Protein AF-A0A6A6M6E1-F1 (afdb_monomer)

Foldseek 3Di:
DDDPPPPDDAQAADELPPLLVSVVSNCVVCVVVVLNCCLVPVDQDDDDDPDDDPVRVVVNVVRNCSFVVLLVSLLSRYDPVLNVQQVPPPTSNSSVVSCCVVRVDDPVVLVVQLVVLVVVLVPQDADPPHDPVRSVVVNCVSVVSNVPDPDDFDQDPNDTDDDDQVVLLVVLACEPPPDYDDDDVLLVCLVVPDQPPQVLLLVLLVVLLVVLQVDQKDQQLLSQLQSQLQSLCCQAQNDDCVVVVDRLSVLVVLLVVLVLFDCDCDPPHSNVSNVVSLVVQLVVSLVSVVVCVVPVVPDSVHSVVSVVVVVVVDVPDDSSNSSVVSVVSSVVRSALLSLVLLVVVVVCVVPVVLLVVLLVLLVVLCVPDPDNPDGDGPVSLVSSCSLPVDPPPVCCSRPNVSQRDHPSGNPCPVVSSSSSSSNSSCDSHFKDKDWPDFFDFDPPPGTDGHVGTMIRMDTDPPDDPDDDDDDD

Organism: Hevea brasiliensis (NCBI:txid3981)

Mean predicted aligned error: 17.18 Å

Sequence (472 aa):
MAASSFGTGPPPVFDGQNYQLWAVKMKTYLRGFDLWEVVETENCPPPLRANPTVTQLKHYVEESAKKYKSLSIIHAAVIETIFTRIMTCDTSKEAWDRLQEEFQGSEKTKQMQVLNLRREYELLKMKESEPVKEYTDRLMKIVNRIRYGPMFKTSLAGRPVSSDADFKYFILQQEGKLVELWYLDSFAELLGQNGKLLPKLEDMVNRALHDWTMYESVDVKHACSTIILDFTSKLLFGYEAEKRGESLSETFASFIQGLFSFPLNIPGTACHRRVQNQKKILKTIRETMEERRASPAKSSEDFLDHVMEDMKAQNSLTDDLVTFVIFALLLATSETIPSTLTLAIKLLTKHPLVMQELAKENEEIIRSRENKETSITWKEYKSMTFTMHDLGPNVRAKNFISFGGGMRSCGGAEFSKVLVAVFLHVFVTKYRWTNVKEGEIVRTSMLGFGAGHYIKVSKQPEMKPENGDYHL

Nearest PDB structures (foldseek):
  8x3e-assembly1_A  TM=8.359E-01  e=1.437E-12  Taxus cuspidata
  6a18-assembly1_A  TM=7.936E-01  e=3.135E-12  Arabidopsis thaliana
  6a16-assembly1_A  TM=7.333E-01  e=1.808E-12  Arabidopsis thaliana
  2ve3-assembly1_A  TM=7.718E-01  e=1.218E-09  Synechocystis sp. PCC 6803
  2q9g-assembly1_A  TM=6.888E-01  e=1.070E-05  unclassified

Secondary structure (DSSP, 8-state):
---------SPPPB-SS-HHHHHHHHHHHHHTTT-HHHHHH-PPPPPPPSS--HHHHHHHHHHHHHHHHHHHHHHHTB-HHHHHHHTT-SSHHHHHHHHHHHHS--HHHHHHHHHHHHHHHHT----TT--HHHHHHHHHHHHHHHT-SS----EETTEE----HHHHHHHHT-BTTTB-----HHHHHHHHS-TTHHHHHHHHHHHHHHHHTTSS-EEHHHHHHHHHHHHHHHHHH---HHHHTS-HHHHHHHHHHHHTS-S---TTSHHHHHHHHHHHHHHHHHHHHHHHHH-TT----SHHHHHHHHHHH-TT--HHHHHHHHHHHHHHHHHHHHHHHHHHHHHHHH-HHHHHHHHHHHHHHHHT-SSTTSPPPHHHHHT-TTTT----HHHHHHH--TT--GGGS-TTHHHHHHHHHHHHHHHHHHEEEEEEE-PEEEESSSEEEET--EEEEEEPPP--S-------

Solvent-accessible surface area (backbone atoms only — not comparable to full-atom values): 27670 Å² total; per-residue (Å²): 133,85,80,80,78,79,76,74,74,82,67,71,68,39,84,86,66,63,44,69,64,49,50,54,53,43,51,52,52,32,49,76,68,76,28,41,64,43,40,75,65,66,67,73,73,78,82,79,61,101,78,64,51,74,69,55,50,51,51,52,52,55,57,58,45,39,53,59,51,41,29,52,50,56,53,66,18,32,38,72,86,54,30,74,76,37,71,85,44,93,43,32,32,56,35,49,51,52,52,42,70,71,52,64,54,54,74,68,53,53,51,49,51,46,49,51,48,48,52,54,54,74,69,62,70,80,52,98,88,56,56,68,66,59,48,48,52,52,52,49,53,54,53,55,66,67,51,77,56,105,64,77,87,54,70,62,94,85,38,82,69,86,87,54,60,70,60,52,53,50,57,33,66,36,56,82,79,81,47,82,84,87,80,67,68,69,63,55,47,64,71,69,70,44,93,56,50,56,46,55,51,48,52,54,43,53,52,51,56,54,56,45,45,77,38,85,59,42,44,43,40,62,54,40,23,41,54,51,36,48,51,48,38,30,50,42,63,60,50,50,47,86,82,69,78,48,63,64,49,62,48,47,53,52,24,54,63,10,68,79,37,73,92,50,80,42,92,92,34,49,25,29,51,16,56,52,34,50,52,52,54,50,46,54,50,47,52,53,53,53,52,42,70,76,38,71,89,68,76,78,86,26,47,45,54,57,50,57,51,47,39,76,77,35,93,84,60,43,72,66,56,53,38,50,50,54,52,50,52,54,55,58,52,38,54,54,52,19,42,49,53,39,50,48,55,58,48,39,75,75,32,61,69,61,39,50,54,48,34,51,57,47,44,52,56,54,70,70,43,94,55,78,87,59,70,73,46,74,70,59,62,72,64,40,57,74,82,59,58,69,69,53,73,81,51,30,74,70,79,50,60,90,48,55,41,61,86,63,36,46,88,57,48,65,60,50,50,51,53,51,49,49,44,49,43,52,46,56,68,48,34,44,74,47,84,74,39,87,31,48,85,39,80,90,87,56,80,43,46,50,97,41,38,24,32,28,40,41,76,47,76,80,83,70,89,82,76,98,71,87,82,131

Structure (mmCIF, N/CA/C/O backbone):
data_AF-A0A6A6M6E1-F1
#
_entry.id   AF-A0A6A6M6E1-F1
#
loop_
_atom_site.group_PDB
_atom_site.id
_atom_site.type_symbol
_atom_site.label_atom_id
_atom_site.label_alt_id
_atom_site.label_comp_id
_atom_site.label_asym_id
_atom_site.label_entity_id
_atom_site.label_seq_id
_atom_site.pdbx_PDB_ins_code
_atom_site.Cartn_x
_atom_site.Cartn_y
_atom_site.Cartn_z
_atom_site.occupancy
_atom_site.B_iso_or_equiv
_atom_site.auth_seq_id
_atom_site.auth_comp_id
_atom_site.auth_asym_id
_atom_site.auth_atom_id
_atom_site.pdbx_PDB_model_num
ATOM 1 N N . MET A 1 1 ? 4.331 0.457 -59.446 1.00 33.72 1 MET A N 1
ATOM 2 C CA . MET A 1 1 ? 4.759 0.923 -58.112 1.00 33.72 1 MET A CA 1
ATOM 3 C C . MET A 1 1 ? 6.080 0.249 -57.797 1.00 33.72 1 MET A C 1
ATOM 5 O O . MET A 1 1 ? 6.119 -0.973 -57.765 1.00 33.72 1 MET A O 1
ATOM 9 N N . ALA A 1 2 ? 7.165 1.018 -57.703 1.00 29.62 2 ALA A N 1
ATOM 10 C CA . ALA A 1 2 ? 8.485 0.490 -57.377 1.00 29.62 2 ALA A CA 1
ATOM 11 C C . ALA A 1 2 ? 8.506 0.094 -55.895 1.00 29.62 2 ALA A C 1
ATOM 13 O O . ALA A 1 2 ? 8.321 0.948 -55.031 1.00 29.62 2 ALA A O 1
ATOM 14 N N . ALA A 1 3 ? 8.681 -1.196 -55.606 1.00 31.64 3 ALA A N 1
ATOM 15 C CA . ALA A 1 3 ? 8.965 -1.655 -54.256 1.00 31.64 3 ALA A CA 1
ATOM 16 C C . ALA A 1 3 ? 10.366 -1.155 -53.886 1.00 31.64 3 ALA A C 1
ATOM 18 O O . ALA A 1 3 ? 11.355 -1.533 -54.512 1.00 31.64 3 ALA A O 1
ATOM 19 N N . SER A 1 4 ? 10.441 -0.259 -52.907 1.00 32.06 4 SER A N 1
ATOM 20 C CA . SER A 1 4 ? 11.694 0.187 -52.312 1.00 32.06 4 SER A CA 1
ATOM 21 C C . SER A 1 4 ? 12.414 -1.023 -51.717 1.00 32.06 4 SER A C 1
ATOM 23 O O . SER A 1 4 ? 12.012 -1.532 -50.669 1.00 32.06 4 SER A O 1
ATOM 25 N N . SER A 1 5 ? 13.469 -1.496 -52.379 1.00 36.50 5 SER A N 1
ATOM 26 C CA . SER A 1 5 ? 14.401 -2.451 -51.795 1.00 36.50 5 SER A CA 1
ATOM 27 C C . SER A 1 5 ? 15.118 -1.754 -50.640 1.00 36.50 5 SER A C 1
ATOM 29 O O . SER A 1 5 ? 16.081 -1.015 -50.851 1.00 36.50 5 SER A O 1
ATOM 31 N N . PHE A 1 6 ? 14.641 -1.950 -49.411 1.00 41.09 6 PHE A N 1
ATOM 32 C CA . PHE A 1 6 ? 15.464 -1.695 -48.237 1.00 41.09 6 PHE A CA 1
ATOM 33 C C . PHE A 1 6 ? 16.645 -2.663 -48.313 1.00 41.09 6 PHE A C 1
ATOM 35 O O . PHE A 1 6 ? 16.510 -3.843 -48.006 1.00 41.09 6 PHE A O 1
ATOM 42 N N . GLY A 1 7 ? 17.792 -2.177 -48.791 1.00 44.53 7 GLY A N 1
ATOM 43 C CA . GLY A 1 7 ? 19.050 -2.901 -48.690 1.00 44.53 7 GLY A CA 1
ATOM 44 C C . GLY A 1 7 ? 19.410 -3.012 -47.216 1.00 44.53 7 GLY A C 1
ATOM 45 O O . GLY A 1 7 ? 19.950 -2.076 -46.631 1.00 44.53 7 GLY A O 1
ATOM 46 N N . THR A 1 8 ? 19.057 -4.125 -46.586 1.00 58.75 8 THR A N 1
ATOM 47 C CA . THR A 1 8 ? 19.609 -4.493 -45.286 1.00 58.75 8 THR A CA 1
ATOM 48 C C . THR A 1 8 ? 21.118 -4.687 -45.463 1.00 58.75 8 THR A C 1
ATOM 50 O O . THR A 1 8 ? 21.565 -5.279 -46.444 1.00 58.75 8 THR A O 1
ATOM 53 N N . GLY A 1 9 ? 21.914 -4.101 -44.562 1.00 72.12 9 GLY A N 1
ATOM 54 C CA . GLY A 1 9 ? 23.381 -4.148 -44.609 1.00 72.12 9 GLY A CA 1
ATOM 55 C C . GLY A 1 9 ? 23.957 -5.575 -44.545 1.00 72.12 9 GLY A C 1
ATOM 56 O O . GLY A 1 9 ? 23.202 -6.550 -44.526 1.00 72.12 9 GLY A O 1
ATOM 57 N N . PRO A 1 10 ? 25.291 -5.739 -44.504 1.00 84.94 10 PRO A N 1
ATOM 58 C CA . PRO A 1 10 ? 25.912 -7.062 -44.420 1.00 84.94 10 PRO A CA 1
ATOM 59 C C . PRO A 1 10 ? 25.431 -7.843 -43.181 1.00 84.94 10 PRO A C 1
ATOM 61 O O . PRO A 1 10 ? 25.045 -7.223 -42.180 1.00 84.94 10 PRO A O 1
ATOM 64 N N . PRO A 1 11 ? 25.438 -9.190 -43.222 1.00 89.06 11 PRO A N 1
ATOM 65 C CA . PRO A 1 11 ? 25.047 -9.996 -42.073 1.00 89.06 11 PRO A CA 1
ATOM 66 C C . PRO A 1 11 ? 25.954 -9.710 -40.864 1.00 89.06 11 PRO A C 1
ATOM 68 O O . PRO A 1 11 ? 27.123 -9.348 -41.030 1.00 89.06 11 PRO A O 1
ATOM 71 N N . PRO A 1 12 ? 25.442 -9.857 -39.629 1.00 91.19 12 PRO A N 1
ATOM 72 C CA . PRO A 1 12 ? 26.257 -9.684 -38.433 1.00 91.19 12 PRO A CA 1
ATOM 73 C C . PRO A 1 12 ? 27.362 -10.748 -38.392 1.00 91.19 12 PRO A C 1
ATOM 75 O O . PRO A 1 12 ? 27.064 -11.938 -38.359 1.00 91.19 12 PRO A O 1
ATOM 78 N N . VAL A 1 13 ? 28.627 -10.325 -38.358 1.00 93.69 13 VAL A N 1
ATOM 79 C CA . VAL A 1 13 ? 29.777 -11.242 -38.305 1.00 93.69 13 VAL A CA 1
ATOM 80 C C . VAL A 1 13 ? 29.967 -11.786 -36.885 1.00 93.69 13 VAL A C 1
ATOM 82 O O . VAL A 1 13 ? 29.950 -11.027 -35.914 1.00 93.69 13 VAL A O 1
ATOM 85 N N . PHE A 1 14 ? 30.143 -13.099 -36.768 1.00 90.81 14 PHE A N 1
ATOM 86 C CA . PHE A 1 14 ? 30.458 -13.821 -35.543 1.00 90.81 14 PHE A CA 1
ATOM 87 C C . PHE A 1 14 ? 31.959 -14.060 -35.432 1.00 90.81 14 PHE A C 1
ATOM 89 O O . PHE A 1 14 ? 32.563 -14.682 -36.305 1.00 90.81 14 PHE A O 1
ATOM 96 N N . ASP A 1 15 ? 32.542 -13.602 -34.330 1.00 85.44 15 ASP A N 1
ATOM 97 C CA . ASP A 1 15 ? 33.969 -13.710 -34.013 1.00 85.44 15 ASP A CA 1
ATOM 98 C C . ASP A 1 15 ? 34.278 -14.781 -32.949 1.00 85.44 15 ASP A C 1
ATOM 100 O O . ASP A 1 15 ? 35.417 -14.916 -32.505 1.00 85.44 15 ASP A O 1
ATOM 104 N N . GLY A 1 16 ? 33.265 -15.542 -32.520 1.00 74.25 16 GLY A N 1
ATOM 105 C CA . GLY A 1 16 ? 33.380 -16.553 -31.467 1.00 74.25 16 GLY A CA 1
ATOM 106 C C . GLY A 1 16 ? 32.977 -16.056 -30.076 1.00 74.25 16 GLY A C 1
ATOM 107 O O . GLY A 1 16 ? 32.893 -16.861 -29.148 1.00 74.25 16 GLY A O 1
ATOM 108 N N . GLN A 1 17 ? 32.681 -14.761 -29.905 1.00 71.62 17 GLN A N 1
ATOM 109 C CA . GLN A 1 17 ? 32.232 -14.189 -28.634 1.00 71.62 17 GLN A CA 1
ATOM 110 C C . GLN A 1 17 ? 30.736 -13.855 -28.639 1.00 71.62 17 GLN A C 1
ATOM 112 O O . GLN A 1 17 ? 30.141 -13.516 -29.657 1.00 71.62 17 GLN A O 1
ATOM 117 N N . ASN A 1 18 ? 30.109 -13.901 -27.456 1.00 69.88 18 ASN A N 1
ATOM 118 C CA . ASN A 1 18 ? 28.708 -13.505 -27.252 1.00 69.88 18 ASN A CA 1
ATOM 119 C C . ASN A 1 18 ? 27.716 -14.183 -28.221 1.00 69.88 18 ASN A C 1
ATOM 121 O O . ASN A 1 18 ? 26.806 -13.525 -28.732 1.00 69.88 18 ASN A O 1
ATOM 125 N N . TYR A 1 19 ? 27.857 -15.500 -28.432 1.00 80.25 19 TYR A N 1
ATOM 126 C CA . TYR A 1 19 ? 27.025 -16.293 -29.350 1.00 80.25 19 TYR A CA 1
ATOM 127 C C . TYR A 1 19 ? 25.525 -16.004 -29.226 1.00 80.25 19 TYR A C 1
ATOM 129 O O . TYR A 1 19 ? 24.849 -15.861 -30.234 1.00 80.25 19 TYR A O 1
ATOM 137 N N . GLN A 1 20 ? 25.004 -15.829 -28.006 1.00 74.44 20 GLN A N 1
ATOM 138 C CA . GLN A 1 20 ? 23.588 -15.508 -27.777 1.00 74.44 20 GLN A CA 1
ATOM 139 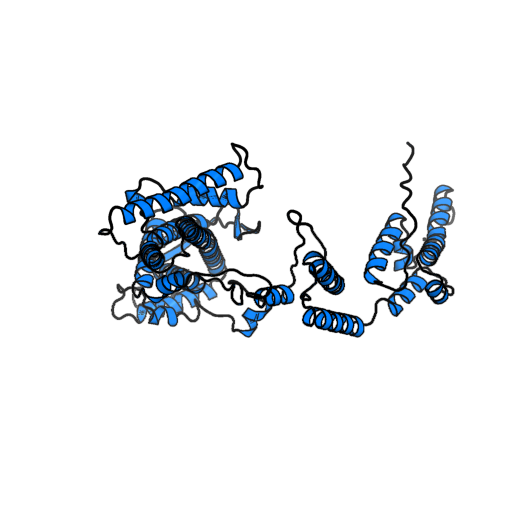C C . GLN A 1 20 ? 23.152 -14.224 -28.494 1.00 74.44 20 GLN A C 1
ATOM 141 O O . GLN A 1 20 ? 22.121 -14.192 -29.160 1.00 74.44 20 GLN A O 1
ATOM 146 N N . LEU A 1 21 ? 23.953 -13.161 -28.385 1.00 75.94 21 LEU A N 1
ATOM 147 C CA . LEU A 1 21 ? 23.652 -11.876 -29.006 1.00 75.94 21 LEU A CA 1
ATOM 148 C C . LEU A 1 21 ? 23.753 -11.966 -30.530 1.00 75.94 21 LEU A C 1
ATOM 150 O O . LEU A 1 21 ? 22.900 -11.421 -31.233 1.00 75.94 21 LEU A O 1
ATOM 154 N N . TRP A 1 22 ? 24.783 -12.652 -31.031 1.00 90.06 22 TRP A N 1
ATOM 155 C CA . TRP A 1 22 ? 24.926 -12.904 -32.461 1.00 90.06 22 TRP A CA 1
ATOM 156 C C . TRP A 1 22 ? 23.746 -13.720 -32.994 1.00 90.06 22 TRP A C 1
ATOM 158 O O . TRP A 1 22 ? 23.105 -13.294 -33.950 1.00 90.06 22 TRP A O 1
ATOM 168 N N . ALA A 1 23 ? 23.377 -14.809 -32.319 1.00 88.06 23 ALA A N 1
ATOM 169 C CA . ALA A 1 23 ? 22.288 -15.688 -32.716 1.00 88.06 23 ALA A CA 1
ATOM 170 C C . ALA A 1 23 ? 20.954 -14.934 -32.806 1.00 88.06 23 ALA A C 1
ATOM 172 O O . ALA A 1 23 ? 20.225 -15.106 -33.778 1.00 88.06 23 ALA A O 1
ATOM 173 N N . VAL A 1 24 ? 20.640 -14.038 -31.859 1.00 84.81 24 VAL A N 1
ATOM 174 C CA . VAL A 1 24 ? 19.433 -13.191 -31.952 1.00 84.81 24 VAL A CA 1
ATOM 175 C C . VAL A 1 24 ? 19.484 -12.257 -33.167 1.00 84.81 24 VAL A C 1
ATOM 177 O O . VAL A 1 24 ? 18.505 -12.165 -33.916 1.00 84.81 24 VAL A O 1
ATOM 180 N N . LYS A 1 25 ? 20.613 -11.573 -33.392 1.00 87.38 25 LYS A N 1
ATOM 181 C CA . LYS A 1 25 ? 20.779 -10.663 -34.540 1.00 87.38 25 LYS A CA 1
ATOM 182 C C . LYS A 1 25 ? 20.685 -11.411 -35.868 1.00 87.38 25 LYS A C 1
ATOM 184 O O . LYS A 1 25 ? 20.001 -10.951 -36.776 1.00 87.38 25 LYS A O 1
ATOM 189 N N . MET A 1 26 ? 21.318 -12.574 -35.955 1.00 93.62 26 MET A N 1
ATOM 190 C CA . MET A 1 26 ? 21.354 -13.404 -37.150 1.00 93.62 26 MET A CA 1
ATOM 191 C C . MET A 1 26 ? 19.989 -14.036 -37.452 1.00 93.62 26 MET A C 1
ATOM 193 O O . MET A 1 26 ? 19.535 -13.981 -38.591 1.00 93.62 26 MET A O 1
ATOM 197 N N . LYS A 1 27 ? 19.260 -14.524 -36.435 1.00 91.06 27 LYS A N 1
ATOM 198 C CA . LYS A 1 27 ? 17.857 -14.963 -36.583 1.00 91.06 27 LYS A CA 1
ATOM 199 C C . LYS A 1 27 ? 16.978 -13.852 -37.145 1.00 91.06 27 LYS A C 1
ATOM 201 O O . LYS A 1 27 ? 16.194 -14.078 -38.062 1.00 91.06 27 LYS A O 1
ATOM 206 N N . THR A 1 28 ? 17.122 -12.644 -36.606 1.00 88.81 28 THR A N 1
ATOM 207 C CA . THR A 1 28 ? 16.373 -11.468 -37.071 1.00 88.81 28 THR A CA 1
ATOM 208 C C . THR A 1 28 ? 16.731 -11.122 -38.517 1.00 88.81 28 THR A C 1
ATOM 210 O O . THR A 1 28 ? 15.839 -10.860 -39.318 1.00 88.81 28 THR A O 1
ATOM 213 N N . TYR A 1 29 ? 18.019 -11.191 -38.868 1.00 91.75 29 TYR A N 1
ATOM 214 C CA . TYR A 1 29 ? 18.506 -10.969 -40.227 1.00 91.75 29 TYR A CA 1
ATOM 215 C C . TYR A 1 29 ? 17.901 -11.972 -41.219 1.00 91.75 29 TYR A C 1
ATOM 217 O O . TYR A 1 29 ? 17.302 -11.568 -42.209 1.00 91.75 29 TYR A O 1
ATOM 225 N N . LEU A 1 30 ? 17.975 -13.272 -40.919 1.00 91.31 30 LEU A N 1
ATOM 226 C CA . LEU A 1 30 ? 17.440 -14.341 -41.769 1.00 91.31 30 LEU A CA 1
ATOM 227 C C . LEU A 1 30 ? 15.914 -14.270 -41.926 1.00 91.31 30 LEU A C 1
ATOM 229 O O . LEU A 1 30 ? 15.402 -14.555 -43.007 1.00 91.31 30 LEU A O 1
ATOM 233 N N . ARG A 1 31 ? 15.182 -13.854 -40.883 1.00 90.25 31 ARG A N 1
ATOM 234 C CA . ARG A 1 31 ? 13.733 -13.595 -40.964 1.00 90.25 31 ARG A CA 1
ATOM 235 C C . ARG A 1 31 ? 13.402 -12.435 -41.898 1.00 90.25 31 ARG A C 1
ATOM 237 O O . ARG A 1 31 ? 12.418 -12.520 -42.612 1.00 90.25 31 ARG A O 1
ATOM 244 N N . GLY A 1 32 ? 14.239 -11.399 -41.945 1.00 86.25 32 GLY A N 1
ATOM 245 C CA . GLY A 1 32 ? 14.075 -10.286 -42.886 1.00 86.25 32 GLY A CA 1
ATOM 246 C C . GLY A 1 32 ? 14.203 -10.678 -44.365 1.00 86.25 32 GLY A C 1
ATOM 247 O O . GLY A 1 32 ? 13.839 -9.887 -45.228 1.00 86.25 32 GLY A O 1
ATOM 248 N N . PHE A 1 33 ? 14.707 -11.882 -44.657 1.00 86.88 33 PHE A N 1
ATOM 249 C CA . PHE A 1 33 ? 14.841 -12.433 -46.007 1.00 86.88 33 PHE A CA 1
ATOM 250 C C . PHE A 1 33 ? 13.986 -13.688 -46.248 1.00 86.88 33 PHE A C 1
ATOM 252 O O . PHE A 1 33 ? 14.194 -14.360 -47.258 1.00 86.88 33 PHE A O 1
ATOM 259 N N . ASP A 1 34 ? 13.078 -14.034 -45.329 1.00 87.31 34 ASP A N 1
ATOM 260 C CA . ASP A 1 34 ? 12.272 -15.264 -45.375 1.00 87.31 34 ASP A CA 1
ATOM 261 C C . ASP A 1 34 ? 13.110 -16.555 -45.468 1.00 87.31 34 ASP A C 1
ATOM 263 O O . ASP A 1 34 ? 12.739 -17.521 -46.136 1.00 87.31 34 ASP A O 1
ATOM 267 N N . LEU A 1 35 ? 14.274 -16.573 -44.806 1.00 90.81 35 LEU A N 1
ATOM 268 C CA . LEU A 1 35 ? 15.217 -17.701 -44.827 1.00 90.81 35 LEU A CA 1
ATOM 269 C C . LEU A 1 35 ? 15.236 -18.514 -43.529 1.00 90.81 35 LEU A C 1
ATOM 271 O O . LEU A 1 35 ? 15.741 -19.632 -43.525 1.00 90.81 35 LEU A O 1
ATOM 275 N N . TRP A 1 36 ? 14.715 -17.975 -42.420 1.00 91.94 36 TRP A N 1
ATOM 276 C CA . TRP A 1 36 ? 14.812 -18.628 -41.106 1.00 91.94 36 TRP A CA 1
ATOM 277 C C . TRP A 1 36 ? 14.095 -19.983 -41.049 1.00 91.94 36 TRP A C 1
ATOM 279 O O . TRP A 1 36 ? 14.622 -20.921 -4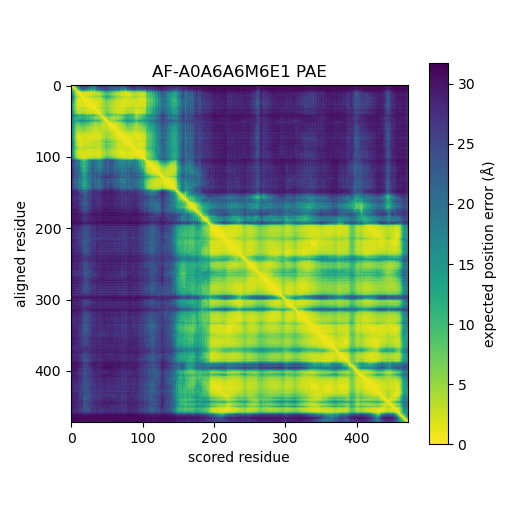0.461 1.00 91.94 36 TRP A O 1
ATOM 289 N N . GLU A 1 37 ? 12.938 -20.111 -41.698 1.00 85.50 37 GLU A N 1
ATOM 290 C CA . GLU A 1 37 ? 12.174 -21.365 -41.713 1.00 85.50 37 GLU A CA 1
ATOM 291 C C . GLU A 1 37 ? 12.975 -22.519 -42.336 1.00 85.50 37 GLU A C 1
ATOM 293 O O . GLU A 1 37 ? 12.954 -23.636 -41.820 1.00 85.50 37 GLU A O 1
ATOM 298 N N . VAL A 1 38 ? 13.771 -22.229 -43.371 1.00 85.56 38 VAL A N 1
ATOM 299 C CA . VAL A 1 38 ? 14.663 -23.203 -44.020 1.00 85.56 38 VAL A CA 1
ATOM 300 C C . VAL A 1 38 ? 15.790 -23.646 -43.083 1.00 85.56 38 VAL A C 1
ATOM 302 O O . VAL A 1 38 ? 16.148 -24.820 -43.069 1.00 85.56 38 VAL A O 1
ATOM 305 N N . VAL A 1 39 ? 16.322 -22.728 -42.268 1.00 88.06 39 VAL A N 1
ATOM 306 C CA . VAL A 1 39 ? 17.351 -23.037 -41.257 1.00 88.06 39 VAL A CA 1
ATOM 307 C C . VAL A 1 39 ? 16.778 -23.868 -40.108 1.00 88.06 39 VAL A C 1
ATOM 309 O O . VAL A 1 39 ? 17.457 -24.740 -39.585 1.00 88.06 39 VAL A O 1
ATOM 312 N N . GLU A 1 40 ? 15.529 -23.629 -39.714 1.00 86.06 40 GLU A N 1
ATOM 313 C CA . GLU A 1 40 ? 14.909 -24.309 -38.572 1.00 86.06 40 GLU A CA 1
ATOM 314 C C . GLU A 1 40 ? 14.395 -25.713 -38.926 1.00 86.06 40 GLU A C 1
ATOM 316 O O . GLU A 1 40 ? 14.549 -26.658 -38.146 1.00 86.06 40 GLU A O 1
ATOM 321 N N . THR A 1 41 ? 13.806 -25.875 -40.112 1.00 79.44 41 THR A N 1
ATOM 322 C CA . THR A 1 41 ? 13.032 -27.078 -40.464 1.00 79.44 41 THR A CA 1
ATOM 323 C C . THR A 1 41 ? 13.636 -27.931 -41.575 1.00 79.44 41 THR A C 1
ATOM 325 O O . THR A 1 41 ? 13.215 -29.072 -41.713 1.00 79.44 41 THR A O 1
ATOM 328 N N . GLU A 1 42 ? 14.605 -27.421 -42.349 1.00 74.06 42 GLU A N 1
ATOM 329 C CA . GLU A 1 42 ? 15.101 -28.063 -43.586 1.00 74.06 42 GLU A CA 1
ATOM 330 C C . GLU A 1 42 ? 14.008 -28.395 -44.620 1.00 74.06 42 GLU A C 1
ATOM 332 O O . GLU A 1 42 ? 14.212 -29.203 -45.529 1.00 74.06 42 GLU A O 1
ATOM 337 N N . ASN A 1 43 ? 12.839 -27.756 -44.526 1.00 70.12 43 ASN A N 1
ATOM 338 C CA . ASN A 1 43 ? 11.713 -28.075 -45.392 1.00 70.12 43 ASN A CA 1
ATOM 339 C C . ASN A 1 43 ? 12.053 -27.840 -46.872 1.00 70.12 43 ASN A C 1
ATOM 341 O O . ASN A 1 43 ? 12.403 -26.735 -47.294 1.00 70.12 43 ASN A O 1
ATOM 345 N N . CYS A 1 44 ? 11.899 -28.888 -47.682 1.00 65.69 44 CYS A N 1
ATOM 346 C CA . CYS A 1 44 ? 11.898 -28.767 -49.134 1.00 65.69 44 CYS A CA 1
ATOM 347 C C . CYS A 1 44 ? 10.531 -28.256 -49.617 1.00 65.69 44 CYS A C 1
ATOM 349 O O . CYS A 1 44 ? 9.501 -28.667 -49.073 1.00 65.69 44 CYS A O 1
ATOM 351 N N . PRO A 1 45 ? 10.485 -27.405 -50.659 1.00 76.06 45 PRO A N 1
ATOM 352 C CA . PRO A 1 45 ? 9.218 -26.996 -51.244 1.00 76.06 45 PRO A CA 1
ATOM 353 C C . PRO A 1 45 ? 8.454 -28.225 -51.773 1.00 76.06 45 PRO A C 1
ATOM 355 O O . PRO A 1 45 ? 9.080 -29.149 -52.307 1.00 76.06 45 PRO A O 1
ATOM 358 N N . PRO A 1 46 ? 7.111 -28.252 -51.660 1.00 77.12 46 PRO A N 1
ATOM 359 C CA . PRO A 1 46 ? 6.303 -29.363 -52.149 1.00 77.12 46 PRO A CA 1
ATOM 360 C C . PRO A 1 46 ? 6.571 -29.653 -53.634 1.00 77.12 46 PRO A C 1
ATOM 362 O O . PRO A 1 46 ? 6.759 -28.709 -54.410 1.00 77.12 46 PRO A O 1
ATOM 365 N N . PRO A 1 47 ? 6.556 -30.929 -54.062 1.00 79.50 47 PRO A N 1
ATOM 366 C CA . PRO A 1 47 ? 6.751 -31.274 -55.464 1.00 79.50 47 PRO A CA 1
ATOM 367 C C . PRO A 1 47 ? 5.681 -30.622 -56.350 1.00 79.50 47 PRO A C 1
ATOM 369 O O . PRO A 1 47 ? 4.504 -30.526 -55.986 1.00 79.50 47 PRO A O 1
ATOM 372 N N . LEU A 1 48 ? 6.101 -30.168 -57.533 1.00 82.56 48 LEU A N 1
ATOM 373 C CA . LEU A 1 48 ? 5.206 -29.571 -58.522 1.00 82.56 48 LEU A CA 1
ATOM 374 C C . LEU A 1 48 ? 4.156 -30.593 -58.995 1.00 82.56 48 LEU A C 1
ATOM 376 O O . LEU A 1 48 ? 4.433 -31.783 -59.136 1.00 82.56 48 LEU A O 1
ATOM 380 N N . ARG A 1 49 ? 2.935 -30.120 -59.270 1.00 80.88 49 ARG A N 1
ATOM 381 C CA . ARG A 1 49 ? 1.870 -30.938 -59.882 1.00 80.88 49 ARG A CA 1
ATOM 382 C C . ARG A 1 49 ? 2.221 -31.265 -61.340 1.00 80.88 49 ARG A C 1
ATOM 384 O O . ARG A 1 49 ? 3.021 -30.560 -61.940 1.00 80.88 49 ARG A O 1
ATOM 391 N N . ALA A 1 50 ? 1.557 -32.264 -6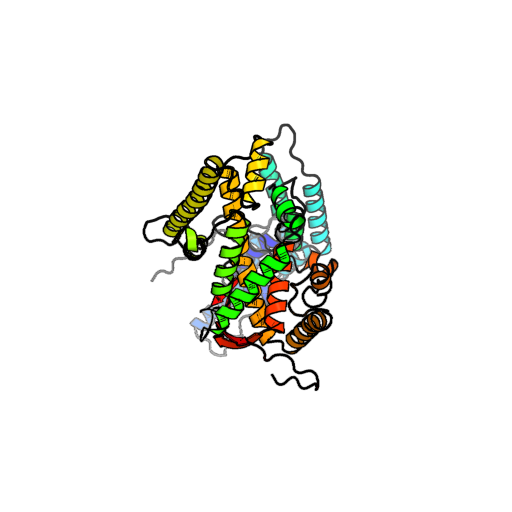1.931 1.00 80.12 50 ALA A N 1
ATOM 392 C CA . ALA A 1 50 ? 1.851 -32.778 -63.279 1.00 80.12 50 ALA A CA 1
ATOM 393 C C . ALA A 1 50 ? 1.799 -31.739 -64.427 1.00 80.12 50 ALA A C 1
ATOM 395 O O . ALA A 1 50 ? 2.345 -32.010 -65.486 1.00 80.12 50 ALA A O 1
ATOM 396 N N . ASN A 1 51 ? 1.194 -30.560 -64.219 1.00 82.00 51 ASN A N 1
ATOM 397 C CA . ASN A 1 51 ? 1.156 -29.443 -65.174 1.00 82.00 51 ASN A CA 1
ATOM 398 C C . ASN A 1 51 ? 1.282 -28.091 -64.435 1.00 82.00 51 ASN A C 1
ATOM 400 O O . ASN A 1 51 ? 0.263 -27.451 -64.154 1.00 82.00 51 ASN A O 1
ATOM 404 N N . PRO A 1 52 ? 2.496 -27.661 -64.047 1.00 83.50 52 PRO A N 1
ATOM 405 C CA . PRO A 1 52 ? 2.681 -26.414 -63.320 1.00 83.50 52 PRO A CA 1
ATOM 406 C C . PRO A 1 52 ? 2.602 -25.209 -64.266 1.00 83.50 52 PRO A C 1
ATOM 408 O O . PRO A 1 52 ? 3.124 -25.221 -65.379 1.00 83.50 52 PRO A O 1
ATOM 411 N N . THR A 1 53 ? 1.977 -24.129 -63.807 1.00 88.88 53 THR A N 1
ATOM 412 C CA . THR A 1 53 ? 2.029 -22.836 -64.505 1.00 88.88 53 THR A CA 1
ATOM 413 C C . THR A 1 53 ? 3.438 -22.237 -64.438 1.00 88.88 53 THR A C 1
ATOM 415 O O . THR A 1 53 ? 4.205 -22.527 -63.518 1.00 88.88 53 THR A O 1
ATOM 418 N N . VAL A 1 54 ? 3.776 -21.331 -65.364 1.00 85.44 54 VAL A N 1
ATOM 419 C CA . VAL A 1 54 ? 5.062 -20.600 -65.352 1.00 85.44 54 VAL A CA 1
ATOM 420 C C . VAL A 1 54 ? 5.294 -19.886 -64.013 1.00 85.44 54 VAL A C 1
ATOM 422 O O . VAL A 1 54 ? 6.414 -19.866 -63.507 1.00 85.44 54 VAL A O 1
ATOM 425 N N . THR A 1 55 ? 4.238 -19.346 -63.400 1.00 85.94 55 THR A N 1
ATOM 426 C CA . THR A 1 55 ? 4.296 -18.712 -62.074 1.00 85.94 55 THR A CA 1
ATOM 427 C C . THR A 1 55 ? 4.644 -19.715 -60.971 1.00 85.94 55 THR A C 1
ATOM 429 O O . THR A 1 55 ? 5.474 -19.417 -60.118 1.00 85.94 55 THR A O 1
ATOM 432 N N . GLN A 1 56 ? 4.071 -20.923 -61.006 1.00 83.56 56 GLN A N 1
ATOM 433 C CA . GLN A 1 56 ? 4.378 -21.986 -60.040 1.00 83.56 56 GLN A CA 1
ATOM 434 C C . GLN A 1 56 ? 5.801 -22.531 -60.208 1.00 83.56 56 GLN A C 1
ATOM 436 O O . GLN A 1 56 ? 6.466 -22.799 -59.212 1.00 83.56 56 GLN A O 1
ATOM 441 N N . LEU A 1 57 ? 6.289 -22.646 -61.447 1.00 85.12 57 LEU A N 1
ATOM 442 C CA . LEU A 1 57 ? 7.680 -23.002 -61.742 1.00 85.12 57 LEU A CA 1
ATOM 443 C C . LEU A 1 57 ? 8.657 -21.963 -61.178 1.00 85.12 57 LEU A C 1
ATOM 445 O O . LEU A 1 57 ? 9.607 -22.337 -60.496 1.00 85.12 57 LEU A O 1
ATOM 449 N N . LYS A 1 58 ? 8.405 -20.667 -61.411 1.00 84.31 58 LYS A N 1
ATOM 450 C CA . LYS A 1 58 ? 9.237 -19.580 -60.866 1.00 84.31 58 LYS A CA 1
ATOM 451 C C . LYS A 1 58 ? 9.278 -19.604 -59.340 1.00 84.31 58 LYS A C 1
ATOM 453 O O . LYS A 1 58 ? 10.363 -19.619 -58.773 1.00 84.31 58 LYS A O 1
ATOM 458 N N . HIS A 1 59 ? 8.115 -19.709 -58.698 1.00 84.31 59 HIS A N 1
ATOM 459 C CA . HIS A 1 59 ? 8.020 -19.799 -57.242 1.00 84.31 59 HIS A CA 1
ATOM 460 C C . HIS A 1 59 ? 8.770 -21.021 -56.690 1.00 84.31 59 HIS A C 1
ATOM 462 O O . HIS A 1 59 ? 9.508 -20.912 -55.720 1.00 84.31 59 HIS A O 1
ATOM 468 N N . TYR A 1 60 ? 8.635 -22.194 -57.317 1.00 85.06 60 TYR A N 1
ATOM 469 C CA . TYR A 1 60 ? 9.349 -23.399 -56.883 1.00 85.06 60 TYR A CA 1
ATOM 470 C C . TYR A 1 60 ? 10.873 -23.256 -56.986 1.00 85.06 60 TYR A C 1
ATOM 472 O O . TYR A 1 60 ? 11.591 -23.699 -56.090 1.00 85.06 60 TYR A O 1
ATOM 480 N N . VAL A 1 61 ? 11.374 -22.624 -58.053 1.00 84.50 61 VAL A N 1
ATOM 481 C CA . VAL A 1 61 ? 12.808 -22.342 -58.221 1.00 84.50 61 VAL A CA 1
ATOM 482 C C . VAL A 1 61 ? 13.299 -21.348 -57.165 1.00 84.50 61 VAL A C 1
ATOM 484 O O . VAL A 1 61 ? 14.348 -21.579 -56.566 1.00 84.50 61 VAL A O 1
ATOM 487 N N . GLU A 1 62 ? 12.538 -20.285 -56.898 1.00 85.19 62 GLU A N 1
ATOM 488 C CA . GLU A 1 62 ? 12.855 -19.289 -55.866 1.00 85.19 62 GLU A CA 1
ATOM 489 C C . GLU A 1 62 ? 12.897 -19.914 -54.463 1.00 85.19 62 GLU A C 1
ATOM 491 O O . GLU A 1 62 ? 13.892 -19.752 -53.753 1.00 85.19 62 GLU A O 1
ATOM 496 N N . GLU A 1 63 ? 11.889 -20.710 -54.093 1.00 83.19 63 GLU A N 1
ATOM 497 C CA . GLU A 1 63 ? 11.858 -21.418 -52.807 1.00 83.19 63 GLU A CA 1
ATOM 498 C C . GLU A 1 63 ? 12.984 -22.454 -52.693 1.00 83.19 63 GLU A C 1
ATOM 500 O O . GLU A 1 63 ? 13.646 -22.552 -51.661 1.00 83.19 63 GLU A O 1
ATOM 505 N N . SER A 1 64 ? 13.274 -23.188 -53.771 1.00 83.50 64 SER A N 1
ATOM 506 C CA . SER A 1 64 ? 14.369 -24.167 -53.795 1.00 83.50 64 SER A CA 1
ATOM 507 C C . SER A 1 64 ? 15.746 -23.515 -53.660 1.00 83.50 64 SER A C 1
ATOM 509 O O . SER A 1 64 ? 16.678 -24.154 -53.170 1.00 83.50 64 SER A O 1
ATOM 511 N N . ALA A 1 65 ? 15.893 -22.254 -54.078 1.00 86.75 65 ALA A N 1
ATOM 512 C CA . ALA A 1 65 ? 17.138 -21.502 -53.967 1.00 86.75 65 ALA A CA 1
ATOM 513 C C . ALA A 1 65 ? 17.398 -20.973 -52.543 1.00 86.75 65 ALA A C 1
ATOM 515 O O . ALA A 1 65 ? 18.555 -20.718 -52.189 1.00 86.75 65 ALA A O 1
ATOM 516 N N . LYS A 1 66 ? 16.359 -20.849 -51.699 1.00 88.94 66 LYS A N 1
ATOM 517 C CA . LYS A 1 66 ? 16.484 -20.326 -50.326 1.00 88.94 66 LYS A CA 1
ATOM 518 C C . LYS A 1 66 ? 17.473 -21.118 -49.472 1.00 88.94 66 LYS A C 1
ATOM 520 O O . LYS A 1 66 ? 18.213 -20.497 -48.718 1.00 88.94 66 LYS A O 1
ATOM 525 N N . LYS A 1 67 ? 17.562 -22.444 -49.643 1.00 85.81 67 LYS A N 1
ATOM 526 C CA . LYS A 1 67 ? 18.497 -23.313 -48.892 1.00 85.81 67 LYS A CA 1
ATOM 527 C C . LYS A 1 67 ? 19.975 -23.020 -49.163 1.00 85.81 67 LYS A C 1
ATOM 529 O O . LYS A 1 67 ? 20.800 -23.072 -48.259 1.00 85.81 67 LYS A O 1
ATOM 534 N N . TYR A 1 68 ? 20.312 -22.658 -50.400 1.00 88.56 68 TYR A N 1
ATOM 535 C CA . TYR A 1 68 ? 21.678 -22.269 -50.753 1.00 88.56 68 TYR A CA 1
ATOM 536 C C . TYR A 1 68 ? 21.972 -20.846 -50.276 1.00 88.56 68 TYR A C 1
ATOM 538 O O . TYR A 1 68 ? 23.062 -20.552 -49.786 1.00 88.56 68 TYR A O 1
ATOM 546 N N . LYS A 1 69 ? 20.968 -19.965 -50.370 1.00 90.62 69 LYS A N 1
ATOM 547 C CA . LYS A 1 69 ? 21.072 -18.580 -49.912 1.00 90.62 69 LYS A CA 1
ATOM 548 C C . LYS A 1 69 ? 21.259 -18.496 -48.395 1.00 90.62 69 LYS A C 1
ATOM 550 O O . LYS A 1 69 ? 22.110 -17.738 -47.942 1.00 90.62 69 LYS A O 1
ATOM 555 N N . SER A 1 70 ? 20.518 -19.278 -47.611 1.00 92.06 70 SER A N 1
ATOM 556 C CA . SER A 1 70 ? 20.659 -19.322 -46.152 1.00 92.06 70 SER A CA 1
ATOM 557 C C . SER A 1 70 ? 22.048 -19.807 -45.733 1.00 92.06 70 SER A C 1
ATOM 559 O O . SER A 1 70 ? 22.679 -19.162 -44.896 1.00 92.06 70 SER A O 1
ATOM 561 N N . LEU A 1 71 ? 22.558 -20.879 -46.351 1.00 93.62 71 LEU A N 1
ATOM 562 C CA . LEU A 1 71 ? 23.890 -21.414 -46.054 1.00 93.62 71 LEU A CA 1
ATOM 563 C C . LEU A 1 71 ? 24.989 -20.400 -46.393 1.00 93.62 71 LEU A C 1
ATOM 565 O O . LEU A 1 71 ? 25.863 -20.130 -45.572 1.00 93.62 71 LEU A O 1
ATOM 569 N N . SER A 1 72 ? 24.894 -19.758 -47.561 1.00 93.12 72 SER A N 1
ATOM 570 C CA . SER A 1 72 ? 25.838 -18.715 -47.970 1.00 93.12 72 SER A CA 1
ATOM 571 C C . SER A 1 72 ? 25.873 -17.534 -46.995 1.00 93.12 72 SER A C 1
ATOM 573 O O . SER A 1 72 ? 26.957 -17.035 -46.692 1.00 93.12 72 SER A O 1
ATOM 575 N N . ILE A 1 73 ? 24.721 -17.101 -46.469 1.00 94.44 73 ILE A N 1
ATOM 576 C CA . ILE A 1 73 ? 24.674 -16.010 -45.487 1.00 94.44 73 ILE A CA 1
ATOM 577 C C . ILE A 1 73 ? 25.296 -16.454 -44.157 1.00 94.44 73 ILE A C 1
ATOM 579 O O . ILE A 1 73 ? 26.022 -15.666 -43.560 1.00 94.44 73 ILE A O 1
ATOM 583 N N . ILE A 1 74 ? 25.068 -17.692 -43.699 1.00 94.38 74 ILE A N 1
ATOM 584 C CA . ILE A 1 74 ? 25.719 -18.215 -42.484 1.00 94.38 74 ILE A CA 1
ATOM 585 C C . ILE A 1 74 ? 27.243 -18.255 -42.660 1.00 94.38 74 ILE A C 1
ATOM 587 O O . ILE A 1 74 ? 27.958 -17.788 -41.778 1.00 94.38 74 ILE A O 1
ATOM 591 N N . HIS A 1 75 ? 27.745 -18.715 -43.809 1.00 94.81 75 HIS A N 1
ATOM 592 C CA . HIS A 1 75 ? 29.181 -18.700 -44.115 1.00 94.81 75 HIS A CA 1
ATOM 593 C C . HIS A 1 75 ? 29.768 -17.282 -44.138 1.00 94.81 75 HIS A C 1
ATOM 595 O O . HIS A 1 75 ? 30.855 -17.061 -43.615 1.00 94.81 75 HIS A O 1
ATOM 601 N N . ALA A 1 76 ? 29.043 -16.306 -44.689 1.00 93.38 76 ALA A N 1
ATOM 602 C CA . ALA A 1 76 ? 29.467 -14.904 -44.699 1.00 93.38 76 ALA A CA 1
ATOM 603 C C . ALA A 1 76 ? 29.362 -14.219 -43.321 1.00 93.38 76 ALA A C 1
ATOM 605 O O . ALA A 1 76 ? 29.944 -13.156 -43.107 1.00 93.38 76 ALA A O 1
ATOM 606 N N . ALA A 1 77 ? 28.601 -14.802 -42.394 1.00 94.88 77 ALA A N 1
ATOM 607 C CA . ALA A 1 77 ? 28.342 -14.264 -41.065 1.00 94.88 77 ALA A CA 1
ATOM 608 C C . ALA A 1 77 ? 29.327 -14.771 -40.003 1.00 94.88 77 ALA A C 1
ATOM 610 O O . ALA A 1 77 ? 29.090 -14.547 -38.819 1.00 94.88 77 ALA A O 1
ATOM 611 N N . VAL A 1 78 ? 30.414 -15.444 -40.381 1.00 94.12 78 VAL A N 1
ATOM 612 C CA . VAL A 1 78 ? 31.427 -15.960 -39.451 1.00 94.12 78 VAL A CA 1
ATOM 613 C C . VAL A 1 78 ? 32.834 -15.582 -39.915 1.00 94.12 78 VAL A C 1
ATOM 615 O O . VAL A 1 78 ? 33.083 -15.424 -41.107 1.00 94.12 78 VAL A O 1
ATOM 618 N N . ILE A 1 79 ? 33.771 -15.421 -38.978 1.00 92.44 79 ILE A N 1
ATOM 619 C CA . ILE A 1 79 ? 35.190 -15.235 -39.319 1.00 92.44 79 ILE A CA 1
ATOM 620 C C . ILE A 1 79 ? 35.807 -16.525 -39.876 1.00 92.44 79 ILE A C 1
ATOM 622 O O . ILE A 1 79 ? 35.313 -17.622 -39.624 1.00 92.44 79 ILE A O 1
ATOM 626 N N . GLU A 1 80 ? 36.931 -16.403 -40.582 1.00 91.50 80 GLU A N 1
ATOM 627 C CA . GLU A 1 80 ? 37.600 -17.509 -41.286 1.00 91.50 80 GLU A CA 1
ATOM 628 C C . GLU A 1 80 ? 37.892 -18.724 -40.386 1.00 91.50 80 GLU A C 1
ATOM 630 O O . GLU A 1 80 ? 37.656 -19.865 -40.776 1.00 91.50 80 GLU A O 1
ATOM 635 N N . THR A 1 81 ? 38.308 -18.493 -39.138 1.00 89.31 81 THR A N 1
ATOM 636 C CA . THR A 1 81 ? 38.582 -19.566 -38.165 1.00 89.31 81 THR A CA 1
ATOM 637 C C . THR A 1 81 ? 37.338 -20.336 -37.723 1.00 89.31 81 THR A C 1
ATOM 639 O O . THR A 1 81 ? 37.455 -21.463 -37.251 1.00 89.31 81 THR A O 1
ATOM 642 N N . ILE A 1 82 ? 36.152 -19.738 -37.837 1.00 90.31 82 ILE A N 1
ATOM 643 C CA . ILE A 1 82 ? 34.869 -20.379 -37.534 1.00 90.31 82 ILE A CA 1
ATOM 644 C C . ILE A 1 82 ? 34.283 -20.990 -38.805 1.00 90.31 82 ILE A C 1
ATOM 646 O O . ILE A 1 82 ? 33.714 -22.076 -38.748 1.00 90.31 82 ILE A O 1
ATOM 650 N N . PHE A 1 83 ? 34.485 -20.345 -39.957 1.00 93.38 83 PHE A N 1
ATOM 651 C CA . PHE A 1 83 ? 34.114 -20.889 -41.259 1.00 93.38 83 PHE A CA 1
ATOM 652 C C . PHE A 1 83 ? 34.711 -22.283 -41.477 1.00 93.38 83 PHE A C 1
ATOM 654 O O . PHE A 1 83 ? 33.979 -23.202 -41.832 1.00 93.38 83 PHE A O 1
ATOM 661 N N . THR A 1 84 ? 35.995 -22.491 -41.165 1.00 89.88 84 THR A N 1
ATOM 662 C CA . THR A 1 84 ? 36.642 -23.812 -41.291 1.00 89.88 84 THR A CA 1
ATOM 663 C C . THR A 1 84 ? 35.981 -24.912 -40.457 1.00 89.88 84 THR A C 1
ATOM 665 O O . THR A 1 84 ? 36.143 -26.090 -40.764 1.00 89.88 84 THR A O 1
ATOM 668 N N . ARG A 1 85 ? 35.202 -24.554 -39.428 1.00 88.38 85 ARG A N 1
ATOM 669 C CA . ARG A 1 85 ? 34.483 -25.500 -38.557 1.00 88.38 85 ARG A CA 1
ATOM 670 C C . ARG A 1 85 ? 33.140 -25.931 -39.143 1.00 88.38 85 ARG A C 1
ATOM 672 O O . ARG A 1 85 ? 32.654 -27.002 -38.791 1.00 88.38 85 ARG A O 1
ATOM 679 N N . ILE A 1 86 ? 32.555 -25.114 -40.021 1.00 93.19 86 ILE A N 1
ATOM 680 C CA . ILE A 1 86 ? 31.236 -25.343 -40.632 1.00 93.19 86 ILE A CA 1
ATOM 681 C C . ILE A 1 86 ? 31.290 -25.558 -42.148 1.00 93.19 86 ILE A C 1
ATOM 683 O O . ILE A 1 86 ? 30.280 -25.926 -42.730 1.00 93.19 86 ILE A O 1
ATOM 687 N N . MET A 1 87 ? 32.448 -25.380 -42.790 1.00 90.06 87 MET A N 1
ATOM 688 C CA . MET A 1 87 ? 32.598 -25.445 -44.251 1.00 90.06 87 MET A CA 1
ATOM 689 C C . MET A 1 87 ? 32.215 -26.793 -44.880 1.00 90.06 87 MET A C 1
ATOM 691 O O . MET A 1 87 ? 32.008 -26.855 -46.087 1.00 90.06 87 MET A O 1
ATOM 695 N N . THR A 1 88 ? 32.157 -27.864 -44.085 1.00 90.31 88 THR A N 1
ATOM 696 C CA . THR A 1 88 ? 31.738 -29.204 -44.524 1.00 90.31 88 THR A CA 1
ATOM 697 C C . THR A 1 88 ? 30.247 -29.468 -44.318 1.00 90.31 88 THR A C 1
ATOM 699 O O . THR A 1 88 ? 29.809 -30.578 -44.588 1.00 90.31 88 THR A O 1
ATOM 702 N N . CYS A 1 89 ? 29.491 -28.516 -43.762 1.00 92.12 89 CYS A N 1
ATOM 703 C CA . CYS A 1 89 ? 28.049 -28.661 -43.570 1.00 92.12 89 CYS A CA 1
ATOM 704 C C . CYS A 1 89 ? 27.337 -28.467 -44.911 1.00 92.12 89 CYS A C 1
ATOM 706 O O . CYS A 1 89 ? 27.563 -27.465 -45.596 1.00 92.12 89 CYS A O 1
ATOM 708 N N . ASP A 1 90 ? 26.455 -29.400 -45.261 1.00 88.69 90 ASP A N 1
ATOM 709 C CA . ASP A 1 90 ? 25.747 -29.390 -46.543 1.00 88.69 90 ASP A CA 1
ATOM 710 C C . ASP A 1 90 ? 24.482 -28.524 -46.482 1.00 88.69 90 ASP A C 1
ATOM 712 O O . ASP A 1 90 ? 23.985 -28.040 -47.507 1.00 88.69 90 ASP A O 1
ATOM 716 N N . THR A 1 91 ? 23.963 -28.287 -45.273 1.00 91.31 91 THR A N 1
ATOM 717 C CA . THR A 1 91 ? 22.761 -27.483 -45.047 1.00 91.31 91 THR A CA 1
ATOM 718 C C . THR A 1 91 ? 23.011 -26.312 -44.102 1.00 91.31 91 THR A C 1
ATOM 720 O O . THR A 1 91 ? 23.881 -26.317 -43.228 1.00 91.31 91 THR A O 1
ATOM 723 N N . SER A 1 92 ? 22.184 -25.272 -44.241 1.00 92.62 92 SER A N 1
ATOM 724 C CA . SER A 1 92 ? 22.194 -24.144 -43.309 1.00 92.62 92 SER A CA 1
ATOM 725 C C . SER A 1 92 ? 21.802 -24.534 -41.883 1.00 92.62 92 SER A C 1
ATOM 727 O O . SER A 1 92 ? 22.195 -23.840 -40.949 1.00 92.62 92 SER A O 1
ATOM 729 N N . LYS A 1 93 ? 21.031 -25.615 -41.713 1.00 93.19 93 LYS A N 1
ATOM 730 C CA . LYS A 1 93 ? 20.636 -26.120 -40.398 1.00 93.19 93 LYS A CA 1
ATOM 731 C C . LYS A 1 93 ? 21.797 -26.825 -39.715 1.00 93.19 93 LYS A C 1
ATOM 733 O O . LYS A 1 93 ? 22.107 -26.476 -38.586 1.00 93.19 93 LYS A O 1
ATOM 738 N N . GLU A 1 94 ? 22.493 -27.718 -40.414 1.00 93.25 94 GLU A N 1
ATOM 739 C CA . GLU A 1 94 ? 23.701 -28.369 -39.897 1.00 93.25 94 GLU A CA 1
ATOM 740 C C . GLU A 1 94 ? 24.745 -27.340 -39.453 1.00 93.25 94 GLU A C 1
ATOM 742 O O . GLU A 1 94 ? 25.277 -27.423 -38.344 1.00 93.25 94 GLU A O 1
ATOM 747 N N . ALA A 1 95 ? 24.987 -26.319 -40.284 1.00 93.62 95 ALA A N 1
ATOM 748 C CA . ALA A 1 95 ? 25.893 -25.228 -39.941 1.00 93.62 95 ALA A CA 1
ATOM 749 C C . ALA A 1 95 ? 25.423 -24.461 -38.690 1.00 93.62 95 ALA A C 1
ATOM 751 O O . ALA A 1 95 ? 26.229 -24.152 -37.811 1.00 93.62 95 ALA A O 1
ATOM 752 N N . TRP A 1 96 ? 24.122 -24.167 -38.586 1.00 94.12 96 TRP A N 1
ATOM 753 C CA . TRP A 1 96 ? 23.537 -23.479 -37.434 1.00 94.12 96 TRP A CA 1
ATOM 754 C C . TRP A 1 96 ? 23.635 -24.304 -36.145 1.00 94.12 96 TRP A C 1
ATOM 756 O O . TRP A 1 96 ? 24.079 -23.792 -35.116 1.00 94.12 96 TRP A O 1
ATOM 766 N N . ASP A 1 97 ? 23.259 -25.578 -36.206 1.00 91.25 97 ASP A N 1
ATOM 767 C CA . ASP A 1 97 ? 23.256 -26.496 -35.071 1.00 91.25 97 ASP A CA 1
ATOM 768 C C . ASP A 1 97 ? 24.679 -26.748 -34.567 1.00 91.25 97 ASP A C 1
ATOM 770 O O . ASP A 1 97 ? 24.906 -26.765 -33.358 1.00 91.25 97 ASP A O 1
ATOM 774 N N . ARG A 1 98 ? 25.666 -26.823 -35.469 1.00 88.81 98 ARG A N 1
ATOM 775 C CA . ARG A 1 98 ? 27.081 -26.952 -35.102 1.00 88.81 98 ARG A CA 1
ATOM 776 C C . ARG A 1 98 ? 27.615 -25.717 -34.381 1.00 88.81 98 ARG A C 1
ATOM 778 O O . ARG A 1 98 ? 28.266 -25.844 -33.346 1.00 88.81 98 ARG A O 1
ATOM 785 N N . LEU A 1 99 ? 27.303 -24.515 -34.876 1.00 89.75 99 LEU A N 1
ATOM 786 C CA . LEU A 1 99 ? 27.640 -23.270 -34.171 1.00 89.75 99 LEU A CA 1
ATOM 787 C C . LEU A 1 99 ? 26.942 -23.201 -32.808 1.00 89.75 99 LEU A C 1
ATOM 789 O O . LEU A 1 99 ? 27.518 -22.728 -31.827 1.00 89.75 99 LEU A O 1
ATOM 793 N N . GLN A 1 100 ? 25.707 -23.689 -32.739 1.00 86.69 100 GLN A N 1
ATOM 794 C CA . GLN A 1 100 ? 24.948 -23.743 -31.506 1.00 86.69 100 GLN A CA 1
ATOM 795 C C . GLN A 1 100 ? 25.584 -24.694 -30.491 1.00 86.69 100 GLN A C 1
ATOM 797 O O . GLN A 1 100 ? 25.894 -24.258 -29.388 1.00 86.69 100 GLN A O 1
ATOM 802 N N . GLU A 1 101 ? 25.837 -25.949 -30.840 1.00 83.25 101 GLU A N 1
ATOM 803 C CA . GLU A 1 101 ? 26.461 -26.935 -29.951 1.00 83.25 101 GLU A CA 1
ATOM 804 C C . GLU A 1 101 ? 27.785 -26.422 -29.366 1.00 83.25 101 GLU A C 1
ATOM 806 O O . GLU A 1 101 ? 28.062 -26.533 -28.169 1.00 83.25 101 GLU A O 1
ATOM 811 N N . GLU A 1 102 ? 28.579 -25.785 -30.215 1.00 81.50 102 GLU A N 1
ATOM 812 C CA . GLU A 1 102 ? 29.946 -25.413 -29.909 1.00 81.50 102 GLU A CA 1
ATOM 813 C C . GLU A 1 102 ? 30.067 -24.106 -29.113 1.00 81.50 102 GLU A C 1
ATOM 815 O O . GLU A 1 102 ? 30.894 -23.998 -28.203 1.00 81.50 102 GLU A O 1
ATOM 820 N N . PHE A 1 103 ? 29.229 -23.110 -29.419 1.00 79.44 103 PHE A N 1
ATOM 821 C CA . PHE A 1 103 ? 29.346 -21.762 -28.853 1.00 79.44 103 PHE A CA 1
ATOM 822 C C . PHE A 1 103 ? 28.185 -21.351 -27.944 1.00 79.44 103 PHE A C 1
ATOM 824 O O . PHE A 1 103 ? 28.300 -20.358 -27.218 1.00 79.44 103 PHE A O 1
ATOM 831 N N . GLN A 1 104 ? 27.073 -22.093 -27.915 1.00 73.06 104 GLN A N 1
ATOM 832 C CA . GLN A 1 104 ? 25.997 -21.843 -26.949 1.00 73.06 104 GLN A CA 1
ATOM 833 C C . GLN A 1 104 ? 26.477 -22.074 -25.511 1.00 73.06 104 GLN A C 1
ATOM 835 O O . GLN A 1 104 ? 25.960 -21.419 -24.599 1.00 73.06 104 GLN A O 1
ATOM 840 N N . GLY A 1 105 ? 27.486 -22.941 -25.336 1.00 64.62 105 GLY A N 1
ATOM 841 C CA . GLY A 1 105 ? 28.079 -23.322 -24.059 1.00 64.62 105 GLY A CA 1
ATOM 842 C C . GLY A 1 105 ? 27.136 -24.180 -23.212 1.00 64.62 105 GLY A C 1
ATOM 843 O O . GLY A 1 105 ? 25.919 -23.988 -23.214 1.00 64.62 105 GLY A O 1
ATOM 844 N N . SER A 1 106 ? 27.694 -25.118 -22.441 1.00 59.78 106 SER A N 1
ATOM 845 C CA . SER A 1 106 ? 26.904 -25.884 -21.470 1.00 59.78 106 SER A CA 1
ATOM 846 C C . SER A 1 106 ? 26.326 -24.961 -20.388 1.00 59.78 106 SER A C 1
ATOM 848 O O . SER A 1 106 ? 26.920 -23.930 -20.056 1.00 59.78 106 SER A O 1
ATOM 850 N N . GLU A 1 107 ? 25.206 -25.349 -19.776 1.00 53.06 107 GLU A N 1
ATOM 851 C CA . GLU A 1 107 ? 24.627 -24.621 -18.635 1.00 53.06 107 GLU A CA 1
ATOM 852 C C . GLU A 1 107 ? 25.656 -24.427 -17.505 1.00 53.06 107 GLU A C 1
ATOM 854 O O . GLU A 1 107 ? 25.746 -23.368 -16.890 1.00 53.06 107 GLU A O 1
ATOM 859 N N . LYS A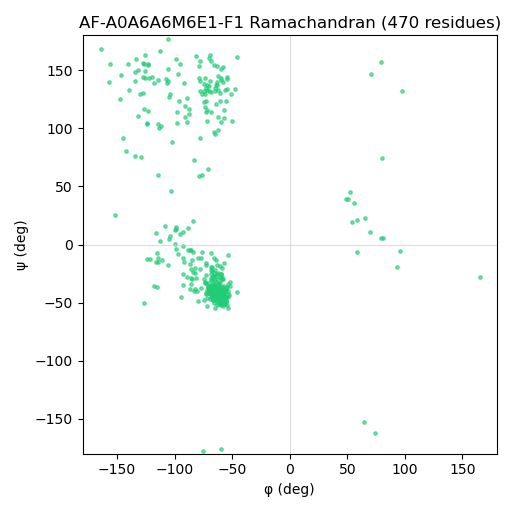 1 108 ? 26.548 -25.407 -17.328 1.00 47.34 108 LYS A N 1
ATOM 860 C CA . LYS A 1 108 ? 27.666 -25.370 -16.381 1.00 47.34 108 LYS A CA 1
ATOM 861 C C . LYS A 1 108 ? 28.698 -24.288 -16.723 1.00 47.34 108 LYS A C 1
ATOM 863 O O . LYS A 1 108 ? 29.228 -23.635 -15.827 1.00 47.34 108 LYS A O 1
ATOM 868 N N . THR A 1 109 ? 28.967 -24.057 -18.007 1.00 54.31 109 THR A N 1
ATOM 869 C CA . THR A 1 109 ? 29.883 -23.005 -18.478 1.00 54.31 109 THR A CA 1
ATOM 870 C C . THR A 1 109 ? 29.272 -21.617 -18.289 1.00 54.31 109 THR A C 1
ATOM 872 O O . THR A 1 109 ? 29.971 -20.705 -17.851 1.00 54.31 109 THR A O 1
ATOM 875 N N . LYS A 1 110 ? 27.964 -21.462 -18.536 1.00 58.62 110 LYS A N 1
ATOM 876 C CA . LYS A 1 110 ? 27.229 -20.215 -18.260 1.00 58.62 110 LYS A CA 1
ATOM 877 C C . LYS A 1 110 ? 27.200 -19.907 -16.764 1.00 58.62 110 LYS A C 1
ATOM 879 O O . LYS A 1 110 ? 27.508 -18.786 -16.370 1.00 58.62 110 LYS A O 1
ATOM 884 N N . GLN A 1 111 ? 26.933 -20.909 -15.925 1.00 51.56 111 GLN A N 1
ATOM 885 C CA . GLN A 1 111 ? 26.990 -20.774 -14.467 1.00 51.56 111 GLN A CA 1
ATOM 886 C C . GLN A 1 111 ? 28.395 -20.405 -13.981 1.00 51.56 111 GLN A C 1
ATOM 888 O O . GLN A 1 111 ? 28.537 -19.502 -13.163 1.00 51.56 111 GLN A O 1
ATOM 893 N N . MET A 1 112 ? 29.446 -21.025 -14.526 1.00 50.38 112 MET A N 1
ATOM 894 C CA . MET A 1 112 ? 30.830 -20.682 -14.186 1.00 50.38 112 MET A CA 1
ATOM 895 C C . MET A 1 112 ? 31.207 -19.259 -14.633 1.00 50.38 112 MET A C 1
ATOM 897 O O . MET A 1 112 ? 31.875 -18.540 -13.895 1.00 50.38 112 MET A O 1
ATOM 901 N N . GLN A 1 113 ? 30.748 -18.810 -15.807 1.00 58.38 113 GLN A N 1
ATOM 902 C CA . GLN A 1 113 ? 30.940 -17.428 -16.264 1.00 58.38 113 GLN A CA 1
ATOM 903 C C . GLN A 1 113 ? 30.214 -16.425 -15.364 1.00 58.38 113 GLN A C 1
ATOM 905 O O . GLN A 1 113 ? 30.802 -15.410 -14.997 1.00 58.38 113 GLN A O 1
ATOM 910 N N . VAL A 1 114 ? 28.979 -16.721 -14.950 1.00 58.84 114 VAL A N 1
ATOM 911 C CA . VAL A 1 114 ? 28.231 -15.896 -13.991 1.00 58.84 114 VAL A CA 1
ATOM 912 C C . VAL A 1 114 ? 28.932 -15.860 -12.631 1.00 58.84 114 VAL A C 1
ATOM 914 O O . VAL A 1 114 ? 29.057 -14.786 -12.051 1.00 58.84 114 VAL A O 1
ATOM 917 N N . LEU A 1 115 ? 29.450 -16.991 -12.141 1.00 55.81 115 LEU A N 1
ATOM 918 C CA . LEU A 1 115 ? 30.214 -17.057 -10.889 1.00 55.81 115 LEU A CA 1
ATOM 919 C C . LEU A 1 115 ? 31.524 -16.259 -10.965 1.00 55.81 115 LEU A C 1
ATOM 921 O O . LEU A 1 115 ? 31.843 -15.520 -10.037 1.00 55.81 115 LEU A O 1
ATOM 925 N N . ASN A 1 116 ? 32.253 -16.348 -12.079 1.00 62.00 116 ASN A N 1
ATOM 926 C CA . ASN A 1 116 ? 33.482 -15.582 -12.294 1.00 62.00 116 ASN A CA 1
ATOM 927 C C . ASN A 1 116 ? 33.209 -14.076 -12.399 1.00 62.00 116 ASN A C 1
ATOM 929 O O . ASN A 1 116 ? 33.922 -13.289 -11.784 1.00 62.00 116 ASN A O 1
ATOM 933 N N . LEU A 1 117 ? 32.154 -13.671 -13.112 1.00 65.31 117 LEU A N 1
ATOM 934 C CA . LEU A 1 117 ? 31.731 -12.270 -13.202 1.00 65.31 117 LEU A CA 1
ATOM 935 C C . LEU A 1 117 ? 31.203 -11.738 -11.863 1.00 65.31 117 LEU A C 1
ATOM 937 O O . LEU A 1 117 ? 31.440 -10.579 -11.532 1.00 65.31 117 LEU A O 1
ATOM 941 N N . ARG A 1 118 ? 30.521 -12.578 -11.072 1.00 57.66 118 ARG A N 1
ATOM 942 C CA . ARG A 1 118 ? 30.109 -12.255 -9.698 1.00 57.66 118 ARG A CA 1
ATOM 943 C C . ARG A 1 118 ? 31.332 -12.021 -8.813 1.00 57.66 118 ARG A C 1
ATOM 945 O O . ARG A 1 118 ? 31.374 -11.012 -8.124 1.00 57.66 118 ARG A O 1
ATOM 952 N N . ARG A 1 119 ? 32.352 -12.881 -8.892 1.00 63.44 119 ARG A N 1
ATOM 953 C CA . ARG A 1 119 ? 33.624 -12.681 -8.180 1.00 63.44 119 ARG A CA 1
ATOM 954 C C . ARG A 1 119 ? 34.348 -11.410 -8.649 1.00 63.44 119 ARG A C 1
ATOM 956 O O . ARG A 1 119 ? 34.866 -10.670 -7.823 1.00 63.44 119 ARG A O 1
ATOM 963 N N . GLU A 1 120 ? 34.363 -11.128 -9.952 1.00 68.38 120 GLU A N 1
ATOM 964 C CA . GLU A 1 120 ? 34.942 -9.895 -10.516 1.00 68.38 120 GLU A CA 1
ATOM 965 C C . GLU A 1 120 ? 34.212 -8.641 -9.999 1.00 68.38 120 GLU A C 1
ATOM 967 O O . GLU A 1 120 ? 34.853 -7.645 -9.669 1.00 68.38 120 GLU A O 1
ATOM 972 N N . TYR A 1 121 ? 32.883 -8.709 -9.861 1.00 61.97 121 TYR A N 1
ATOM 973 C CA . TYR A 1 121 ? 32.061 -7.655 -9.265 1.00 61.97 121 TYR A CA 1
ATOM 974 C C . TYR A 1 121 ? 32.310 -7.489 -7.759 1.00 61.97 121 TYR A C 1
ATOM 976 O O . TYR A 1 121 ? 32.459 -6.368 -7.287 1.00 61.97 121 TYR A O 1
ATOM 984 N N . GLU A 1 122 ? 32.381 -8.583 -6.996 1.00 62.25 122 GLU A N 1
ATOM 985 C CA . GLU A 1 122 ? 32.641 -8.562 -5.546 1.00 62.25 122 GLU A CA 1
ATOM 986 C C . GLU A 1 122 ? 34.002 -7.944 -5.203 1.00 62.25 122 GLU A C 1
ATOM 988 O O . GLU A 1 122 ? 34.157 -7.286 -4.174 1.00 62.25 122 GLU A O 1
ATOM 993 N N . LEU A 1 123 ? 34.989 -8.139 -6.078 1.00 70.50 123 LEU A N 1
ATOM 994 C CA . LEU A 1 123 ? 36.329 -7.576 -5.937 1.00 70.50 123 LEU A CA 1
ATOM 995 C C . LEU A 1 123 ? 36.446 -6.156 -6.513 1.00 70.50 123 LEU A C 1
ATOM 997 O O . LEU A 1 123 ? 37.500 -5.528 -6.375 1.00 70.50 123 LEU A O 1
ATOM 1001 N N . LEU A 1 124 ? 35.394 -5.632 -7.150 1.00 74.00 124 LEU A N 1
ATOM 1002 C CA . LEU A 1 124 ? 35.417 -4.308 -7.752 1.00 74.00 124 LEU A CA 1
ATOM 1003 C C . LEU A 1 124 ? 35.388 -3.231 -6.660 1.00 74.00 124 LEU A C 1
ATOM 1005 O O . LEU A 1 124 ? 34.398 -3.047 -5.957 1.00 74.00 124 LEU A O 1
ATOM 1009 N N . LYS A 1 125 ? 36.486 -2.484 -6.551 1.00 70.88 125 LYS A N 1
ATOM 1010 C CA . LYS A 1 125 ? 36.605 -1.288 -5.713 1.00 70.88 125 LYS A CA 1
ATOM 1011 C C . LYS A 1 125 ? 37.117 -0.125 -6.553 1.00 70.88 125 LYS A C 1
ATOM 1013 O O . LYS A 1 125 ? 37.937 -0.330 -7.455 1.00 70.88 125 LYS A O 1
ATOM 1018 N N . MET A 1 126 ? 36.623 1.075 -6.257 1.00 70.50 126 MET A N 1
ATOM 1019 C CA . MET A 1 126 ? 37.149 2.304 -6.843 1.00 70.50 126 MET A CA 1
ATOM 1020 C C . MET A 1 126 ? 38.558 2.533 -6.299 1.00 70.50 126 MET A C 1
ATOM 1022 O O . MET A 1 126 ? 38.784 2.406 -5.095 1.00 70.50 126 MET A O 1
ATOM 1026 N N . LYS A 1 127 ? 39.517 2.807 -7.184 1.00 80.94 127 LYS A N 1
ATOM 1027 C CA . LYS A 1 127 ? 40.893 3.118 -6.767 1.00 80.94 127 LYS A CA 1
ATOM 1028 C C . LYS A 1 127 ? 40.969 4.570 -6.286 1.00 80.94 127 LYS A C 1
ATOM 1030 O O . LYS A 1 127 ? 40.209 5.407 -6.760 1.00 80.94 127 LYS A O 1
ATOM 1035 N N . GLU A 1 128 ? 41.915 4.886 -5.401 1.00 73.06 128 GLU A N 1
ATOM 1036 C CA . GLU A 1 128 ? 42.060 6.236 -4.818 1.00 73.06 128 GLU A CA 1
ATOM 1037 C C . GLU A 1 128 ? 42.258 7.347 -5.866 1.00 73.06 128 GLU A C 1
ATOM 1039 O O . GLU A 1 128 ? 41.827 8.476 -5.658 1.00 73.06 128 GLU A O 1
ATOM 1044 N N . SER A 1 129 ? 42.864 7.023 -7.013 1.00 80.81 129 SER A N 1
ATOM 1045 C CA . SER A 1 129 ? 43.132 7.953 -8.119 1.00 80.81 129 SER A CA 1
ATOM 1046 C C . SER A 1 129 ? 42.187 7.803 -9.320 1.00 80.81 129 SER A C 1
ATOM 1048 O O . SER A 1 129 ? 42.419 8.413 -10.362 1.00 80.81 129 SER A O 1
ATOM 1050 N N . GLU A 1 130 ? 41.135 6.986 -9.212 1.00 80.94 130 GLU A N 1
ATOM 1051 C CA . GLU A 1 130 ? 40.217 6.702 -10.319 1.00 80.94 130 GLU A CA 1
ATOM 1052 C C . GLU A 1 130 ? 39.053 7.711 -10.377 1.00 80.94 130 GLU A C 1
ATOM 1054 O O . GLU A 1 130 ? 38.313 7.853 -9.400 1.00 80.94 130 GLU A O 1
ATOM 1059 N N . PRO A 1 131 ? 38.812 8.378 -11.523 1.00 78.12 131 PRO A N 1
ATOM 1060 C CA . PRO A 1 131 ? 37.625 9.203 -11.706 1.00 78.12 131 PRO A CA 1
ATOM 1061 C C . PRO A 1 131 ? 36.338 8.371 -11.629 1.00 78.12 131 PRO A C 1
ATOM 1063 O O . PRO A 1 131 ? 36.226 7.308 -12.239 1.00 78.12 131 PRO A O 1
ATOM 1066 N N . VAL A 1 132 ? 35.302 8.912 -10.981 1.00 57.22 132 VAL A N 1
ATOM 1067 C CA . VAL A 1 132 ? 33.996 8.242 -10.785 1.00 57.22 132 VAL A CA 1
ATOM 1068 C C . VAL A 1 132 ? 33.390 7.714 -12.092 1.00 57.22 132 VAL A C 1
ATOM 1070 O O . VAL A 1 132 ? 32.778 6.646 -12.113 1.00 57.22 132 VAL A O 1
ATOM 1073 N N . LYS A 1 133 ? 33.573 8.434 -13.205 1.00 60.78 133 LYS A N 1
ATOM 1074 C CA . LYS A 1 133 ? 33.090 8.013 -14.528 1.00 60.78 133 LYS A CA 1
ATOM 1075 C C . LYS A 1 133 ? 33.753 6.712 -14.997 1.00 60.78 133 LYS A C 1
ATOM 1077 O O . LYS A 1 133 ? 33.064 5.829 -15.492 1.00 60.78 133 LYS A O 1
ATOM 1082 N N . GLU A 1 134 ? 35.057 6.571 -14.791 1.00 64.62 134 GLU A N 1
ATOM 1083 C CA . GLU A 1 134 ? 35.824 5.389 -15.195 1.00 64.62 134 GLU A CA 1
ATOM 1084 C C . GLU A 1 134 ? 35.458 4.164 -14.345 1.00 64.62 134 GLU A C 1
ATOM 1086 O O . GLU A 1 134 ? 35.222 3.075 -14.881 1.00 64.62 134 GLU A O 1
ATOM 1091 N N . TYR A 1 135 ? 35.270 4.376 -13.040 1.00 68.62 135 TYR A N 1
ATOM 1092 C CA . TYR A 1 135 ? 34.735 3.355 -12.141 1.00 68.62 135 TYR A CA 1
ATOM 1093 C C . TYR A 1 135 ? 33.334 2.906 -12.570 1.00 68.62 135 TYR A C 1
ATOM 1095 O O . TYR A 1 135 ? 33.052 1.708 -12.665 1.00 68.62 135 TYR A O 1
ATOM 1103 N N . THR A 1 136 ? 32.469 3.867 -12.903 1.00 51.41 136 THR A N 1
ATOM 1104 C CA . THR A 1 136 ? 31.107 3.603 -13.380 1.00 51.41 136 THR A CA 1
ATOM 1105 C C . THR A 1 136 ? 31.119 2.822 -14.695 1.00 51.41 136 THR A C 1
ATOM 1107 O O . THR A 1 136 ? 30.353 1.872 -14.849 1.00 51.41 136 THR A O 1
ATOM 1110 N N . ASP A 1 137 ? 32.016 3.145 -15.626 1.00 63.81 137 ASP A N 1
ATOM 1111 C CA . ASP A 1 137 ? 32.143 2.433 -16.900 1.00 63.81 137 ASP A CA 1
ATOM 1112 C C . ASP A 1 137 ? 32.627 0.985 -16.704 1.00 63.81 137 ASP A C 1
ATOM 1114 O O . ASP A 1 137 ? 32.126 0.064 -17.359 1.00 63.81 137 ASP A O 1
ATOM 1118 N N . ARG A 1 138 ? 33.555 0.742 -15.767 1.00 82.31 138 ARG A N 1
ATOM 1119 C CA . ARG A 1 138 ? 34.014 -0.611 -15.393 1.00 82.31 138 ARG A CA 1
ATOM 1120 C C . ARG A 1 138 ? 32.914 -1.427 -14.718 1.00 82.31 138 ARG A C 1
ATOM 1122 O O . ARG A 1 138 ? 32.668 -2.567 -15.118 1.00 82.31 138 ARG A O 1
ATOM 1129 N N . LEU A 1 139 ? 32.213 -0.825 -13.760 1.00 68.25 139 LEU A N 1
ATOM 1130 C CA . LEU A 1 139 ? 31.040 -1.404 -13.109 1.00 68.25 139 LEU A CA 1
ATOM 1131 C C . LEU A 1 139 ? 29.990 -1.802 -14.151 1.00 68.25 139 LEU A C 1
ATOM 1133 O O . LEU A 1 139 ? 29.527 -2.942 -14.183 1.00 68.25 139 LEU A O 1
ATOM 1137 N N . MET A 1 140 ? 29.672 -0.888 -15.067 1.00 60.62 140 MET A N 1
ATOM 1138 C CA . MET A 1 140 ? 28.686 -1.125 -16.115 1.00 60.62 140 MET A CA 1
ATOM 1139 C C . MET A 1 140 ? 29.128 -2.208 -17.097 1.00 60.62 140 MET A C 1
ATOM 1141 O O . MET A 1 140 ? 28.283 -2.978 -17.552 1.00 60.62 140 MET A O 1
ATOM 1145 N N . LYS A 1 141 ? 30.424 -2.341 -17.402 1.00 66.56 141 LYS A N 1
ATOM 1146 C CA . LYS A 1 141 ? 30.940 -3.453 -18.219 1.00 66.56 141 LYS A CA 1
ATOM 1147 C C . LYS A 1 141 ? 30.715 -4.811 -17.549 1.00 66.56 141 LYS A C 1
ATOM 1149 O O . LYS A 1 141 ? 30.218 -5.720 -18.213 1.00 66.56 141 LYS A O 1
ATOM 1154 N N . ILE A 1 142 ? 31.018 -4.947 -16.258 1.00 67.50 142 ILE A N 1
ATOM 1155 C CA . ILE A 1 142 ? 30.822 -6.204 -15.512 1.00 67.50 142 ILE A CA 1
ATOM 1156 C C . ILE A 1 142 ? 29.326 -6.526 -15.394 1.00 67.50 142 ILE A C 1
ATOM 1158 O O . ILE A 1 142 ? 28.891 -7.618 -15.761 1.00 67.50 142 ILE A O 1
ATOM 1162 N N . VAL A 1 143 ? 28.512 -5.543 -15.000 1.00 56.28 143 VAL A N 1
ATOM 1163 C CA . VAL A 1 143 ? 27.054 -5.693 -14.862 1.00 56.28 143 VAL A CA 1
ATOM 1164 C C . VAL A 1 143 ? 26.392 -6.045 -16.197 1.00 56.28 143 VAL A C 1
ATOM 1166 O O . VAL A 1 143 ? 25.517 -6.906 -16.240 1.00 56.28 143 VAL A O 1
ATOM 1169 N N . ASN A 1 144 ? 26.811 -5.432 -17.309 1.00 56.28 144 ASN A N 1
ATOM 1170 C CA . ASN A 1 144 ? 26.279 -5.765 -18.631 1.00 56.28 144 ASN A CA 1
ATOM 1171 C C . ASN A 1 144 ? 26.664 -7.183 -19.078 1.00 56.28 144 ASN A C 1
ATOM 1173 O O . ASN A 1 144 ? 25.876 -7.811 -19.772 1.00 56.28 144 ASN A O 1
ATOM 1177 N N . ARG A 1 145 ? 27.824 -7.714 -18.673 1.00 60.88 145 ARG A N 1
ATOM 1178 C CA . ARG A 1 145 ? 28.232 -9.096 -18.991 1.00 60.88 145 ARG A CA 1
ATOM 1179 C C . ARG A 1 145 ? 27.440 -10.134 -18.193 1.00 60.88 145 ARG A C 1
ATOM 1181 O O . ARG A 1 145 ? 27.115 -11.181 -18.738 1.00 60.88 145 ARG A O 1
ATOM 1188 N N . ILE A 1 146 ? 27.050 -9.815 -16.956 1.00 60.44 146 ILE A N 1
ATOM 1189 C CA . ILE A 1 146 ? 26.135 -10.639 -16.140 1.00 60.44 146 ILE A CA 1
ATOM 1190 C C . ILE A 1 146 ? 24.705 -10.641 -16.733 1.00 60.44 146 ILE A C 1
ATOM 1192 O O . ILE A 1 146 ? 23.945 -11.588 -16.556 1.00 60.44 146 ILE A O 1
ATOM 1196 N N . ARG A 1 147 ? 24.339 -9.590 -17.482 1.00 51.56 147 ARG A N 1
ATOM 1197 C CA . ARG A 1 147 ? 22.973 -9.270 -17.940 1.00 51.56 147 ARG A CA 1
ATOM 1198 C C . ARG A 1 147 ? 22.457 -10.058 -19.164 1.00 51.56 147 ARG A C 1
ATOM 1200 O O . ARG A 1 147 ? 21.265 -9.980 -19.426 1.00 51.56 147 ARG A O 1
ATOM 1207 N N . TYR A 1 148 ? 23.267 -10.814 -19.911 1.00 48.41 148 TYR A N 1
ATOM 1208 C CA . TYR A 1 148 ? 22.839 -11.437 -21.189 1.00 48.41 148 TYR A CA 1
ATOM 1209 C C . TYR A 1 148 ? 22.094 -12.801 -21.085 1.00 48.41 148 TYR A C 1
ATOM 1211 O O . TYR A 1 148 ? 22.010 -13.526 -22.075 1.00 48.41 148 TYR A O 1
ATOM 1219 N N . GLY A 1 149 ? 21.515 -13.153 -19.927 1.00 47.81 149 GLY A N 1
ATOM 1220 C CA . GLY A 1 149 ? 20.445 -14.173 -19.815 1.00 47.81 149 GLY A CA 1
ATOM 1221 C C . GLY A 1 149 ? 19.075 -13.643 -20.298 1.00 47.81 149 GLY A C 1
ATOM 1222 O O . GLY A 1 149 ? 19.030 -12.498 -20.740 1.00 47.81 149 GLY A O 1
ATOM 1223 N N . PRO A 1 150 ? 17.960 -14.414 -20.239 1.00 38.94 150 PRO A N 1
ATOM 1224 C CA . PRO A 1 150 ? 16.677 -14.133 -20.917 1.00 38.94 150 PRO A CA 1
ATOM 1225 C C . PRO A 1 150 ? 15.902 -12.944 -20.308 1.00 38.94 150 PRO A C 1
ATOM 1227 O O . PRO A 1 150 ? 14.811 -13.082 -19.763 1.00 38.94 150 PRO A O 1
ATOM 1230 N N . MET A 1 151 ? 16.476 -11.749 -20.401 1.00 49.12 151 MET A N 1
ATOM 1231 C CA . MET A 1 151 ? 15.988 -10.498 -19.833 1.00 49.12 151 MET A CA 1
ATOM 1232 C C . MET A 1 151 ? 15.936 -9.446 -20.939 1.00 49.12 151 MET A C 1
ATOM 1234 O O . MET A 1 151 ? 16.917 -9.242 -21.656 1.00 49.12 151 MET A O 1
ATOM 1238 N N . PHE A 1 152 ? 14.813 -8.745 -21.085 1.00 38.72 152 PHE A N 1
ATOM 1239 C CA . PHE A 1 152 ? 14.729 -7.635 -22.030 1.00 38.72 152 PHE A CA 1
ATOM 1240 C C . PHE A 1 152 ? 15.091 -6.311 -21.349 1.00 38.72 152 PHE A C 1
ATOM 1242 O O . PHE A 1 152 ? 14.686 -6.017 -20.226 1.00 38.72 152 PHE A O 1
ATOM 1249 N N . LYS A 1 153 ? 15.854 -5.483 -22.065 1.00 37.41 153 LYS A N 1
ATOM 1250 C CA . LYS A 1 153 ? 15.987 -4.052 -21.782 1.00 37.41 153 LYS A CA 1
ATOM 1251 C C . LYS A 1 153 ? 14.684 -3.375 -22.213 1.00 37.41 153 LYS A C 1
ATOM 1253 O O . LYS A 1 153 ? 14.286 -3.522 -23.364 1.00 37.41 153 LYS A O 1
ATOM 1258 N N . THR A 1 154 ? 14.077 -2.574 -21.344 1.00 40.12 154 THR A N 1
ATOM 1259 C CA . THR A 1 154 ? 13.161 -1.508 -21.772 1.00 40.12 154 THR A CA 1
ATOM 1260 C C . THR A 1 154 ? 13.579 -0.184 -21.141 1.00 40.12 154 THR A C 1
ATOM 1262 O O . THR A 1 154 ? 14.296 -0.159 -20.138 1.00 40.12 154 THR A O 1
ATOM 1265 N N . SER A 1 155 ? 13.188 0.915 -21.776 1.00 36.09 155 SER A N 1
ATOM 1266 C CA . SER A 1 155 ? 13.353 2.267 -21.256 1.00 36.09 155 SER A CA 1
ATOM 1267 C C . SER A 1 155 ? 12.028 2.672 -20.624 1.00 36.09 155 SER A C 1
ATOM 1269 O O . SER A 1 155 ? 11.070 2.959 -21.339 1.00 36.09 155 SER A O 1
ATOM 1271 N N . LEU A 1 156 ? 11.956 2.675 -19.292 1.00 43.50 156 LEU A N 1
ATOM 1272 C CA . LEU A 1 156 ? 10.833 3.279 -18.578 1.00 43.50 156 LEU A CA 1
ATOM 1273 C C . LEU A 1 156 ? 11.276 4.677 -18.148 1.00 43.50 156 LEU A C 1
ATOM 1275 O O . LEU A 1 156 ? 12.232 4.816 -17.385 1.00 43.50 156 LEU A O 1
ATOM 1279 N N . ALA A 1 157 ? 10.639 5.713 -18.699 1.00 40.22 157 ALA A N 1
ATOM 1280 C CA . ALA A 1 157 ? 11.009 7.113 -18.462 1.00 40.22 157 ALA A CA 1
ATOM 1281 C C . ALA A 1 157 ? 12.516 7.410 -18.670 1.00 40.22 157 ALA A C 1
ATOM 1283 O O . ALA A 1 157 ? 13.133 8.149 -17.905 1.00 40.22 157 ALA A O 1
ATOM 1284 N N . GLY A 1 158 ? 13.134 6.805 -19.692 1.00 37.12 158 GLY A N 1
ATOM 1285 C CA . GLY A 1 158 ? 14.542 7.046 -20.029 1.00 37.12 158 GLY A CA 1
ATOM 1286 C C . GLY A 1 158 ? 15.559 6.272 -19.184 1.00 37.12 158 GLY A C 1
ATOM 1287 O O . GLY A 1 158 ? 16.758 6.499 -19.343 1.00 37.12 158 GLY A O 1
ATOM 1288 N N . ARG A 1 159 ? 15.126 5.367 -18.291 1.00 37.22 159 ARG A N 1
ATOM 1289 C CA . ARG A 1 159 ? 16.020 4.603 -17.405 1.00 37.22 159 ARG A CA 1
ATOM 1290 C C . ARG A 1 159 ? 15.866 3.085 -17.588 1.00 37.22 159 ARG A C 1
ATOM 1292 O O . ARG A 1 159 ? 14.752 2.608 -17.811 1.00 37.22 159 ARG A O 1
ATOM 1299 N N . PRO A 1 160 ? 16.964 2.309 -17.493 1.00 38.19 160 PRO A N 1
ATOM 1300 C CA . PRO A 1 160 ? 16.902 0.850 -17.502 1.00 38.19 160 PRO A CA 1
ATOM 1301 C C . PRO A 1 160 ? 16.372 0.317 -16.161 1.00 38.19 160 PRO A C 1
ATOM 1303 O O . PRO A 1 160 ? 16.783 0.791 -15.104 1.00 38.19 160 PRO A O 1
ATOM 1306 N N . VAL A 1 161 ? 15.500 -0.694 -16.200 1.00 43.22 161 VAL A N 1
ATOM 1307 C CA . VAL A 1 161 ? 14.862 -1.308 -15.015 1.00 43.22 161 VAL A CA 1
ATOM 1308 C C . VAL A 1 161 ? 15.095 -2.829 -15.012 1.00 43.22 161 VAL A C 1
ATOM 1310 O O . VAL A 1 161 ? 15.215 -3.426 -16.080 1.00 43.22 161 VAL A O 1
ATOM 1313 N N . SER A 1 162 ? 15.183 -3.450 -13.826 1.00 44.69 162 SER A N 1
ATOM 1314 C CA . SER A 1 162 ? 15.325 -4.907 -13.619 1.00 44.69 162 SER A CA 1
ATOM 1315 C C . SER A 1 162 ? 14.148 -5.468 -12.809 1.00 44.69 162 SER A C 1
ATOM 1317 O O . SER A 1 162 ? 13.666 -4.802 -11.894 1.00 44.69 162 SER A O 1
ATOM 1319 N N . SER A 1 163 ? 13.697 -6.689 -13.116 1.00 50.03 163 SER A N 1
ATOM 1320 C CA . SER A 1 163 ? 12.573 -7.368 -12.442 1.00 50.03 163 SER A CA 1
ATOM 1321 C C . SER A 1 163 ? 12.972 -8.603 -11.618 1.00 50.03 163 SER A C 1
ATOM 1323 O O . SER A 1 163 ? 12.093 -9.254 -11.047 1.00 50.03 163 SER A O 1
ATOM 1325 N N . ASP A 1 164 ? 14.266 -8.915 -11.526 1.00 54.22 164 ASP A N 1
ATOM 1326 C CA . ASP A 1 164 ? 14.792 -10.144 -10.916 1.00 54.22 164 ASP A CA 1
ATOM 1327 C C . ASP A 1 164 ? 14.673 -10.161 -9.376 1.00 54.22 164 ASP A C 1
ATOM 1329 O O . ASP A 1 164 ? 14.960 -9.166 -8.707 1.00 54.22 164 ASP A O 1
ATOM 1333 N N . ALA A 1 165 ? 14.187 -11.273 -8.813 1.00 53.19 165 ALA A N 1
ATOM 1334 C CA . ALA A 1 165 ? 13.911 -11.423 -7.380 1.00 53.19 165 ALA A CA 1
ATOM 1335 C C . ALA A 1 165 ? 15.188 -11.488 -6.526 1.00 53.19 165 ALA A C 1
ATOM 1337 O O . ALA A 1 165 ? 15.261 -10.810 -5.498 1.00 53.19 165 ALA A O 1
ATOM 1338 N N . ASP A 1 166 ? 16.210 -12.208 -6.990 1.00 54.12 166 ASP A N 1
ATOM 1339 C CA . ASP A 1 166 ? 17.485 -12.354 -6.286 1.00 54.12 166 ASP A CA 1
ATOM 1340 C C . ASP A 1 166 ? 18.282 -11.040 -6.314 1.00 54.12 166 ASP A C 1
ATOM 1342 O O . ASP A 1 166 ? 18.897 -10.641 -5.323 1.00 54.12 166 ASP A O 1
ATOM 1346 N N . PHE A 1 167 ? 18.205 -10.300 -7.422 1.00 59.97 167 PHE A N 1
ATOM 1347 C CA . PHE A 1 167 ? 18.788 -8.971 -7.574 1.00 59.97 167 PHE A CA 1
ATOM 1348 C C . PHE A 1 167 ? 18.061 -7.910 -6.738 1.00 59.97 167 PHE A C 1
ATOM 1350 O O . PHE A 1 167 ? 18.714 -7.057 -6.137 1.00 59.97 167 PHE A O 1
ATOM 1357 N N . LYS A 1 168 ? 16.724 -7.968 -6.647 1.00 56.88 168 LYS A N 1
ATOM 1358 C CA . LYS A 1 168 ? 15.937 -7.101 -5.749 1.00 56.88 168 LYS A CA 1
ATOM 1359 C C . LYS A 1 168 ? 16.334 -7.314 -4.290 1.00 56.88 168 LYS A C 1
ATOM 1361 O O . LYS A 1 168 ? 16.580 -6.337 -3.587 1.00 56.88 168 LYS A O 1
ATOM 1366 N N . TYR A 1 169 ? 16.448 -8.570 -3.855 1.00 58.53 169 TYR A N 1
ATOM 1367 C CA . TYR A 1 169 ? 16.906 -8.896 -2.505 1.00 58.53 169 TYR A CA 1
ATOM 1368 C C . TYR A 1 169 ? 18.340 -8.408 -2.267 1.00 58.53 169 TYR A C 1
ATOM 1370 O O . TYR A 1 169 ? 18.613 -7.781 -1.249 1.00 58.53 169 TYR A O 1
ATOM 1378 N N . PHE A 1 170 ? 19.241 -8.607 -3.232 1.00 60.16 170 PHE A N 1
ATOM 1379 C CA . PHE A 1 170 ? 20.617 -8.120 -3.148 1.00 60.16 170 PHE A CA 1
ATOM 1380 C C . PHE A 1 170 ? 20.706 -6.590 -3.024 1.00 60.16 170 PHE A C 1
ATOM 1382 O O . PHE A 1 170 ? 21.424 -6.118 -2.150 1.00 60.16 170 PHE A O 1
ATOM 1389 N N . ILE A 1 171 ? 19.964 -5.811 -3.826 1.00 57.72 171 ILE A N 1
ATOM 1390 C CA . ILE A 1 171 ? 19.951 -4.335 -3.734 1.00 57.72 171 ILE A CA 1
ATOM 1391 C C . ILE A 1 171 ? 19.542 -3.872 -2.335 1.00 57.72 171 ILE A C 1
ATOM 1393 O O . ILE A 1 171 ? 20.186 -2.991 -1.771 1.00 57.72 171 ILE A O 1
ATOM 1397 N N . LEU A 1 172 ? 18.504 -4.483 -1.760 1.00 57.03 172 LEU A N 1
ATOM 1398 C CA . LEU A 1 172 ? 18.021 -4.144 -0.419 1.00 57.03 172 LEU A CA 1
ATOM 1399 C C . LEU A 1 172 ? 19.073 -4.413 0.677 1.00 57.03 172 LEU A C 1
ATOM 1401 O O . LEU A 1 172 ? 19.042 -3.769 1.722 1.00 57.03 172 LEU A O 1
ATOM 1405 N N . GLN A 1 173 ? 20.026 -5.319 0.430 1.00 57.50 173 GLN A N 1
ATOM 1406 C CA . GLN A 1 173 ? 21.146 -5.639 1.328 1.00 57.50 173 GLN A CA 1
ATOM 1407 C C . GLN A 1 173 ? 22.390 -4.747 1.117 1.00 57.50 173 GLN A C 1
ATOM 1409 O O . GLN A 1 173 ? 23.359 -4.878 1.862 1.00 57.50 173 GLN A O 1
ATOM 1414 N N . GLN A 1 174 ? 22.406 -3.857 0.113 1.00 54.44 174 GLN A N 1
ATOM 1415 C CA . GLN A 1 174 ? 23.535 -2.948 -0.181 1.00 54.44 174 GLN A CA 1
ATOM 1416 C C . GLN A 1 174 ? 23.343 -1.515 0.360 1.00 54.44 174 GLN A C 1
ATOM 1418 O O . GLN A 1 174 ? 24.091 -0.602 -0.011 1.00 54.44 174 GLN A O 1
ATOM 1423 N N . GLU A 1 175 ? 22.352 -1.307 1.228 1.00 50.81 175 GLU A N 1
ATOM 1424 C CA . GLU A 1 175 ? 22.102 -0.022 1.888 1.00 50.81 175 GLU A CA 1
ATOM 1425 C C . GLU A 1 175 ? 23.266 0.371 2.817 1.00 50.81 175 GLU A C 1
ATOM 1427 O O . GLU A 1 175 ? 23.827 -0.482 3.505 1.00 50.81 175 GLU A O 1
ATOM 1432 N N . GLY A 1 176 ? 23.675 1.646 2.790 1.00 42.81 176 GLY A N 1
ATOM 1433 C CA . GLY A 1 176 ? 24.867 2.144 3.496 1.00 42.81 176 GLY A CA 1
ATOM 1434 C C . GLY A 1 176 ? 26.197 1.853 2.780 1.00 42.81 176 GLY A C 1
ATOM 1435 O O . GLY A 1 176 ? 27.266 2.126 3.322 1.00 42.81 176 GLY A O 1
ATOM 1436 N N . LYS A 1 177 ? 26.150 1.288 1.562 1.00 53.16 177 LYS A N 1
ATOM 1437 C CA . LYS A 1 177 ? 27.324 1.067 0.693 1.00 53.16 177 LYS A CA 1
ATOM 1438 C C . LYS A 1 177 ? 27.145 1.664 -0.702 1.00 53.16 177 LYS A C 1
ATOM 1440 O O . LYS A 1 177 ? 28.033 2.357 -1.183 1.00 53.16 177 LYS A O 1
ATOM 1445 N N . LEU A 1 178 ? 26.022 1.370 -1.365 1.00 37.31 178 LEU A N 1
ATOM 1446 C CA . LEU A 1 178 ? 25.755 1.783 -2.756 1.00 37.31 178 LEU A CA 1
ATOM 1447 C C . LEU A 1 178 ? 24.483 2.636 -2.916 1.00 37.31 178 LEU A C 1
ATOM 1449 O O . LEU A 1 178 ? 24.279 3.225 -3.976 1.00 37.31 178 LEU A O 1
ATOM 1453 N N . VAL A 1 179 ? 23.634 2.701 -1.886 1.00 37.09 179 VAL A N 1
ATOM 1454 C CA . VAL A 1 179 ? 22.433 3.546 -1.796 1.00 37.09 179 VAL A CA 1
ATOM 1455 C C . VAL A 1 179 ? 22.263 3.955 -0.325 1.00 37.09 179 VAL A C 1
ATOM 1457 O O . VAL A 1 179 ? 22.623 3.179 0.562 1.00 37.09 179 VAL A O 1
ATOM 1460 N N . GLU A 1 180 ? 21.762 5.163 -0.063 1.00 33.19 180 GLU A N 1
ATOM 1461 C CA . GLU A 1 180 ? 21.633 5.716 1.292 1.00 33.19 180 GLU A CA 1
ATOM 1462 C C . GLU A 1 180 ? 20.309 6.483 1.458 1.00 33.19 180 GLU A C 1
ATOM 1464 O O . GLU A 1 180 ? 19.897 7.237 0.573 1.00 33.19 180 GLU A O 1
ATOM 1469 N N . LEU A 1 181 ? 19.581 6.225 2.545 1.00 40.28 181 LEU A N 1
ATOM 1470 C CA . LEU A 1 181 ? 18.519 7.062 3.112 1.00 40.28 181 LEU A CA 1
ATOM 1471 C C . LEU A 1 181 ? 18.355 6.734 4.600 1.00 40.28 181 LEU A C 1
ATOM 1473 O O . LEU A 1 181 ? 18.382 5.575 5.005 1.00 40.28 181 LEU A O 1
ATOM 1477 N N . TRP A 1 182 ? 18.148 7.784 5.387 1.00 39.00 182 TRP A N 1
ATOM 1478 C CA . TRP A 1 182 ? 18.043 7.759 6.841 1.00 39.00 182 TRP A CA 1
ATOM 1479 C C . TRP A 1 182 ? 16.584 7.951 7.280 1.00 39.00 182 TRP A C 1
ATOM 1481 O O . TRP A 1 182 ? 15.857 8.745 6.678 1.00 39.00 182 TRP A O 1
ATOM 1491 N N . TYR A 1 183 ? 16.157 7.226 8.316 1.00 48.94 183 TYR A N 1
ATOM 1492 C CA . TYR A 1 183 ? 14.881 7.441 9.006 1.00 48.94 183 TYR A CA 1
ATOM 1493 C C . TYR A 1 183 ? 15.165 8.057 10.384 1.00 48.94 183 TYR A C 1
ATOM 1495 O O . TYR A 1 183 ? 16.152 7.697 11.017 1.00 48.94 183 TYR A O 1
ATOM 1503 N N . LEU A 1 184 ? 14.307 8.980 10.827 1.00 47.06 184 LEU A N 1
ATOM 1504 C CA . LEU A 1 184 ? 14.420 9.674 12.116 1.00 47.06 184 LEU A CA 1
ATOM 1505 C C . LEU A 1 184 ? 14.022 8.760 13.286 1.00 47.06 184 LEU A C 1
ATOM 1507 O O . LEU A 1 184 ? 12.937 8.175 13.255 1.00 47.06 184 LEU A O 1
ATOM 1511 N N . ASP A 1 185 ? 14.841 8.714 14.340 1.00 48.59 185 ASP A N 1
ATOM 1512 C CA . ASP A 1 185 ? 14.563 7.964 15.577 1.00 48.59 185 ASP A CA 1
ATOM 1513 C C . ASP A 1 185 ? 13.270 8.438 16.277 1.00 48.59 185 ASP A C 1
ATOM 1515 O O . ASP A 1 185 ? 12.523 7.620 16.819 1.00 48.59 185 ASP A O 1
ATOM 1519 N N . SER A 1 186 ? 12.904 9.720 16.139 1.00 41.56 186 SER A N 1
ATOM 1520 C CA . SER A 1 186 ? 11.662 10.307 16.674 1.00 41.56 186 SER A CA 1
ATOM 1521 C C . SER A 1 186 ? 10.390 9.630 16.126 1.00 41.56 186 SER A C 1
ATOM 1523 O O . SER A 1 186 ? 9.340 9.625 16.771 1.00 41.56 186 SER A O 1
ATOM 1525 N N . PHE A 1 187 ? 10.453 9.010 14.937 1.00 46.03 187 PHE A N 1
ATOM 1526 C CA . PHE A 1 187 ? 9.333 8.230 14.394 1.00 46.03 187 PHE A CA 1
ATOM 1527 C C . PHE A 1 187 ? 9.158 6.885 15.121 1.00 46.03 187 PHE A C 1
ATOM 1529 O O . PHE A 1 187 ? 8.031 6.414 15.286 1.00 46.03 187 PHE A O 1
ATOM 1536 N N . ALA A 1 188 ? 10.251 6.272 15.585 1.00 48.47 188 ALA A N 1
ATOM 1537 C CA . ALA A 1 188 ? 10.192 5.052 16.384 1.00 48.47 188 ALA A CA 1
ATOM 1538 C C . ALA A 1 188 ? 9.635 5.332 17.790 1.00 48.47 188 ALA A C 1
ATOM 1540 O O . ALA A 1 188 ? 8.857 4.530 18.307 1.00 48.47 188 ALA A O 1
ATOM 1541 N N . GLU A 1 189 ? 9.949 6.491 18.376 1.00 51.59 189 GLU A N 1
ATOM 1542 C CA . GLU A 1 189 ? 9.413 6.912 19.678 1.00 51.59 189 GLU A CA 1
ATOM 1543 C C . GLU A 1 189 ? 7.898 7.167 19.646 1.00 51.59 189 GLU A C 1
ATOM 1545 O O . GLU A 1 189 ? 7.191 6.725 20.553 1.00 51.59 189 GLU A O 1
ATOM 1550 N N . LEU A 1 190 ? 7.363 7.744 18.560 1.00 48.50 190 LEU A N 1
ATOM 1551 C CA . LEU A 1 190 ? 5.914 7.903 18.342 1.00 48.50 190 LEU A CA 1
ATOM 1552 C C . LEU A 1 190 ? 5.150 6.566 18.430 1.00 48.50 190 LEU A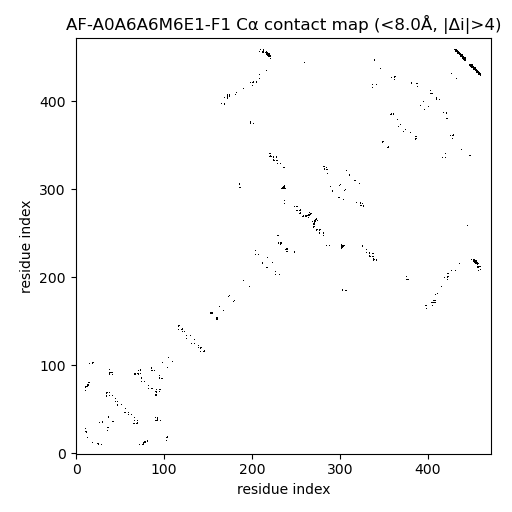 C 1
ATOM 1554 O O . LEU A 1 190 ? 4.026 6.513 18.946 1.00 48.50 190 LEU A O 1
ATOM 1558 N N . LEU A 1 191 ? 5.763 5.487 17.924 1.00 46.62 191 LEU A N 1
ATOM 1559 C CA . LEU A 1 191 ? 5.222 4.124 17.949 1.00 46.62 191 LEU A CA 1
ATOM 1560 C C . LEU A 1 191 ? 5.522 3.393 19.269 1.00 46.62 191 LEU A C 1
ATOM 1562 O O . LEU A 1 191 ? 4.734 2.541 19.679 1.00 46.62 191 LEU A O 1
ATOM 1566 N N . GLY A 1 192 ? 6.635 3.724 19.932 1.00 44.06 192 GLY A N 1
ATOM 1567 C CA . GLY A 1 192 ? 7.109 3.085 21.162 1.00 44.06 192 GLY A CA 1
ATOM 1568 C C . GLY A 1 192 ? 6.516 3.642 22.461 1.00 44.06 192 GLY A C 1
ATOM 1569 O O . GLY A 1 192 ? 6.380 2.890 23.424 1.00 44.06 192 GLY A O 1
ATOM 1570 N N . GLN A 1 193 ? 6.125 4.921 22.506 1.00 41.78 193 GLN A N 1
ATOM 1571 C CA . GLN A 1 193 ? 5.721 5.585 23.756 1.00 41.78 193 GLN A CA 1
ATOM 1572 C C . GLN A 1 193 ? 4.209 5.636 24.028 1.00 41.78 193 GLN A C 1
ATOM 1574 O O . GLN A 1 193 ? 3.791 5.981 25.132 1.00 41.78 193 GLN A O 1
ATOM 1579 N N . ASN A 1 194 ? 3.345 5.244 23.091 1.00 48.94 194 ASN A N 1
ATOM 1580 C CA . ASN A 1 194 ? 1.904 5.407 23.281 1.00 48.94 194 ASN A CA 1
ATOM 1581 C C . ASN A 1 194 ? 1.195 4.103 23.663 1.00 48.94 194 ASN A C 1
ATOM 1583 O O . ASN A 1 194 ? 0.554 3.453 22.837 1.00 48.94 194 ASN A O 1
ATOM 1587 N N . GLY A 1 195 ? 1.124 3.823 24.970 1.00 56.81 195 GLY A N 1
ATOM 1588 C CA . GLY A 1 195 ? 0.097 2.933 25.541 1.00 56.81 195 GLY A CA 1
ATOM 1589 C C . GLY A 1 195 ? -1.349 3.331 25.166 1.00 56.81 195 GLY A C 1
ATOM 1590 O O . GLY A 1 195 ? -2.278 2.565 25.392 1.00 56.81 195 GLY A O 1
ATOM 1591 N N . LYS A 1 196 ? -1.534 4.512 24.551 1.00 71.00 196 LYS A N 1
ATOM 1592 C CA . LYS A 1 196 ? -2.796 5.074 24.052 1.00 71.00 196 LYS A CA 1
ATOM 1593 C C . LYS A 1 196 ? -3.033 4.887 22.538 1.00 71.00 196 LYS A C 1
ATOM 1595 O O . LYS A 1 196 ? -4.090 5.292 22.064 1.00 71.00 196 LYS A O 1
ATOM 1600 N N . LEU A 1 197 ? -2.096 4.320 21.762 1.00 81.88 197 LEU A N 1
ATOM 1601 C CA . LEU A 1 197 ? -2.250 4.199 20.298 1.00 81.88 197 LEU A CA 1
ATOM 1602 C C . LEU A 1 197 ? -3.400 3.260 19.911 1.00 81.88 197 LEU A C 1
ATOM 1604 O O . LEU A 1 197 ? -4.231 3.630 19.086 1.00 81.88 197 LEU A O 1
ATOM 1608 N N . LEU A 1 198 ? -3.460 2.075 20.527 1.00 84.44 198 LEU A N 1
ATOM 1609 C CA . LEU A 1 198 ? -4.520 1.093 20.283 1.00 84.44 198 LEU A CA 1
ATOM 1610 C C . LEU A 1 198 ? -5.920 1.675 20.558 1.00 84.44 198 LEU A C 1
ATOM 1612 O O . LEU A 1 198 ? -6.732 1.649 19.635 1.00 84.44 198 LEU A O 1
ATOM 1616 N N . PRO A 1 199 ? -6.186 2.310 21.721 1.00 89.12 199 PRO A N 1
ATOM 1617 C CA . PRO A 1 199 ? -7.456 2.995 21.954 1.00 89.12 199 PRO A CA 1
ATOM 1618 C C . PRO A 1 199 ? -7.795 4.080 20.936 1.00 89.12 199 PRO A C 1
ATOM 1620 O O . PRO A 1 199 ? -8.932 4.153 20.480 1.00 89.12 199 PRO A O 1
ATOM 1623 N N . LYS A 1 200 ? -6.820 4.909 20.536 1.00 90.06 200 LYS A N 1
ATOM 1624 C CA . LYS A 1 200 ? -7.042 5.956 19.523 1.00 90.06 200 LYS A CA 1
ATOM 1625 C C . LYS A 1 200 ? -7.408 5.358 18.156 1.00 90.06 200 LYS A C 1
ATOM 1627 O O . LYS A 1 200 ? -8.282 5.892 17.475 1.00 90.06 200 LYS A O 1
ATOM 1632 N N . LEU A 1 201 ? -6.749 4.268 17.753 1.00 91.75 201 LEU A N 1
ATOM 1633 C CA . LEU A 1 201 ? -7.058 3.549 16.513 1.00 91.75 201 LEU A CA 1
ATOM 1634 C C . LEU A 1 201 ? -8.437 2.899 16.577 1.00 91.75 201 LEU A C 1
ATOM 1636 O O . LEU A 1 201 ? -9.214 3.020 15.636 1.00 91.75 201 LEU A O 1
ATOM 1640 N N . GLU A 1 202 ? -8.756 2.231 17.682 1.00 93.19 202 GLU A N 1
ATOM 1641 C CA . GLU A 1 202 ? -10.045 1.571 17.844 1.00 93.19 202 GLU A CA 1
ATOM 1642 C C . GLU A 1 202 ? -11.198 2.584 17.861 1.00 93.19 202 GLU A C 1
ATOM 1644 O O . GLU A 1 202 ? -12.214 2.356 17.211 1.00 93.19 202 GLU A O 1
ATOM 1649 N N . ASP A 1 203 ? -11.042 3.727 18.532 1.00 93.56 203 ASP A N 1
ATOM 1650 C CA . ASP A 1 203 ? -12.016 4.829 18.525 1.00 93.56 203 ASP A CA 1
ATOM 1651 C C . ASP A 1 203 ? -12.231 5.401 17.113 1.00 93.56 203 ASP A C 1
ATOM 1653 O O . ASP A 1 203 ? -13.368 5.557 16.662 1.00 93.56 203 ASP A O 1
ATOM 1657 N N . MET A 1 204 ? -11.144 5.647 16.369 1.00 94.25 204 MET A N 1
ATOM 1658 C CA . MET A 1 204 ? -11.216 6.049 14.959 1.00 94.25 204 MET A CA 1
ATOM 1659 C C . MET A 1 204 ? -12.012 5.029 14.131 1.00 94.25 204 MET A C 1
ATOM 1661 O O . MET A 1 204 ? -12.922 5.417 13.399 1.00 94.25 204 MET A O 1
ATOM 1665 N N . VAL A 1 205 ? -11.696 3.735 14.252 1.00 96.12 205 VAL A N 1
ATOM 1666 C CA . VAL A 1 205 ? -12.371 2.670 13.494 1.00 96.12 205 VAL A CA 1
ATOM 1667 C C . VAL A 1 205 ? -13.842 2.544 13.894 1.00 96.12 205 VAL A C 1
ATOM 1669 O O . VAL A 1 205 ? -14.696 2.426 13.018 1.00 96.12 205 VAL A O 1
ATOM 1672 N N . ASN A 1 206 ? -14.162 2.586 15.190 1.00 95.12 206 ASN A N 1
ATOM 1673 C CA . ASN A 1 206 ? -15.540 2.478 15.671 1.00 95.12 206 ASN A CA 1
ATOM 1674 C C . ASN A 1 206 ? -16.412 3.620 15.141 1.00 95.12 206 ASN A C 1
ATOM 1676 O O . ASN A 1 206 ? -17.506 3.344 14.649 1.00 95.12 206 ASN A O 1
ATOM 1680 N N . ARG A 1 207 ? -15.930 4.871 15.205 1.00 94.94 207 ARG A N 1
ATOM 1681 C CA . ARG A 1 207 ? -16.647 6.030 14.648 1.00 94.94 207 ARG A CA 1
ATOM 1682 C C . ARG A 1 207 ? -16.837 5.895 13.144 1.00 94.94 207 ARG A C 1
ATOM 1684 O O . ARG A 1 207 ? -17.966 5.945 12.673 1.00 94.94 207 ARG A O 1
ATOM 1691 N N . ALA A 1 208 ? -15.757 5.610 12.416 1.00 94.94 208 ALA A N 1
ATOM 1692 C CA . ALA A 1 208 ? -15.805 5.455 10.968 1.00 94.94 208 ALA A CA 1
ATOM 1693 C C . ALA A 1 208 ? -16.815 4.383 10.534 1.00 94.94 208 ALA A C 1
ATOM 1695 O O . ALA A 1 208 ? -17.682 4.645 9.707 1.00 94.94 208 ALA A O 1
ATOM 1696 N N . LEU A 1 209 ? -16.742 3.182 11.113 1.00 96.44 209 LEU A N 1
ATOM 1697 C CA . LEU A 1 209 ? -17.650 2.093 10.759 1.00 96.44 209 LEU A CA 1
ATOM 1698 C C . LEU A 1 209 ? -19.088 2.365 11.201 1.00 96.44 209 LEU A C 1
ATOM 1700 O O . LEU A 1 209 ? -20.013 1.928 10.519 1.00 96.44 209 LEU A O 1
ATOM 1704 N N . HIS A 1 210 ? -19.296 3.103 12.295 1.00 96.06 210 HIS A N 1
ATOM 1705 C CA . HIS A 1 210 ? -20.632 3.542 12.679 1.00 96.06 210 HIS A CA 1
ATOM 1706 C C . HIS A 1 210 ? -21.220 4.484 11.627 1.00 96.06 210 HIS A C 1
ATOM 1708 O O . HIS A 1 210 ? -22.340 4.248 11.172 1.00 96.06 210 HIS A O 1
ATOM 1714 N N . ASP A 1 211 ? -20.452 5.473 11.173 1.00 95.31 211 ASP A N 1
ATOM 1715 C CA . ASP A 1 211 ? -20.876 6.392 10.117 1.00 95.31 211 ASP A CA 1
ATOM 1716 C C . ASP A 1 211 ? -21.173 5.638 8.817 1.00 95.31 211 ASP A C 1
ATOM 1718 O O . ASP A 1 211 ? -22.170 5.916 8.153 1.00 95.31 211 ASP A O 1
ATOM 1722 N N . TRP A 1 212 ? -20.379 4.613 8.483 1.00 96.88 212 TRP A N 1
ATOM 1723 C CA . TRP A 1 212 ? -20.596 3.779 7.293 1.00 96.88 212 TRP A CA 1
ATOM 1724 C C . TRP A 1 212 ? -21.959 3.076 7.289 1.00 96.88 212 TRP A C 1
ATOM 1726 O O . TRP A 1 212 ? -22.482 2.797 6.212 1.00 96.88 212 TRP A O 1
ATOM 1736 N N . THR A 1 213 ? -22.566 2.830 8.458 1.00 96.56 213 THR A N 1
ATOM 1737 C CA . THR A 1 213 ? -23.922 2.249 8.543 1.00 96.56 213 THR A CA 1
ATOM 1738 C C . THR A 1 213 ? -25.039 3.212 8.147 1.00 96.56 213 THR A C 1
ATOM 1740 O O . THR A 1 213 ? -26.151 2.767 7.873 1.00 96.56 213 THR A O 1
ATOM 1743 N N . MET A 1 214 ? -24.754 4.516 8.096 1.00 96.38 214 MET A N 1
ATOM 1744 C CA . MET A 1 214 ? -25.724 5.550 7.720 1.00 96.38 214 MET A CA 1
ATOM 1745 C C . MET A 1 214 ? -25.824 5.736 6.202 1.00 96.38 214 MET A C 1
ATOM 1747 O O . MET A 1 214 ? -26.763 6.366 5.717 1.00 96.38 214 MET A O 1
ATOM 1751 N N . TYR A 1 215 ? -24.874 5.185 5.443 1.00 94.94 215 TYR A N 1
ATOM 1752 C CA . TYR A 1 215 ? -24.837 5.283 3.988 1.00 94.94 215 TYR A CA 1
ATOM 1753 C C . TYR A 1 215 ? -25.433 4.036 3.327 1.00 94.94 215 TYR A C 1
ATOM 1755 O O . TYR A 1 215 ? -25.279 2.912 3.804 1.00 94.94 215 TYR A O 1
ATOM 1763 N N . GLU A 1 216 ? -26.076 4.220 2.171 1.00 95.06 216 GLU A N 1
ATOM 1764 C CA . GLU A 1 216 ? -26.584 3.100 1.367 1.00 95.06 216 GLU A CA 1
ATOM 1765 C C . GLU A 1 216 ? -25.445 2.207 0.854 1.00 95.06 216 GLU A C 1
ATOM 1767 O O . GLU A 1 216 ? -25.574 0.982 0.815 1.00 95.06 216 GLU A O 1
ATOM 1772 N N . SER A 1 217 ? -24.320 2.824 0.484 1.00 96.62 217 SER A N 1
ATOM 1773 C CA . SER A 1 217 ? -23.081 2.143 0.126 1.00 96.62 217 SER A CA 1
ATOM 1774 C C . SER A 1 217 ? -21.873 3.062 0.324 1.00 96.62 217 SER A C 1
ATOM 1776 O O . SER A 1 217 ? -22.000 4.285 0.272 1.00 96.62 217 SER A O 1
ATOM 1778 N N . VAL A 1 218 ? -20.697 2.470 0.533 1.00 96.88 218 VAL A N 1
ATOM 1779 C CA . VAL A 1 218 ? -19.433 3.177 0.774 1.00 96.88 218 VAL A CA 1
ATOM 1780 C C . VAL A 1 218 ? -18.353 2.624 -0.151 1.00 96.88 218 VAL A C 1
ATOM 1782 O O . VAL A 1 218 ? -18.151 1.411 -0.178 1.00 96.88 218 VAL A O 1
ATOM 1785 N N . ASP A 1 219 ? -17.635 3.494 -0.875 1.00 96.19 219 ASP A N 1
ATOM 1786 C CA . ASP A 1 219 ? -16.389 3.108 -1.555 1.00 96.19 219 ASP A CA 1
ATOM 1787 C C . ASP A 1 219 ? -15.291 2.905 -0.511 1.00 96.19 219 ASP A C 1
ATOM 1789 O O . ASP A 1 219 ? -14.765 3.865 0.060 1.00 96.19 219 ASP A O 1
ATOM 1793 N N . VAL A 1 220 ? -14.948 1.642 -0.266 1.00 96.12 220 VAL A N 1
ATOM 1794 C CA . VAL A 1 220 ? -14.052 1.230 0.818 1.00 96.12 220 VAL A CA 1
ATOM 1795 C C . VAL A 1 220 ? -12.695 1.916 0.709 1.00 96.12 220 VAL A C 1
ATOM 1797 O O . VAL A 1 220 ? -12.171 2.383 1.721 1.00 96.12 220 VAL A O 1
ATOM 1800 N N . LYS A 1 221 ? -12.126 2.028 -0.502 1.00 93.81 221 LYS A N 1
ATOM 1801 C CA . LYS A 1 221 ? -10.799 2.642 -0.663 1.00 93.81 221 LYS A CA 1
ATOM 1802 C C . LYS A 1 221 ? -10.854 4.117 -0.292 1.00 93.81 221 LYS A C 1
ATOM 1804 O O . LYS A 1 221 ? -10.036 4.572 0.502 1.00 93.81 221 LYS A O 1
ATOM 1809 N N . HIS A 1 222 ? -11.817 4.846 -0.848 1.00 92.31 222 HIS A N 1
ATOM 1810 C CA . HIS A 1 222 ? -11.965 6.274 -0.598 1.00 92.31 222 HIS A CA 1
ATOM 1811 C C . HIS A 1 222 ? -12.241 6.570 0.881 1.00 92.31 222 HIS A C 1
ATOM 1813 O O . HIS A 1 222 ? -11.567 7.407 1.479 1.00 92.31 222 HIS A O 1
ATOM 1819 N N . ALA A 1 223 ? -13.176 5.841 1.492 1.00 93.88 223 ALA A N 1
ATOM 1820 C CA . ALA A 1 223 ? -13.540 6.048 2.885 1.00 93.88 223 ALA A CA 1
ATOM 1821 C C . ALA A 1 223 ? -12.383 5.718 3.842 1.00 93.88 223 ALA A C 1
ATOM 1823 O O . ALA A 1 223 ? -12.096 6.508 4.741 1.00 93.88 223 ALA A O 1
ATOM 1824 N N . CYS A 1 224 ? -11.655 4.618 3.606 1.00 94.75 224 CYS A N 1
ATOM 1825 C CA . CYS A 1 224 ? -10.434 4.301 4.349 1.00 94.75 224 CYS A CA 1
ATOM 1826 C C . CYS A 1 224 ? -9.358 5.385 4.183 1.00 94.75 224 CYS A C 1
ATOM 1828 O O . CYS A 1 224 ? -8.739 5.779 5.170 1.00 94.75 224 CYS A O 1
ATOM 1830 N N . SER A 1 225 ? -9.127 5.886 2.963 1.00 92.44 225 SER A N 1
ATOM 1831 C CA . SER A 1 225 ? -8.153 6.960 2.718 1.00 92.44 225 SER A CA 1
ATOM 1832 C C . SER A 1 225 ? -8.483 8.220 3.512 1.00 92.44 225 SER A C 1
ATOM 1834 O O . SER A 1 225 ? -7.582 8.803 4.109 1.00 92.44 225 SER A O 1
ATOM 1836 N N . THR A 1 226 ? -9.757 8.609 3.578 1.00 90.94 226 THR A N 1
ATOM 1837 C CA . THR A 1 226 ? -10.194 9.786 4.339 1.00 90.94 226 THR A CA 1
ATOM 1838 C C . THR A 1 226 ? -9.937 9.625 5.838 1.00 90.94 226 THR A C 1
ATOM 1840 O O . THR A 1 226 ? -9.271 10.478 6.422 1.00 90.94 226 THR A O 1
ATOM 1843 N N . ILE A 1 227 ? -10.385 8.525 6.454 1.00 92.06 227 ILE A N 1
ATOM 1844 C CA . ILE A 1 227 ? -10.249 8.331 7.911 1.00 92.06 227 ILE A CA 1
ATOM 1845 C C . ILE A 1 227 ? -8.787 8.150 8.341 1.00 92.06 227 ILE A C 1
ATOM 1847 O O . ILE A 1 227 ? -8.373 8.680 9.369 1.00 92.06 227 ILE A O 1
ATOM 1851 N N . ILE A 1 228 ? -7.979 7.442 7.541 1.00 92.75 228 ILE A N 1
ATOM 1852 C CA . ILE A 1 228 ? -6.561 7.207 7.844 1.00 92.75 228 ILE A CA 1
ATOM 1853 C C . ILE A 1 228 ? -5.776 8.506 7.708 1.00 92.75 228 ILE A C 1
ATOM 1855 O O . ILE A 1 228 ? -4.880 8.772 8.509 1.00 92.75 228 ILE A O 1
ATOM 1859 N N . LEU A 1 229 ? -6.096 9.328 6.710 1.00 91.31 229 LEU A N 1
ATOM 1860 C CA . LEU A 1 229 ? -5.415 10.598 6.521 1.00 91.31 229 LEU A CA 1
ATOM 1861 C C . LEU A 1 229 ? -5.764 11.605 7.620 1.00 91.31 229 LEU A C 1
ATOM 1863 O O . LEU A 1 229 ? -4.861 12.256 8.135 1.00 91.31 229 LEU A O 1
ATOM 1867 N N . ASP A 1 230 ? -7.032 11.687 8.024 1.00 89.88 230 ASP A N 1
ATOM 1868 C CA . ASP A 1 230 ? -7.442 12.519 9.158 1.00 89.88 230 ASP A CA 1
ATOM 1869 C C . ASP A 1 230 ? -6.717 12.087 10.443 1.00 89.88 230 ASP A C 1
ATOM 1871 O O . ASP A 1 230 ? -5.986 12.875 11.049 1.00 89.88 230 ASP A O 1
ATOM 1875 N N . PHE A 1 231 ? -6.769 10.792 10.769 1.00 90.56 231 PHE A N 1
ATOM 1876 C CA . PHE A 1 231 ? -6.076 10.230 11.927 1.00 90.56 231 PHE A CA 1
ATOM 1877 C C . PHE A 1 231 ? -4.570 10.485 11.909 1.00 90.56 231 PHE A C 1
ATOM 1879 O O . PHE A 1 231 ? -3.995 10.897 12.916 1.00 90.56 231 PHE A O 1
ATOM 1886 N N . THR A 1 232 ? -3.913 10.254 10.771 1.00 90.75 232 THR A N 1
ATOM 1887 C CA . THR A 1 232 ? -2.464 10.462 10.657 1.00 90.75 232 THR A CA 1
ATOM 1888 C C . THR A 1 232 ? -2.099 11.938 10.687 1.00 90.75 232 THR A C 1
ATOM 1890 O O . THR A 1 232 ? -1.084 12.280 11.280 1.00 90.75 232 THR A O 1
ATOM 1893 N N . SER A 1 233 ? -2.931 12.835 10.157 1.00 91.44 233 SER A N 1
ATOM 1894 C CA . SER A 1 233 ? -2.709 14.279 10.275 1.00 91.44 233 SER A CA 1
ATOM 1895 C C . SER A 1 233 ? -2.807 14.771 11.723 1.00 91.44 233 SER A C 1
ATOM 1897 O O . SER A 1 233 ? -1.950 15.532 12.180 1.00 91.44 233 SER A O 1
ATOM 1899 N N . LYS A 1 234 ? -3.769 14.242 12.487 1.00 89.94 234 LYS A N 1
ATOM 1900 C CA . LYS A 1 234 ? -3.900 14.496 13.922 1.00 89.94 234 LYS A CA 1
ATOM 1901 C C . LYS A 1 234 ? -2.739 13.907 14.722 1.00 89.94 234 LYS A C 1
ATOM 1903 O O . LYS A 1 234 ? -2.216 14.568 15.610 1.00 89.94 234 LYS A O 1
ATOM 1908 N N . LEU A 1 235 ? -2.311 12.688 14.393 1.00 88.00 235 LEU A N 1
ATOM 1909 C CA . LEU A 1 235 ? -1.182 12.021 15.047 1.00 88.00 235 LEU A CA 1
ATOM 1910 C C . LEU A 1 235 ? 0.161 12.712 14.762 1.00 88.00 235 LEU A C 1
ATOM 1912 O O . LEU A 1 235 ? 1.036 12.719 15.625 1.00 88.00 235 LEU A O 1
ATOM 1916 N N . LEU A 1 236 ? 0.342 13.250 13.552 1.00 89.31 236 LEU A N 1
ATOM 1917 C CA . LEU A 1 236 ? 1.621 13.807 13.121 1.00 89.31 236 LEU A CA 1
ATOM 1918 C C . LEU A 1 236 ? 1.807 15.275 13.507 1.00 89.31 236 LEU A C 1
ATOM 1920 O O . LEU A 1 236 ? 2.922 15.673 13.815 1.00 89.31 236 LEU A O 1
ATOM 1924 N N . PHE A 1 237 ? 0.757 16.092 13.439 1.00 90.19 237 PHE A N 1
ATOM 1925 C CA . PHE A 1 237 ? 0.874 17.535 13.684 1.00 90.19 237 PHE A CA 1
ATOM 1926 C C . PHE A 1 237 ? -0.418 18.161 14.225 1.00 90.19 237 PHE A C 1
ATOM 1928 O O . PHE A 1 237 ? -0.652 19.361 14.053 1.00 90.19 237 PHE A O 1
ATOM 1935 N N . GLY A 1 238 ? -1.269 17.364 14.879 1.00 87.81 238 GLY A N 1
ATOM 1936 C CA . GLY A 1 238 ? -2.432 17.870 15.612 1.00 87.81 238 GLY A CA 1
ATOM 1937 C C . GLY A 1 238 ? -3.484 18.527 14.720 1.00 87.81 238 GLY A C 1
ATOM 1938 O O . GLY A 1 238 ? -4.245 19.377 15.183 1.00 87.81 238 GLY A O 1
ATOM 1939 N N . TYR A 1 239 ? -3.511 18.185 13.430 1.00 86.12 239 TYR A N 1
ATOM 1940 C CA . TYR A 1 239 ? -4.467 18.760 12.495 1.00 86.12 239 TYR A CA 1
ATOM 1941 C C . TYR A 1 239 ? -5.882 18.264 12.781 1.00 86.12 239 TYR A C 1
ATOM 1943 O O . TYR A 1 239 ? -6.114 17.065 12.917 1.00 86.12 239 TYR A O 1
ATOM 1951 N N . GLU A 1 240 ? -6.830 19.195 12.840 1.00 81.88 240 GLU A N 1
ATOM 1952 C CA . GLU A 1 240 ? -8.252 18.901 13.000 1.00 81.88 240 GLU A CA 1
ATOM 1953 C C . GLU A 1 240 ? -9.038 19.703 11.961 1.00 81.88 240 GLU A C 1
ATOM 1955 O O . GLU A 1 240 ? -9.118 20.935 12.041 1.00 81.88 240 GLU A O 1
ATOM 1960 N N . ALA A 1 241 ? -9.610 19.001 10.978 1.00 75.81 241 ALA A N 1
ATOM 1961 C CA . ALA A 1 241 ? -10.318 19.615 9.853 1.00 75.81 241 ALA A CA 1
ATOM 1962 C C . ALA A 1 241 ? -11.472 20.526 10.316 1.00 75.81 241 ALA A C 1
ATOM 1964 O O . ALA A 1 241 ? -11.631 21.634 9.804 1.00 75.81 241 ALA A O 1
ATOM 1965 N N . GLU A 1 242 ? -12.213 20.108 11.349 1.00 74.38 242 GLU A N 1
ATOM 1966 C CA . GLU A 1 242 ? -13.338 20.857 11.933 1.00 74.38 242 GLU A CA 1
ATOM 1967 C C . GLU A 1 242 ? -12.932 22.246 12.443 1.00 74.38 242 GLU A C 1
ATOM 1969 O O . GLU A 1 242 ? -13.681 23.210 12.296 1.00 74.38 242 GLU A O 1
ATOM 1974 N N . LYS A 1 243 ? -11.723 22.377 13.006 1.00 76.19 243 LYS A N 1
ATOM 1975 C CA . LYS A 1 243 ? -11.216 23.652 13.536 1.00 76.19 243 LYS A CA 1
ATOM 1976 C C . LYS A 1 243 ? -10.646 24.561 12.451 1.00 76.19 243 LYS A C 1
ATOM 1978 O O . LYS A 1 243 ? -10.643 25.778 12.613 1.00 76.19 243 LYS A O 1
ATOM 1983 N N . ARG A 1 244 ? -10.120 23.975 11.373 1.00 72.00 244 ARG A N 1
ATOM 1984 C CA . ARG A 1 244 ? -9.440 24.692 10.282 1.00 72.00 244 ARG A CA 1
ATOM 1985 C C . ARG A 1 244 ? -10.394 25.087 9.147 1.00 72.00 244 ARG A C 1
ATOM 1987 O O . ARG A 1 244 ? -10.021 25.924 8.333 1.00 72.00 244 ARG A O 1
ATOM 1994 N N . GLY A 1 245 ? -11.596 24.506 9.089 1.00 71.94 245 GLY A N 1
ATOM 1995 C CA . GLY A 1 245 ? -12.605 24.800 8.064 1.00 71.94 245 GLY A CA 1
ATOM 1996 C C . GLY A 1 245 ? -12.245 24.297 6.661 1.00 71.94 245 GLY A C 1
ATOM 1997 O O . GLY A 1 245 ? -12.909 24.654 5.692 1.00 71.94 245 GLY A O 1
ATOM 1998 N N . GLU A 1 246 ? -11.201 23.474 6.538 1.00 77.19 246 GLU A N 1
ATOM 1999 C CA . GLU A 1 246 ? -10.735 22.909 5.274 1.00 77.19 246 GLU A CA 1
ATOM 2000 C C . GLU A 1 246 ? -10.458 21.412 5.424 1.00 77.19 246 GLU A C 1
ATOM 2002 O O . GLU A 1 246 ? -9.893 20.969 6.423 1.00 77.19 246 GLU A O 1
ATOM 2007 N N . SER A 1 247 ? -10.816 20.627 4.403 1.00 78.88 247 SER A N 1
ATOM 2008 C CA . SER A 1 247 ? -10.505 19.200 4.365 1.00 78.88 247 SER A CA 1
ATOM 2009 C C . SER A 1 247 ? -9.128 18.956 3.746 1.00 78.88 247 SER A C 1
ATOM 2011 O O . SER A 1 247 ? -8.902 19.132 2.539 1.00 78.88 247 SER A O 1
ATOM 2013 N N . LEU A 1 248 ? -8.189 18.495 4.574 1.00 83.69 248 LEU A N 1
ATOM 2014 C CA . LEU A 1 248 ? -6.894 18.025 4.088 1.00 83.69 248 LEU A CA 1
ATOM 2015 C C . LEU A 1 248 ? -7.053 16.773 3.214 1.00 83.69 248 LEU A C 1
ATOM 2017 O O . LEU A 1 248 ? -6.278 16.600 2.273 1.00 83.69 248 LEU A O 1
ATOM 2021 N N . SER A 1 249 ? -8.071 15.939 3.466 1.00 81.50 249 SER A N 1
ATOM 2022 C CA . SER A 1 249 ? -8.260 14.683 2.736 1.00 81.50 249 SER A CA 1
ATOM 2023 C C . SER A 1 249 ? -8.581 14.888 1.261 1.00 81.50 249 SER A C 1
ATOM 2025 O O . SER A 1 249 ? -7.994 14.221 0.409 1.00 81.50 249 SER A O 1
ATOM 2027 N N . GLU A 1 250 ? -9.420 15.869 0.937 1.00 82.31 250 GLU A N 1
ATOM 2028 C CA . GLU A 1 250 ? -9.753 16.222 -0.446 1.00 82.31 250 GLU A CA 1
ATOM 2029 C C . GLU A 1 250 ? -8.537 16.785 -1.189 1.00 82.31 250 GLU A C 1
ATOM 2031 O O . GLU A 1 250 ? -8.231 16.386 -2.320 1.00 82.31 250 GLU A O 1
ATOM 2036 N N . THR A 1 251 ? -7.795 17.675 -0.521 1.00 85.44 251 THR A N 1
ATOM 2037 C CA . THR A 1 251 ? -6.558 18.260 -1.056 1.00 85.44 251 THR A CA 1
ATOM 2038 C C . THR A 1 251 ? -5.536 17.162 -1.366 1.00 85.44 251 THR A C 1
ATOM 2040 O O . THR A 1 251 ? -4.898 17.170 -2.426 1.00 85.44 251 THR A O 1
ATOM 2043 N N . PHE A 1 252 ? -5.411 16.178 -0.474 1.00 85.81 252 PHE A N 1
ATOM 2044 C CA . PHE A 1 252 ? -4.487 15.061 -0.626 1.00 85.81 252 PHE A CA 1
ATOM 2045 C C . PHE A 1 252 ? -4.939 14.062 -1.696 1.00 85.81 252 PHE A C 1
ATOM 2047 O O . PHE A 1 252 ? -4.128 13.652 -2.523 1.00 85.81 252 PHE A O 1
ATOM 2054 N N . ALA A 1 253 ? -6.229 13.725 -1.762 1.00 82.19 253 ALA A N 1
ATOM 2055 C CA . ALA A 1 253 ? -6.775 12.861 -2.808 1.00 82.19 253 ALA A CA 1
ATOM 2056 C C . ALA A 1 253 ? -6.503 13.441 -4.208 1.00 82.19 253 ALA A C 1
ATOM 2058 O O . ALA A 1 253 ? -6.028 12.742 -5.108 1.00 82.19 253 ALA A O 1
ATOM 2059 N N . SER A 1 254 ? -6.710 14.751 -4.374 1.00 81.38 254 SER A N 1
ATOM 2060 C CA . SER A 1 254 ? -6.392 15.472 -5.611 1.00 81.38 254 SER A CA 1
ATOM 2061 C C . SER A 1 254 ? -4.881 15.496 -5.900 1.00 81.38 254 SER A C 1
ATOM 2063 O O . SER A 1 254 ? -4.455 15.355 -7.051 1.00 81.38 254 SER A O 1
ATOM 2065 N N . PHE A 1 255 ? -4.037 15.611 -4.863 1.00 86.00 255 PHE A N 1
ATOM 2066 C CA . PHE A 1 255 ? -2.583 15.464 -4.997 1.00 86.00 255 PHE A CA 1
ATOM 2067 C C . PHE A 1 255 ? -2.184 14.073 -5.518 1.00 86.00 255 PHE A C 1
ATOM 2069 O O . PHE A 1 255 ? -1.418 13.995 -6.482 1.00 86.00 255 PHE A O 1
ATOM 2076 N N . ILE A 1 256 ? -2.716 12.991 -4.941 1.00 80.62 256 ILE A N 1
ATOM 2077 C CA . ILE A 1 256 ? -2.391 11.614 -5.344 1.00 80.62 256 ILE A CA 1
ATOM 2078 C C . ILE A 1 256 ? -2.761 11.356 -6.803 1.00 80.62 256 ILE A C 1
ATOM 2080 O O . ILE A 1 256 ? -1.950 10.818 -7.561 1.00 80.62 256 ILE A O 1
ATOM 2084 N N . GLN A 1 257 ? -3.951 11.786 -7.228 1.00 74.94 257 GLN A N 1
ATOM 2085 C CA . GLN A 1 257 ? -4.378 11.648 -8.622 1.00 74.94 257 GLN A CA 1
ATOM 2086 C C . GLN A 1 257 ? -3.385 12.301 -9.592 1.00 74.94 257 GLN A C 1
ATOM 2088 O O . GLN A 1 257 ? -3.095 11.758 -10.659 1.00 74.94 257 GLN A O 1
ATOM 2093 N N . GLY A 1 258 ? -2.828 13.457 -9.224 1.00 73.62 258 GLY A N 1
ATOM 2094 C CA . GLY A 1 258 ? -1.831 14.133 -10.044 1.00 73.62 258 GLY A CA 1
ATOM 2095 C C . GLY A 1 258 ? -0.401 13.600 -9.888 1.00 73.62 258 GLY A C 1
ATOM 2096 O O . GLY A 1 258 ? 0.402 13.797 -10.802 1.00 73.62 258 GLY A O 1
ATOM 2097 N N . LEU A 1 259 ? -0.066 12.893 -8.801 1.00 74.25 259 LEU A N 1
ATOM 2098 C CA . LEU A 1 259 ? 1.254 12.279 -8.592 1.00 74.25 259 LEU A CA 1
ATOM 2099 C C . LEU A 1 259 ? 1.583 11.235 -9.667 1.00 74.25 259 LEU A C 1
ATOM 2101 O O . LEU A 1 259 ? 2.718 11.182 -10.134 1.00 74.25 259 LEU A O 1
ATOM 2105 N N . PHE A 1 260 ? 0.583 10.460 -10.091 1.00 71.31 260 PHE A N 1
ATOM 2106 C CA . PHE A 1 260 ? 0.722 9.424 -11.123 1.00 71.31 260 PHE A CA 1
ATOM 2107 C C . PHE A 1 260 ? 0.344 9.902 -12.531 1.00 71.31 260 PHE A C 1
ATOM 2109 O O . PHE A 1 260 ? 0.250 9.101 -13.459 1.00 71.31 260 PHE A O 1
ATOM 2116 N N . SER A 1 261 ? 0.113 11.204 -12.702 1.00 69.94 261 SER A N 1
ATOM 2117 C CA . SER A 1 261 ? -0.179 11.786 -14.010 1.00 69.94 261 SER A CA 1
ATOM 2118 C C . SER A 1 261 ? 1.095 12.032 -14.822 1.00 69.94 261 SER A C 1
ATOM 2120 O O . SER A 1 261 ? 2.201 12.090 -14.281 1.00 69.94 261 SER A O 1
ATOM 2122 N N . PHE A 1 262 ? 0.942 12.200 -16.138 1.00 73.44 262 PHE A N 1
ATOM 2123 C CA . PHE A 1 262 ? 2.061 12.564 -17.003 1.00 73.44 262 PHE A CA 1
ATOM 2124 C C . PHE A 1 262 ? 2.711 13.875 -16.504 1.00 73.44 262 PHE A C 1
ATOM 2126 O O . PHE A 1 262 ? 1.980 14.827 -16.213 1.00 73.44 262 PHE A O 1
ATOM 2133 N N . PRO A 1 263 ? 4.053 13.953 -16.382 1.00 71.19 263 PRO A N 1
ATOM 2134 C CA . PRO A 1 263 ? 4.747 15.023 -15.659 1.00 71.19 263 PRO A CA 1
ATOM 2135 C C . PRO A 1 263 ? 4.856 16.322 -16.478 1.00 71.19 263 PRO A C 1
ATOM 2137 O O . PRO A 1 263 ? 5.946 16.818 -16.751 1.00 71.19 263 PRO A O 1
ATOM 2140 N N . LEU A 1 264 ? 3.715 16.881 -16.879 1.00 75.56 264 LEU A N 1
ATOM 2141 C CA . LEU A 1 264 ? 3.610 18.112 -17.655 1.00 75.56 264 LEU A CA 1
ATOM 2142 C C . LEU A 1 264 ? 2.952 19.210 -16.815 1.00 75.56 264 LEU A C 1
ATOM 2144 O O . LEU A 1 264 ? 1.734 19.241 -16.672 1.00 75.56 264 LEU A O 1
ATOM 2148 N N . ASN A 1 265 ? 3.754 20.118 -16.260 1.00 77.25 265 ASN A N 1
ATOM 2149 C CA . ASN A 1 265 ? 3.278 21.182 -15.371 1.00 77.25 265 ASN A CA 1
ATOM 2150 C C . ASN A 1 265 ? 2.736 22.398 -16.148 1.00 77.25 265 ASN A C 1
ATOM 2152 O O . ASN A 1 265 ? 3.369 23.450 -16.195 1.00 77.25 265 ASN A O 1
ATOM 2156 N N . ILE A 1 266 ? 1.559 22.247 -16.756 1.00 86.00 266 ILE A N 1
ATOM 2157 C CA . ILE A 1 266 ? 0.838 23.321 -17.463 1.00 86.00 266 ILE A CA 1
ATOM 2158 C C . ILE A 1 266 ? -0.517 23.564 -16.775 1.00 86.00 266 ILE A C 1
ATOM 2160 O O . ILE A 1 266 ? -1.164 22.579 -16.399 1.00 86.00 266 ILE A O 1
ATOM 2164 N N . PRO A 1 267 ? -0.985 24.819 -16.600 1.00 89.62 267 PRO A N 1
ATOM 2165 C CA . PRO A 1 267 ? -2.308 25.102 -16.039 1.00 89.62 267 PRO A CA 1
ATOM 2166 C C . PRO A 1 267 ? -3.420 24.252 -16.676 1.00 89.62 267 PRO A C 1
ATOM 2168 O O . PRO A 1 267 ? -3.466 24.083 -17.890 1.00 89.62 267 PRO A O 1
ATOM 2171 N N . GLY A 1 268 ? -4.289 23.669 -15.845 1.00 84.62 268 GLY A N 1
ATOM 2172 C CA . GLY A 1 268 ? -5.347 22.735 -16.269 1.00 84.62 268 GLY A CA 1
ATOM 2173 C C . GLY A 1 268 ? -4.964 21.247 -16.219 1.00 84.62 268 GLY A C 1
ATOM 2174 O O . GLY A 1 268 ? -5.844 20.389 -16.111 1.00 84.62 268 GLY A O 1
ATOM 2175 N N . THR A 1 269 ? -3.671 20.913 -16.197 1.00 84.75 269 THR A N 1
ATOM 2176 C CA . THR A 1 269 ? -3.204 19.519 -16.073 1.00 84.75 269 THR A CA 1
ATOM 2177 C C . THR A 1 269 ? -3.293 18.986 -14.637 1.00 84.75 269 THR A C 1
ATOM 2179 O O . THR A 1 269 ? -3.271 19.739 -13.658 1.00 84.75 269 THR A O 1
ATOM 2182 N N . ALA A 1 270 ? -3.344 17.657 -14.495 1.00 79.31 270 ALA A N 1
ATOM 2183 C CA . ALA A 1 270 ? -3.282 16.992 -13.191 1.00 79.31 270 ALA A CA 1
ATOM 2184 C C . ALA A 1 270 ? -1.927 17.209 -12.486 1.00 79.31 270 ALA A C 1
ATOM 2186 O O . ALA A 1 270 ? -1.897 17.417 -11.274 1.00 79.31 270 ALA A O 1
ATOM 2187 N N . CYS A 1 271 ? -0.822 17.264 -13.240 1.00 74.00 271 CYS A N 1
ATOM 2188 C CA . CYS A 1 271 ? 0.505 17.580 -12.710 1.00 74.00 271 CYS A CA 1
ATOM 2189 C C . CYS A 1 271 ? 0.561 19.003 -12.127 1.00 74.00 271 CYS A C 1
ATOM 2191 O O . CYS A 1 271 ? 1.092 19.199 -11.035 1.00 74.00 271 CYS A O 1
ATOM 2193 N N . HIS A 1 272 ? -0.059 19.986 -12.790 1.00 81.50 272 HIS A N 1
ATOM 2194 C CA . HIS A 1 272 ? -0.149 21.344 -12.252 1.00 81.50 272 HIS A CA 1
ATOM 2195 C C . HIS A 1 272 ? -0.970 21.407 -10.960 1.00 81.50 272 HIS A C 1
ATOM 2197 O O . HIS A 1 272 ? -0.504 21.969 -9.969 1.00 81.50 272 HIS A O 1
ATOM 2203 N N . ARG A 1 273 ? -2.154 20.773 -10.927 1.00 85.06 273 ARG A N 1
ATOM 2204 C CA . ARG A 1 273 ? -2.970 20.681 -9.699 1.00 85.06 273 ARG A CA 1
ATOM 2205 C C . ARG A 1 273 ? -2.207 20.021 -8.551 1.00 85.06 273 ARG A C 1
ATOM 2207 O O . ARG A 1 273 ? -2.224 20.543 -7.441 1.00 85.06 273 ARG A O 1
ATOM 2214 N N . ARG A 1 274 ? -1.463 18.943 -8.825 1.00 85.44 274 ARG A N 1
ATOM 2215 C CA . ARG A 1 274 ? -0.583 18.290 -7.844 1.00 85.44 274 ARG A CA 1
ATOM 2216 C C . ARG A 1 274 ? 0.418 19.271 -7.241 1.00 85.44 274 ARG A C 1
ATOM 2218 O O . ARG A 1 274 ? 0.552 19.304 -6.023 1.00 85.44 274 ARG A O 1
ATOM 2225 N N . VAL A 1 275 ? 1.113 20.063 -8.060 1.00 78.62 275 VAL A N 1
ATOM 2226 C CA . VAL A 1 275 ? 2.096 21.041 -7.559 1.00 78.62 275 VAL A CA 1
ATOM 2227 C C . VAL A 1 275 ? 1.427 22.083 -6.655 1.00 78.62 275 VAL A C 1
ATOM 2229 O O . VAL A 1 275 ? 1.992 22.434 -5.621 1.00 78.62 275 VAL A O 1
ATOM 2232 N N . GLN A 1 276 ? 0.220 22.548 -6.994 1.00 87.88 276 GLN A N 1
ATOM 2233 C CA . GLN A 1 276 ? -0.521 23.493 -6.147 1.00 87.88 276 GLN A CA 1
ATOM 2234 C C . GLN A 1 276 ? -0.960 22.861 -4.820 1.00 87.88 276 GLN A C 1
ATOM 2236 O O . GLN A 1 276 ? -0.724 23.440 -3.762 1.00 87.88 276 GLN A O 1
ATOM 2241 N N . ASN A 1 277 ? -1.515 21.647 -4.854 1.00 87.00 277 ASN A N 1
ATOM 2242 C CA . ASN A 1 277 ? -1.921 20.931 -3.643 1.00 87.00 277 ASN A CA 1
ATOM 2243 C C . ASN A 1 277 ? -0.721 20.626 -2.742 1.00 87.00 277 ASN A C 1
ATOM 2245 O O . ASN A 1 277 ? -0.805 20.802 -1.531 1.00 87.00 277 ASN A O 1
ATOM 2249 N N . GLN A 1 278 ? 0.422 20.245 -3.323 1.00 85.56 278 GLN A N 1
ATOM 2250 C CA . GLN A 1 278 ? 1.662 20.053 -2.572 1.00 85.56 278 GLN A CA 1
ATOM 2251 C C . GLN A 1 278 ? 2.076 21.341 -1.853 1.00 85.56 278 GLN A C 1
ATOM 2253 O O . GLN A 1 278 ? 2.374 21.304 -0.663 1.00 85.56 278 GLN A O 1
ATOM 2258 N N . LYS A 1 279 ? 2.057 22.490 -2.544 1.00 88.25 279 LYS A N 1
ATOM 2259 C CA . LYS A 1 279 ? 2.353 23.789 -1.921 1.00 88.25 279 LYS A CA 1
ATOM 2260 C C . LYS A 1 279 ? 1.385 24.108 -0.784 1.00 88.25 279 LYS A C 1
ATOM 2262 O O . LYS A 1 279 ? 1.840 24.569 0.257 1.00 88.25 279 LYS A O 1
ATOM 2267 N N . LYS A 1 280 ? 0.088 23.840 -0.969 1.00 90.62 280 LYS A N 1
ATOM 2268 C CA . LYS A 1 280 ? -0.938 24.052 0.060 1.00 90.62 280 LYS A CA 1
ATOM 2269 C C . LYS A 1 280 ? -0.647 23.222 1.314 1.00 90.62 280 LYS A C 1
ATOM 2271 O O . LYS A 1 280 ? -0.555 23.788 2.393 1.00 90.62 280 LYS A O 1
ATOM 2276 N N . ILE A 1 281 ? -0.401 21.919 1.160 1.00 89.62 281 ILE A N 1
ATOM 2277 C CA . ILE A 1 281 ? -0.129 21.013 2.289 1.00 89.62 281 ILE A CA 1
ATOM 2278 C C . ILE A 1 281 ? 1.149 21.424 3.036 1.00 89.62 281 ILE A C 1
ATOM 2280 O O . ILE A 1 281 ? 1.139 21.542 4.259 1.00 89.62 281 ILE A O 1
ATOM 2284 N N . LEU A 1 282 ? 2.242 21.695 2.310 1.00 89.50 282 LEU A N 1
ATOM 2285 C CA . LEU A 1 282 ? 3.501 22.137 2.923 1.00 89.50 282 LEU A CA 1
ATOM 2286 C C . LEU A 1 282 ? 3.338 23.475 3.661 1.00 89.50 282 LEU A C 1
ATOM 2288 O O . LEU A 1 282 ? 3.957 23.681 4.702 1.00 89.50 282 LEU A O 1
ATOM 2292 N N . LYS A 1 283 ? 2.502 24.382 3.139 1.00 91.31 283 LYS A N 1
ATOM 2293 C CA . LYS A 1 283 ? 2.178 25.654 3.797 1.00 91.31 283 LYS A CA 1
ATOM 2294 C C . LYS A 1 283 ? 1.434 25.424 5.113 1.00 91.31 283 LYS A C 1
ATOM 2296 O O . LYS A 1 283 ? 1.849 25.976 6.120 1.00 91.31 283 LYS A O 1
ATOM 2301 N N . THR A 1 284 ? 0.413 24.568 5.124 1.00 91.25 284 THR A N 1
ATOM 2302 C CA . THR A 1 284 ? -0.357 24.246 6.338 1.00 91.25 284 THR A CA 1
ATOM 2303 C C . THR A 1 284 ? 0.519 23.661 7.449 1.00 91.25 284 THR A C 1
ATOM 2305 O O . THR A 1 284 ? 0.367 24.024 8.616 1.00 91.25 284 THR A O 1
ATOM 2308 N N . ILE A 1 285 ? 1.457 22.773 7.100 1.00 91.06 285 ILE A N 1
ATOM 2309 C CA . ILE A 1 285 ? 2.398 22.200 8.073 1.00 91.06 285 ILE A CA 1
ATOM 2310 C C . ILE A 1 285 ? 3.303 23.303 8.646 1.00 91.06 285 ILE A C 1
ATOM 2312 O O . ILE A 1 285 ? 3.438 23.404 9.863 1.00 91.06 285 ILE A O 1
ATOM 2316 N N . ARG A 1 286 ? 3.853 24.179 7.793 1.00 91.75 286 ARG A N 1
ATOM 2317 C CA . ARG A 1 286 ? 4.671 25.323 8.232 1.00 91.75 286 ARG A CA 1
ATOM 2318 C C . ARG A 1 286 ? 3.922 26.286 9.146 1.00 91.75 286 ARG A C 1
ATOM 2320 O O . ARG A 1 286 ? 4.431 26.622 10.207 1.00 91.75 286 ARG A O 1
ATOM 2327 N N . GLU A 1 287 ? 2.711 26.683 8.768 1.00 90.81 287 GLU A N 1
ATOM 2328 C CA . GLU A 1 287 ? 1.865 27.563 9.586 1.00 90.81 287 GLU A CA 1
ATOM 2329 C C . GLU A 1 287 ? 1.609 26.944 10.966 1.00 90.81 287 GLU A C 1
ATOM 2331 O O . GLU A 1 287 ? 1.699 27.625 11.983 1.00 90.81 287 GLU A O 1
ATOM 2336 N N . THR A 1 288 ? 1.396 25.625 11.026 1.00 89.88 288 THR A N 1
ATOM 2337 C CA . THR A 1 288 ? 1.242 24.909 12.302 1.00 89.88 288 THR A CA 1
ATOM 2338 C C . THR A 1 288 ? 2.516 24.980 13.156 1.00 89.88 288 THR A C 1
ATOM 2340 O O . THR A 1 288 ? 2.433 25.182 14.367 1.00 89.88 288 THR A O 1
ATOM 2343 N N . MET A 1 289 ? 3.702 24.855 12.552 1.00 89.25 289 MET A N 1
ATOM 2344 C CA . MET A 1 289 ? 4.978 25.009 13.267 1.00 89.25 289 MET A CA 1
ATOM 2345 C C . MET A 1 289 ? 5.174 26.434 13.800 1.00 89.25 289 MET A C 1
ATOM 2347 O O . MET A 1 289 ? 5.603 26.620 14.941 1.00 89.25 289 MET A O 1
ATOM 2351 N N . GLU A 1 290 ? 4.854 27.445 12.990 1.00 89.81 290 GLU A N 1
ATOM 2352 C CA . GLU A 1 290 ? 4.943 28.860 13.366 1.00 89.81 290 GLU A CA 1
ATOM 2353 C C . GLU A 1 290 ? 4.003 29.190 14.534 1.00 89.81 290 GLU A C 1
ATOM 2355 O O . GLU A 1 290 ? 4.427 29.802 15.518 1.00 89.81 290 GLU A O 1
ATOM 2360 N N . GLU A 1 291 ? 2.757 28.712 14.482 1.00 88.25 291 GLU A N 1
ATOM 2361 C CA . GLU A 1 291 ? 1.770 28.864 15.557 1.00 88.25 291 GLU A CA 1
ATOM 2362 C C . GLU A 1 291 ? 2.258 28.265 16.885 1.00 88.25 291 GLU A C 1
ATOM 2364 O O . GLU A 1 291 ? 2.100 28.885 17.941 1.00 88.25 291 GLU A O 1
ATOM 2369 N N . ARG A 1 292 ? 2.894 27.088 16.850 1.00 87.25 292 ARG A N 1
ATOM 2370 C CA . ARG A 1 292 ? 3.435 26.430 18.052 1.00 87.25 292 ARG A CA 1
ATOM 2371 C C . ARG A 1 292 ? 4.611 27.180 18.655 1.00 87.25 292 ARG A C 1
ATOM 2373 O O . ARG A 1 292 ? 4.698 27.297 19.875 1.00 87.25 292 ARG A O 1
ATOM 2380 N N . ARG A 1 293 ? 5.492 27.742 17.822 1.00 86.31 293 ARG A N 1
ATOM 2381 C CA . ARG A 1 293 ? 6.584 28.608 18.303 1.00 86.31 293 ARG A CA 1
ATOM 2382 C C . ARG A 1 293 ? 6.050 29.878 18.954 1.00 86.31 293 ARG A C 1
ATOM 2384 O O . ARG A 1 293 ? 6.598 30.312 19.963 1.00 86.31 293 ARG A O 1
ATOM 2391 N N . ALA A 1 294 ? 4.982 30.450 18.399 1.00 88.12 294 ALA A N 1
ATOM 2392 C CA . ALA A 1 294 ? 4.334 31.6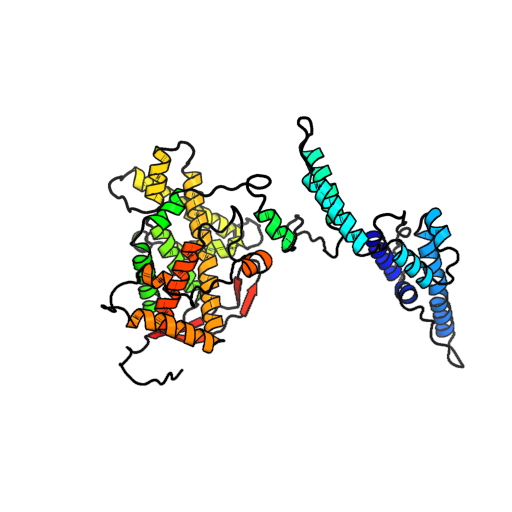35 18.948 1.00 88.12 294 ALA A CA 1
ATOM 2393 C C . ALA A 1 294 ? 3.537 31.347 20.236 1.00 88.12 294 ALA A C 1
ATOM 2395 O O . ALA A 1 294 ? 3.366 32.245 21.060 1.00 88.12 294 ALA A O 1
ATOM 2396 N N . SER A 1 295 ? 3.056 30.113 20.438 1.00 84.56 295 SER A N 1
ATOM 2397 C CA . SER A 1 295 ? 2.262 29.719 21.611 1.00 84.56 295 SER A CA 1
ATOM 2398 C C . SER A 1 295 ? 2.722 28.381 22.227 1.00 84.56 295 SER A C 1
ATOM 2400 O O . SER A 1 295 ? 2.026 27.371 22.107 1.00 84.56 295 SER A O 1
ATOM 2402 N N . PRO A 1 296 ? 3.853 28.363 22.966 1.00 70.25 296 PRO A N 1
ATOM 2403 C CA . PRO A 1 296 ? 4.436 27.133 23.523 1.00 70.25 296 PRO A CA 1
ATOM 2404 C C . PRO A 1 296 ? 3.548 26.398 24.543 1.00 70.25 296 PRO A C 1
ATOM 2406 O O . PRO A 1 296 ? 3.767 25.227 24.826 1.00 70.25 296 PRO A O 1
ATOM 2409 N N . ALA A 1 297 ? 2.543 27.074 25.109 1.00 62.00 297 ALA A N 1
ATOM 2410 C CA . ALA A 1 297 ? 1.629 26.506 26.104 1.00 62.00 297 ALA A CA 1
ATOM 2411 C C . ALA A 1 297 ? 0.554 25.567 25.510 1.00 62.00 297 ALA A C 1
ATOM 2413 O O . ALA A 1 297 ? -0.197 24.957 26.266 1.00 62.00 297 ALA A O 1
ATOM 2414 N N . LYS A 1 298 ? 0.457 25.448 24.176 1.00 62.84 298 LYS A N 1
ATOM 2415 C CA . LYS A 1 298 ? -0.490 24.569 23.462 1.00 62.84 298 LYS A CA 1
ATOM 2416 C C . LYS A 1 298 ? 0.187 23.297 22.921 1.00 62.84 298 LYS A C 1
ATOM 2418 O O . LYS A 1 298 ? -0.016 22.945 21.759 1.00 62.84 298 LYS A O 1
ATOM 2423 N N . SER A 1 299 ? 1.004 22.626 23.734 1.00 64.19 299 SER A N 1
ATOM 2424 C CA . SER A 1 299 ? 1.563 21.320 23.352 1.00 64.19 299 SER A CA 1
ATOM 2425 C C . SER A 1 299 ? 0.427 20.318 23.119 1.00 64.19 299 SER A C 1
ATOM 2427 O O . SER A 1 299 ? -0.497 20.222 23.929 1.00 64.19 299 SER A O 1
ATOM 2429 N N . SER A 1 300 ? 0.465 19.627 21.981 1.00 65.31 300 SER A N 1
ATOM 2430 C CA . SER A 1 300 ? -0.514 18.612 21.576 1.00 65.31 300 SER A CA 1
ATOM 2431 C C . SER A 1 300 ? -0.006 17.185 21.832 1.00 65.31 300 SER A C 1
ATOM 2433 O O . SER A 1 300 ? -0.737 16.230 21.563 1.00 65.31 300 SER A O 1
ATOM 2435 N N . GLU A 1 301 ? 1.216 17.047 22.373 1.00 76.62 301 GLU A N 1
ATOM 2436 C CA . GLU A 1 301 ? 1.932 15.778 22.588 1.00 76.62 301 GLU A CA 1
ATOM 2437 C C . GLU A 1 301 ? 1.924 14.886 21.331 1.00 76.62 301 GLU A C 1
ATOM 2439 O O . GLU A 1 301 ? 1.746 13.666 21.397 1.00 76.62 301 GLU A O 1
ATOM 2444 N N . ASP A 1 302 ? 2.074 15.498 20.156 1.00 86.19 302 ASP A N 1
ATOM 2445 C CA . ASP A 1 302 ? 2.107 14.793 18.874 1.00 86.19 302 ASP A CA 1
ATOM 2446 C C . ASP A 1 302 ? 3.523 14.725 18.288 1.00 86.19 302 ASP A C 1
ATOM 2448 O O . ASP A 1 302 ? 4.482 15.241 18.862 1.00 86.19 302 ASP A O 1
ATOM 2452 N N . PHE A 1 303 ? 3.680 14.043 17.151 1.00 85.81 303 PHE A N 1
ATOM 2453 C CA . PHE A 1 303 ? 4.992 13.856 16.524 1.00 85.81 303 PHE A CA 1
ATOM 2454 C C . PHE A 1 303 ? 5.719 15.178 16.246 1.00 85.81 303 PHE A C 1
ATOM 2456 O O . PHE A 1 303 ? 6.930 15.257 16.443 1.00 85.81 303 PHE A O 1
ATOM 2463 N N . LEU A 1 304 ? 5.002 16.217 15.810 1.00 88.31 304 LEU A N 1
ATOM 2464 C CA . LEU A 1 304 ? 5.609 17.505 15.506 1.00 88.31 304 LEU A CA 1
ATOM 2465 C C . LEU A 1 304 ? 6.174 18.168 16.769 1.00 88.31 304 LEU A C 1
ATOM 2467 O O . LEU A 1 304 ? 7.233 18.780 16.675 1.00 88.31 304 LEU A O 1
ATOM 2471 N N . ASP A 1 305 ? 5.545 18.001 17.938 1.00 85.69 305 ASP A N 1
ATOM 2472 C CA . ASP A 1 305 ? 6.102 18.517 19.199 1.00 85.69 305 ASP A CA 1
ATOM 2473 C C . ASP A 1 305 ? 7.444 17.849 19.533 1.00 85.69 305 ASP A C 1
ATOM 2475 O O . ASP A 1 305 ? 8.421 18.548 19.795 1.00 85.69 305 ASP A O 1
ATOM 2479 N N . HIS A 1 306 ? 7.523 16.519 19.422 1.00 82.56 306 HIS A N 1
ATOM 2480 C CA . HIS A 1 306 ? 8.751 15.758 19.691 1.00 82.56 306 HIS A CA 1
ATOM 2481 C C . HIS A 1 306 ? 9.875 16.153 18.723 1.00 82.56 306 HIS A C 1
ATOM 2483 O O . HIS A 1 306 ? 10.993 16.449 19.136 1.00 82.56 306 HIS A O 1
ATOM 2489 N N . VAL A 1 307 ? 9.569 16.261 17.425 1.00 82.94 307 VAL A N 1
ATOM 2490 C CA . VAL A 1 307 ? 10.560 16.689 16.426 1.00 82.94 307 VAL A CA 1
ATOM 2491 C C . VAL A 1 307 ? 10.995 18.137 16.658 1.00 82.94 307 VAL A C 1
ATOM 2493 O O . VAL A 1 307 ? 12.172 18.453 16.510 1.00 82.94 307 VAL A O 1
ATOM 2496 N N . MET A 1 308 ? 10.081 19.032 17.042 1.00 82.75 308 MET A N 1
ATOM 2497 C CA . MET A 1 308 ? 10.428 20.417 17.373 1.00 82.75 308 MET A CA 1
ATOM 2498 C C . MET A 1 308 ? 11.290 20.526 18.638 1.00 82.75 308 MET A C 1
ATOM 2500 O O . MET A 1 308 ? 12.053 21.487 18.760 1.00 82.75 308 MET A O 1
ATOM 2504 N N . GLU A 1 309 ? 11.193 19.581 19.575 1.00 82.25 309 GLU A N 1
ATOM 2505 C CA . GLU A 1 309 ? 12.123 19.463 20.701 1.00 82.25 309 GLU A CA 1
ATOM 2506 C C . GLU A 1 309 ? 13.496 18.964 20.248 1.00 82.25 309 GLU A C 1
ATOM 2508 O O . GLU A 1 309 ? 14.501 19.603 20.569 1.00 82.25 309 GLU A O 1
ATOM 2513 N N . ASP A 1 310 ? 13.549 17.925 19.412 1.00 78.50 310 ASP A N 1
ATOM 2514 C CA . ASP A 1 310 ? 14.799 17.419 18.834 1.00 78.50 310 ASP A CA 1
ATOM 2515 C C . ASP A 1 310 ? 15.532 18.488 18.014 1.00 78.50 310 ASP A C 1
ATOM 2517 O O . ASP A 1 310 ? 16.757 18.595 18.081 1.00 78.50 310 ASP A O 1
ATOM 2521 N N . MET A 1 311 ? 14.799 19.349 17.299 1.00 80.31 311 MET A N 1
ATOM 2522 C CA . MET A 1 311 ? 15.357 20.504 16.581 1.00 80.31 311 MET A CA 1
ATOM 2523 C C . MET A 1 311 ? 16.094 21.488 17.499 1.00 80.31 311 MET A C 1
ATOM 2525 O O . MET A 1 311 ? 17.006 22.174 17.045 1.00 80.31 311 MET A O 1
ATOM 2529 N N . LYS A 1 312 ? 15.720 21.586 18.785 1.00 79.62 312 LYS A N 1
ATOM 2530 C CA . LYS A 1 312 ? 16.448 22.426 19.755 1.00 79.62 312 LYS A CA 1
ATOM 2531 C C . LYS A 1 312 ? 17.776 21.789 20.164 1.00 79.62 312 LYS A C 1
ATOM 2533 O O . LYS A 1 312 ? 18.707 22.512 20.507 1.00 79.62 312 LYS A O 1
ATOM 2538 N N . ALA A 1 313 ? 17.853 20.458 20.155 1.00 75.31 313 ALA A N 1
ATOM 2539 C CA . ALA A 1 313 ? 19.042 19.697 20.531 1.00 75.31 313 ALA A CA 1
ATOM 2540 C C . ALA A 1 313 ? 19.989 19.432 19.345 1.00 75.31 313 ALA A C 1
ATOM 2542 O O . ALA A 1 313 ? 21.197 19.289 19.541 1.00 75.31 313 ALA A O 1
ATOM 2543 N N . GLN A 1 314 ? 19.462 19.372 18.119 1.00 67.94 314 GLN A N 1
ATOM 2544 C CA . GLN A 1 314 ? 20.192 18.993 16.910 1.00 67.94 314 GLN A CA 1
ATOM 2545 C C . GLN A 1 314 ? 20.112 20.083 15.832 1.00 67.94 314 GLN A C 1
ATOM 2547 O O . GLN A 1 314 ? 19.069 20.309 15.224 1.00 67.94 314 GLN A O 1
ATOM 2552 N N . ASN A 1 315 ? 21.255 20.690 15.496 1.00 63.72 315 ASN A N 1
ATOM 2553 C CA . ASN A 1 315 ? 21.334 21.751 14.478 1.00 63.72 315 ASN A CA 1
ATOM 2554 C C . ASN A 1 315 ? 21.070 21.280 13.027 1.00 63.72 315 ASN A C 1
ATOM 2556 O O . ASN A 1 315 ? 21.029 22.109 12.120 1.00 63.72 315 ASN A O 1
ATOM 2560 N N . SER A 1 316 ? 20.939 19.975 12.772 1.00 67.44 316 SER A N 1
ATOM 2561 C CA . SER A 1 316 ? 20.735 19.404 11.429 1.00 67.44 316 SER A CA 1
ATOM 2562 C C . SER A 1 316 ? 19.267 19.349 10.986 1.00 67.44 316 SER A C 1
ATOM 2564 O O . SER A 1 316 ? 19.004 19.188 9.792 1.00 67.44 316 SER A O 1
ATOM 2566 N N . LEU A 1 317 ? 18.307 19.482 11.908 1.00 74.44 317 LEU A N 1
ATOM 2567 C CA . LEU A 1 317 ? 16.877 19.401 11.607 1.00 74.44 317 LEU A CA 1
ATOM 2568 C C . LEU A 1 317 ? 16.329 20.784 11.235 1.00 74.44 317 LEU A C 1
ATOM 2570 O O . LEU A 1 317 ? 16.139 21.646 12.088 1.00 74.44 317 LEU A O 1
ATOM 2574 N N . THR A 1 318 ? 16.075 21.001 9.943 1.00 83.75 318 THR A N 1
ATOM 2575 C CA . THR A 1 318 ? 15.524 22.262 9.421 1.00 83.75 318 THR A CA 1
ATOM 2576 C C . THR A 1 318 ? 14.006 22.205 9.271 1.00 83.75 318 THR A C 1
ATOM 2578 O O . THR A 1 318 ? 13.433 21.135 9.063 1.00 83.75 318 THR A O 1
ATOM 2581 N N . ASP A 1 319 ? 13.345 23.366 9.297 1.00 85.75 319 ASP A N 1
ATOM 2582 C CA . ASP A 1 319 ? 11.896 23.483 9.066 1.00 85.75 319 ASP A CA 1
ATOM 2583 C C . ASP A 1 319 ? 11.458 22.810 7.768 1.00 85.75 319 ASP A C 1
ATOM 2585 O O . ASP A 1 319 ? 10.457 22.096 7.736 1.00 85.75 319 ASP A O 1
ATOM 2589 N N . ASP A 1 320 ? 12.226 23.014 6.695 1.00 82.25 320 ASP A N 1
ATOM 2590 C CA . ASP A 1 320 ? 11.964 22.384 5.407 1.00 82.25 320 ASP A CA 1
ATOM 2591 C C . ASP A 1 320 ? 12.029 20.861 5.517 1.00 82.25 320 ASP A C 1
ATOM 2593 O O . ASP A 1 320 ? 11.105 20.184 5.064 1.00 82.25 320 ASP A O 1
ATOM 2597 N N . LEU A 1 321 ? 13.070 20.315 6.156 1.00 78.88 321 LEU A N 1
ATOM 2598 C CA . LEU A 1 321 ? 13.221 18.872 6.329 1.00 78.88 321 LEU A CA 1
ATOM 2599 C C . LEU A 1 321 ? 12.052 18.282 7.125 1.00 78.88 321 LEU A C 1
ATOM 2601 O O . LEU A 1 321 ? 11.456 17.304 6.682 1.00 78.88 321 LEU A O 1
ATOM 2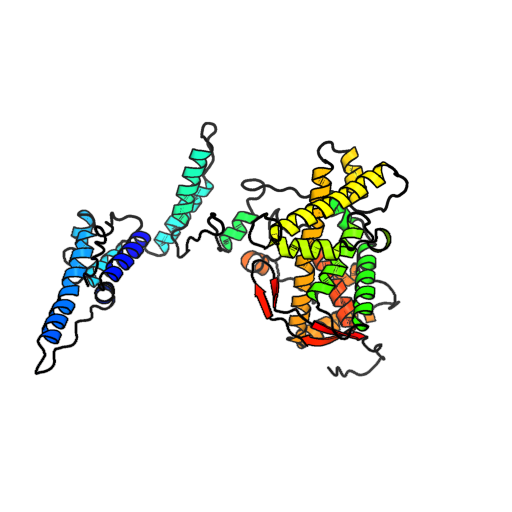605 N N . VAL A 1 322 ? 11.674 18.900 8.245 1.00 84.69 322 VAL A N 1
ATOM 2606 C CA . VAL A 1 322 ? 10.551 18.444 9.082 1.00 84.69 322 VAL A CA 1
ATOM 2607 C C . VAL A 1 322 ? 9.229 18.508 8.320 1.00 84.69 322 VAL A C 1
ATOM 2609 O O . VAL A 1 322 ? 8.466 17.540 8.311 1.00 84.69 322 VAL A O 1
ATOM 2612 N N . THR A 1 323 ? 8.992 19.604 7.596 1.00 86.94 323 THR A N 1
ATOM 2613 C CA . THR A 1 323 ? 7.808 19.760 6.741 1.00 86.94 323 THR A CA 1
ATOM 2614 C C . THR A 1 323 ? 7.747 18.645 5.688 1.00 86.94 323 THR A C 1
ATOM 2616 O O . THR A 1 323 ? 6.695 18.034 5.481 1.00 86.94 323 THR A O 1
ATOM 2619 N N . PHE A 1 324 ? 8.877 18.335 5.040 1.00 80.38 324 PHE A N 1
ATOM 2620 C CA . PHE A 1 324 ? 8.965 17.255 4.055 1.00 80.38 324 PHE A CA 1
ATOM 2621 C C . PHE A 1 324 ? 8.780 15.866 4.671 1.00 80.38 324 PHE A C 1
ATOM 2623 O O . PHE A 1 324 ? 8.134 15.025 4.047 1.00 80.38 324 PHE A O 1
ATOM 2630 N N . VAL A 1 325 ? 9.296 15.622 5.877 1.00 83.62 325 VAL A N 1
ATOM 2631 C CA . VAL A 1 325 ? 9.115 14.354 6.599 1.00 83.62 325 VAL A CA 1
ATOM 2632 C C . VAL A 1 325 ? 7.641 14.131 6.926 1.00 83.62 325 VAL A C 1
ATOM 2634 O O . VAL A 1 325 ? 7.104 13.082 6.579 1.00 83.62 325 VAL A O 1
ATOM 2637 N N . ILE A 1 326 ? 6.954 15.122 7.503 1.00 88.38 326 ILE A N 1
ATOM 2638 C CA . ILE A 1 326 ? 5.516 15.023 7.809 1.00 88.38 326 ILE A CA 1
ATOM 2639 C C . ILE A 1 326 ? 4.717 14.769 6.526 1.00 88.38 326 ILE A C 1
ATOM 2641 O O . ILE A 1 326 ? 3.893 13.857 6.473 1.00 88.38 326 ILE A O 1
ATOM 2645 N N . PHE A 1 327 ? 5.008 15.515 5.457 1.00 87.69 327 PHE A N 1
ATOM 2646 C CA . PHE A 1 327 ? 4.378 15.306 4.155 1.00 87.69 327 PHE A CA 1
ATOM 2647 C C . PHE A 1 327 ? 4.601 13.887 3.604 1.00 87.69 327 PHE A C 1
ATOM 2649 O O . PHE A 1 327 ? 3.667 13.261 3.099 1.00 87.69 327 PHE A O 1
ATOM 2656 N N . ALA A 1 328 ? 5.823 13.361 3.710 1.00 83.88 328 ALA A N 1
ATOM 2657 C CA . ALA A 1 328 ? 6.160 12.015 3.261 1.00 83.88 328 ALA A CA 1
ATOM 2658 C C . ALA A 1 328 ? 5.450 10.930 4.086 1.00 83.88 328 ALA A C 1
ATOM 2660 O O . ALA A 1 328 ? 5.002 9.934 3.517 1.00 83.88 328 ALA A O 1
ATOM 2661 N N . LEU A 1 329 ? 5.296 11.129 5.399 1.00 86.81 329 LEU A N 1
ATOM 2662 C CA . LEU A 1 329 ? 4.566 10.212 6.276 1.00 86.81 329 LEU A CA 1
ATOM 2663 C C . LEU A 1 329 ? 3.065 10.181 5.950 1.00 86.81 329 LEU A C 1
ATOM 2665 O O . LEU A 1 329 ? 2.504 9.093 5.827 1.00 86.81 329 LEU A O 1
ATOM 2669 N N . LEU A 1 330 ? 2.436 11.339 5.708 1.00 89.06 330 LEU A N 1
ATOM 2670 C CA . LEU A 1 330 ? 1.046 11.416 5.223 1.00 89.06 330 LEU A CA 1
ATOM 2671 C C . LEU A 1 330 ? 0.879 10.689 3.880 1.00 89.06 330 LEU A C 1
ATOM 2673 O O . LEU A 1 330 ? -0.083 9.952 3.659 1.00 89.06 330 LEU A O 1
ATOM 2677 N N . LEU A 1 331 ? 1.847 10.862 2.973 1.00 84.75 331 LEU A N 1
ATOM 2678 C CA . LEU A 1 331 ? 1.840 10.186 1.678 1.00 84.75 331 LEU A CA 1
ATOM 2679 C C . LEU A 1 331 ? 1.932 8.667 1.839 1.00 84.75 331 LEU A C 1
ATOM 2681 O O . LEU A 1 331 ? 1.174 7.939 1.198 1.00 84.75 331 LEU A O 1
ATOM 2685 N N . ALA A 1 332 ? 2.819 8.194 2.714 1.00 85.50 332 ALA A N 1
ATOM 2686 C CA . ALA A 1 332 ? 3.032 6.774 2.952 1.00 85.50 332 ALA A CA 1
ATOM 2687 C C . ALA A 1 332 ? 1.766 6.059 3.454 1.00 85.50 332 ALA A C 1
ATOM 2689 O O . ALA A 1 332 ? 1.507 4.932 3.031 1.00 85.50 332 ALA A O 1
ATOM 2690 N N . THR A 1 333 ? 0.958 6.697 4.307 1.00 86.00 333 THR A N 1
ATOM 2691 C CA . THR A 1 333 ? -0.242 6.087 4.913 1.00 86.00 333 THR A CA 1
ATOM 2692 C C . THR A 1 333 ? -1.496 6.197 4.042 1.00 86.00 333 THR A C 1
ATOM 2694 O O . THR A 1 333 ? -2.305 5.270 4.027 1.00 86.00 333 THR A O 1
ATOM 2697 N N . SER A 1 334 ? -1.645 7.287 3.283 1.00 83.50 334 SER A N 1
ATOM 2698 C CA . SER A 1 334 ? -2.871 7.625 2.531 1.00 83.50 334 SER A CA 1
ATOM 2699 C C . SER A 1 334 ? -3.261 6.662 1.399 1.00 83.50 334 SER A C 1
ATOM 2701 O O . SER A 1 334 ? -4.430 6.616 1.013 1.00 83.50 334 SER A O 1
ATOM 2703 N N . GLU A 1 335 ? -2.313 5.884 0.866 1.00 83.69 335 GLU A N 1
ATOM 2704 C CA . GLU A 1 335 ? -2.560 4.969 -0.261 1.00 83.69 335 GLU A CA 1
ATOM 2705 C C . GLU A 1 335 ? -2.336 3.493 0.085 1.00 83.69 335 GLU A C 1
ATOM 2707 O O . GLU A 1 335 ? -3.066 2.623 -0.404 1.00 83.69 335 GLU A O 1
ATOM 2712 N N . THR A 1 336 ? -1.348 3.187 0.929 1.00 89.19 336 THR A N 1
ATOM 2713 C CA . THR A 1 336 ? -0.916 1.806 1.199 1.00 89.19 336 THR A CA 1
ATOM 2714 C C . THR A 1 336 ? -1.943 1.033 2.028 1.00 89.19 336 THR A C 1
ATOM 2716 O O . THR A 1 336 ? -2.407 -0.036 1.617 1.00 89.19 336 THR A O 1
ATOM 2719 N N . ILE A 1 337 ? -2.347 1.590 3.170 1.00 92.56 337 ILE A N 1
ATOM 2720 C CA . ILE A 1 337 ? -3.279 0.960 4.109 1.00 92.56 337 ILE A CA 1
ATOM 2721 C C . ILE A 1 337 ? -4.700 0.880 3.522 1.00 92.56 337 ILE A C 1
ATOM 2723 O O . ILE A 1 337 ? -5.258 -0.220 3.525 1.00 92.56 337 ILE A O 1
ATOM 2727 N N . PRO A 1 338 ? -5.282 1.944 2.926 1.00 94.56 338 PRO A N 1
ATOM 2728 C CA . PRO A 1 338 ? -6.614 1.867 2.316 1.00 94.56 338 PRO A CA 1
ATOM 2729 C C . PRO A 1 338 ? -6.717 0.813 1.215 1.00 94.56 338 PRO A C 1
ATOM 2731 O O . PRO A 1 338 ? -7.692 0.061 1.151 1.00 94.56 338 PRO A O 1
ATOM 2734 N N . SER A 1 339 ? -5.686 0.703 0.373 1.00 92.88 339 SER A N 1
ATOM 2735 C CA . SER A 1 339 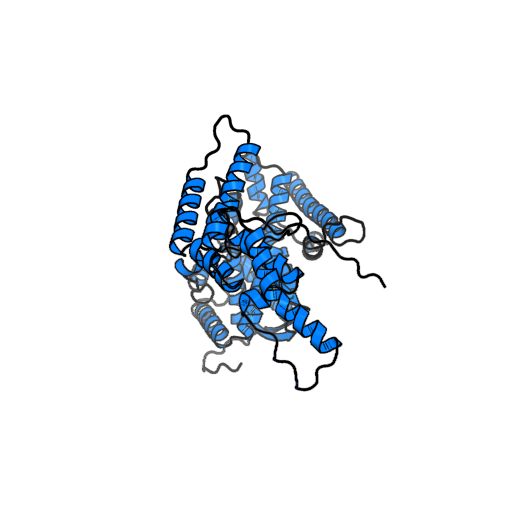? -5.640 -0.314 -0.681 1.00 92.88 339 SER A CA 1
ATOM 2736 C C . SER A 1 339 ? -5.546 -1.730 -0.102 1.00 92.88 339 SER A C 1
ATOM 2738 O O . SER A 1 339 ? -6.174 -2.648 -0.629 1.00 92.88 339 SER A O 1
ATOM 2740 N N . THR A 1 340 ? -4.810 -1.898 1.001 1.00 93.00 340 THR A N 1
ATOM 2741 C CA . THR A 1 340 ? -4.688 -3.175 1.723 1.00 93.00 340 THR A CA 1
ATOM 2742 C C . THR A 1 340 ? -6.018 -3.588 2.350 1.00 93.00 340 THR A C 1
ATOM 2744 O O . THR A 1 340 ? -6.454 -4.716 2.139 1.00 93.00 340 THR A O 1
ATOM 2747 N N . LEU A 1 341 ? -6.704 -2.675 3.045 1.00 95.56 341 LEU A N 1
ATOM 2748 C CA . LEU A 1 341 ? -8.019 -2.929 3.645 1.00 95.56 341 LEU A CA 1
ATOM 2749 C C . LEU A 1 341 ? -9.078 -3.258 2.591 1.00 95.56 341 LEU A C 1
ATOM 2751 O O . LEU A 1 341 ? -9.829 -4.218 2.741 1.00 95.56 341 LEU A O 1
ATOM 2755 N N . THR A 1 342 ? -9.091 -2.515 1.483 1.00 96.19 342 THR A N 1
ATOM 2756 C CA . THR A 1 342 ? -10.021 -2.773 0.374 1.00 96.19 342 THR A CA 1
ATOM 2757 C C . THR A 1 342 ? -9.780 -4.150 -0.240 1.00 96.19 342 THR A C 1
ATOM 2759 O O . THR A 1 342 ? -10.727 -4.893 -0.499 1.00 96.19 342 THR A O 1
ATOM 2762 N N . LEU A 1 343 ? -8.512 -4.528 -0.439 1.00 94.81 343 LEU A N 1
ATOM 2763 C CA . LEU A 1 343 ? -8.162 -5.858 -0.928 1.00 94.81 343 LEU A CA 1
ATOM 2764 C C . LEU A 1 343 ? -8.554 -6.947 0.078 1.00 94.81 343 LEU A C 1
ATOM 2766 O O . LEU A 1 343 ? -9.094 -7.969 -0.335 1.00 94.81 343 LEU A O 1
ATOM 2770 N N . ALA A 1 344 ? -8.323 -6.724 1.374 1.00 93.94 344 ALA A N 1
ATOM 2771 C CA . ALA A 1 344 ? -8.694 -7.659 2.431 1.00 93.94 344 ALA A CA 1
ATOM 2772 C C . ALA A 1 344 ? -10.209 -7.908 2.448 1.00 93.94 344 ALA A C 1
ATOM 2774 O O . ALA A 1 344 ? -10.624 -9.058 2.358 1.00 93.94 344 ALA A O 1
ATOM 2775 N N . ILE A 1 345 ? -11.036 -6.857 2.454 1.00 94.75 345 ILE A N 1
ATOM 2776 C CA . ILE A 1 345 ? -12.507 -6.973 2.426 1.00 94.75 345 ILE A CA 1
ATOM 2777 C C . ILE A 1 345 ? -12.978 -7.718 1.169 1.00 94.75 345 ILE A C 1
ATOM 2779 O O . ILE A 1 345 ? -13.786 -8.652 1.249 1.00 94.75 345 ILE A O 1
ATOM 2783 N N . LYS A 1 346 ? -12.420 -7.366 0.005 1.00 94.25 346 LYS A N 1
ATOM 2784 C CA . LYS A 1 346 ? -12.719 -8.039 -1.262 1.00 94.25 346 LYS A CA 1
ATOM 2785 C C . LYS A 1 346 ? -12.393 -9.537 -1.204 1.00 94.25 346 LYS A C 1
ATOM 2787 O O . LYS A 1 346 ? -13.186 -10.345 -1.681 1.00 94.25 346 LYS A O 1
ATOM 2792 N N . LEU A 1 347 ? -11.240 -9.913 -0.646 1.00 92.25 347 LEU A N 1
ATOM 2793 C CA . LEU A 1 347 ? -10.810 -11.311 -0.536 1.00 92.25 347 LEU A CA 1
ATOM 2794 C C . LEU A 1 347 ? -11.615 -12.081 0.515 1.00 92.25 347 LEU A C 1
ATOM 2796 O O . LEU A 1 347 ? -12.052 -13.191 0.231 1.00 92.25 347 LEU A O 1
ATOM 2800 N N . LEU A 1 348 ? -11.883 -11.491 1.682 1.00 92.81 348 LEU A N 1
ATOM 2801 C CA . LEU A 1 348 ? -12.700 -12.109 2.731 1.00 92.81 348 LEU A CA 1
ATOM 2802 C C . LEU A 1 348 ? -14.093 -12.472 2.215 1.00 92.81 348 LEU A C 1
ATOM 2804 O O . LEU A 1 348 ? -14.584 -13.563 2.485 1.00 92.81 348 LEU A O 1
ATOM 2808 N N . THR A 1 349 ? -14.683 -11.612 1.381 1.00 89.56 349 THR A N 1
ATOM 2809 C CA . THR A 1 349 ? -15.994 -11.889 0.775 1.00 89.56 349 THR A CA 1
ATOM 2810 C C . THR A 1 349 ? -15.968 -13.081 -0.194 1.00 89.56 349 THR A C 1
ATOM 2812 O O . THR A 1 349 ? -16.988 -13.728 -0.409 1.00 89.56 349 THR A O 1
ATOM 2815 N N . LYS A 1 350 ? -14.806 -13.404 -0.777 1.00 90.69 350 LYS A N 1
ATOM 2816 C CA . LYS A 1 350 ? -14.627 -14.544 -1.695 1.00 90.69 350 LYS A CA 1
ATOM 2817 C C . LYS A 1 350 ? -14.170 -15.827 -1.003 1.00 90.69 350 LYS A C 1
ATOM 2819 O O . LYS A 1 350 ? -14.186 -16.888 -1.624 1.00 90.69 350 LYS A O 1
ATOM 2824 N N . HIS A 1 351 ? -13.754 -15.742 0.257 1.00 93.06 351 HIS A N 1
ATOM 2825 C CA . HIS A 1 351 ? -13.163 -16.848 1.003 1.00 93.06 351 HIS A CA 1
ATOM 2826 C C . HIS A 1 351 ? -13.870 -17.015 2.358 1.00 93.06 351 HIS A C 1
ATOM 2828 O O . HIS A 1 351 ? -13.302 -16.662 3.393 1.00 93.06 351 HIS A O 1
ATOM 2834 N N . PRO A 1 352 ? -15.097 -17.576 2.381 1.00 90.56 352 PRO A N 1
ATOM 2835 C CA . PRO A 1 352 ? -15.923 -17.639 3.589 1.00 90.56 352 PRO A CA 1
ATOM 2836 C C . PRO A 1 352 ? -15.268 -18.421 4.733 1.00 90.56 352 PRO A C 1
ATOM 2838 O O . PRO A 1 352 ? -15.412 -18.029 5.882 1.00 90.56 352 PRO A O 1
ATOM 2841 N N . LEU A 1 353 ? -14.482 -19.463 4.440 1.00 92.56 353 LEU A N 1
ATOM 2842 C CA . LEU A 1 353 ? -13.732 -20.203 5.466 1.00 92.56 353 LEU A CA 1
ATOM 2843 C C . LEU A 1 353 ? -12.669 -19.332 6.154 1.00 92.56 353 LEU A C 1
ATOM 2845 O O . LEU A 1 353 ? -12.488 -19.413 7.362 1.00 92.56 353 LEU A O 1
ATOM 2849 N N . VAL A 1 354 ? -11.997 -18.457 5.398 1.00 92.50 354 VAL A N 1
ATOM 2850 C CA . VAL A 1 354 ? -11.019 -17.507 5.957 1.00 92.50 354 VAL A CA 1
ATOM 2851 C C . VAL A 1 354 ? -11.732 -16.465 6.814 1.00 92.50 354 VAL A C 1
ATOM 2853 O O . VAL A 1 354 ? -11.247 -16.113 7.883 1.00 92.50 354 VAL A O 1
ATOM 2856 N N . MET A 1 355 ? -12.898 -15.993 6.365 1.00 92.25 355 MET A N 1
ATOM 2857 C CA . MET A 1 355 ? -13.731 -15.076 7.141 1.00 92.25 355 MET A CA 1
ATOM 2858 C C . MET A 1 355 ? -14.213 -15.720 8.448 1.00 92.25 355 MET A C 1
ATOM 2860 O O . MET A 1 355 ? -14.139 -15.071 9.486 1.00 92.25 355 MET A O 1
ATOM 2864 N N . GLN A 1 356 ? -14.643 -16.984 8.421 1.00 91.19 356 GLN A N 1
ATOM 2865 C CA . GLN A 1 356 ? -15.091 -17.713 9.612 1.00 91.19 356 GLN A CA 1
ATOM 2866 C C . GLN A 1 356 ? -13.973 -17.876 10.643 1.00 91.19 356 GLN A C 1
ATOM 2868 O O . GLN A 1 356 ? -14.194 -17.581 11.814 1.00 91.19 356 GLN A O 1
ATOM 2873 N N . GLU A 1 357 ? -12.772 -18.280 10.225 1.00 93.75 357 GLU A N 1
ATOM 2874 C CA . GLU A 1 357 ? -11.624 -18.385 11.137 1.00 93.75 357 GLU A CA 1
ATOM 2875 C C . GLU A 1 357 ? -11.199 -17.011 11.683 1.00 93.75 357 GLU A C 1
ATOM 2877 O O . GLU A 1 357 ? -10.935 -16.874 12.878 1.00 93.75 357 GLU A O 1
ATOM 2882 N N . LEU A 1 358 ? -11.223 -15.964 10.845 1.00 93.50 358 LEU A N 1
ATOM 2883 C CA . LEU A 1 358 ? -10.954 -14.591 11.282 1.00 93.50 358 LEU A CA 1
ATOM 2884 C C . LEU A 1 358 ? -11.972 -14.122 12.329 1.00 93.50 358 LEU A C 1
ATOM 2886 O O . LEU A 1 358 ? -11.589 -13.549 13.349 1.00 93.50 358 LEU A O 1
ATOM 2890 N N . ALA A 1 359 ? -13.261 -14.350 12.077 1.00 93.56 359 ALA A N 1
ATOM 2891 C CA . ALA A 1 359 ? -14.328 -14.000 13.003 1.00 93.56 359 ALA A CA 1
ATOM 2892 C C . ALA A 1 359 ? -14.167 -14.778 14.310 1.00 93.56 359 ALA A C 1
ATOM 2894 O O . ALA A 1 359 ? -14.133 -14.167 15.372 1.00 93.56 359 ALA A O 1
ATOM 2895 N N . LYS A 1 360 ? -13.964 -16.096 14.240 1.00 94.88 360 LYS A N 1
ATOM 2896 C CA . LYS A 1 360 ? -13.778 -16.958 15.408 1.00 94.88 360 LYS A CA 1
ATOM 2897 C C . LYS A 1 360 ? -12.648 -16.471 16.318 1.00 94.88 360 LYS A C 1
ATOM 2899 O O . LYS A 1 360 ? -12.900 -16.262 17.502 1.00 94.88 360 LYS A O 1
ATOM 2904 N N . GLU A 1 361 ? -11.452 -16.225 15.774 1.00 95.00 361 GLU A N 1
ATOM 2905 C CA . GLU A 1 361 ? -10.316 -15.695 16.546 1.00 95.00 361 GLU A CA 1
ATOM 2906 C C . GLU A 1 361 ? -10.683 -14.386 17.264 1.00 95.00 361 GLU A C 1
ATOM 2908 O O . GLU A 1 361 ? -10.446 -14.221 18.461 1.00 95.00 361 GLU A O 1
ATOM 2913 N N . ASN A 1 362 ? -11.284 -13.442 16.538 1.00 94.56 362 ASN A N 1
ATOM 2914 C CA . ASN A 1 362 ? -11.574 -12.115 17.072 1.00 94.56 362 ASN A CA 1
ATOM 2915 C C . ASN A 1 362 ? -12.744 -12.118 18.070 1.00 94.56 362 ASN A C 1
ATOM 2917 O O . ASN A 1 362 ? -12.738 -11.355 19.036 1.00 94.56 362 ASN A O 1
ATOM 2921 N N . GLU A 1 363 ? -13.730 -12.992 17.881 1.00 93.44 363 GLU A N 1
ATOM 2922 C CA . GLU A 1 363 ? -14.839 -13.186 18.811 1.00 93.44 363 GLU A CA 1
ATOM 2923 C C . GLU A 1 363 ? -14.394 -13.878 20.106 1.00 93.44 363 GLU A C 1
ATOM 2925 O O . GLU A 1 363 ? -14.876 -13.518 21.178 1.00 93.44 363 GLU A O 1
ATOM 2930 N N . GLU A 1 364 ? -13.469 -14.842 20.041 1.00 93.69 364 GLU A N 1
ATOM 2931 C CA . GLU A 1 364 ? -12.866 -15.468 21.228 1.00 93.69 364 GLU A CA 1
ATOM 2932 C C . GLU A 1 364 ? -12.139 -14.434 22.099 1.00 93.69 364 GLU A C 1
ATOM 2934 O O . GLU A 1 364 ? -12.317 -14.429 23.320 1.00 93.69 364 GLU A O 1
ATOM 2939 N N . ILE A 1 365 ? -11.419 -13.491 21.477 1.00 92.50 365 ILE A N 1
ATOM 2940 C CA . ILE A 1 365 ? -10.805 -12.354 22.179 1.00 92.50 365 ILE A CA 1
ATOM 2941 C C . ILE A 1 365 ? -11.873 -11.544 22.927 1.00 92.50 365 ILE A C 1
ATOM 2943 O O . ILE A 1 365 ? -11.744 -11.348 24.135 1.00 92.50 365 ILE A O 1
ATOM 2947 N N . ILE A 1 366 ? -12.963 -11.142 22.260 1.00 91.00 366 ILE A N 1
ATOM 2948 C CA . ILE A 1 366 ? -14.055 -10.387 22.904 1.00 91.00 366 ILE A CA 1
ATOM 2949 C C . ILE A 1 366 ? -14.717 -11.194 24.030 1.00 91.00 366 ILE A C 1
ATOM 2951 O O . ILE A 1 366 ? -15.002 -10.638 25.090 1.00 91.00 366 ILE A O 1
ATOM 2955 N N . ARG A 1 367 ? -14.957 -12.499 23.837 1.00 90.56 367 ARG A N 1
ATOM 2956 C CA . ARG A 1 367 ? -15.561 -13.378 24.857 1.00 90.56 367 ARG A CA 1
ATOM 2957 C C . ARG A 1 367 ? -14.682 -13.515 26.099 1.00 90.56 367 ARG A C 1
ATOM 2959 O O . ARG A 1 367 ? -15.219 -13.701 27.185 1.00 90.56 367 ARG A O 1
ATOM 2966 N N . SER A 1 368 ? -13.363 -13.416 25.942 1.00 89.75 368 SER A N 1
ATOM 2967 C CA . SER A 1 368 ? -12.406 -13.515 27.047 1.00 89.75 368 SER A CA 1
ATOM 2968 C C . SER A 1 368 ? -12.300 -12.248 27.909 1.00 89.75 368 SER A C 1
ATOM 2970 O O . SER A 1 368 ? -11.694 -12.299 28.980 1.00 89.75 368 SER A O 1
ATOM 2972 N N . ARG A 1 369 ? -12.880 -11.118 27.473 1.00 90.62 369 ARG A N 1
ATOM 2973 C CA . ARG A 1 369 ? -12.846 -9.852 28.221 1.00 90.62 369 ARG A CA 1
ATOM 2974 C C . ARG A 1 369 ? -13.757 -9.896 29.443 1.00 90.62 369 ARG A C 1
ATOM 2976 O O . ARG A 1 369 ? -14.931 -10.240 29.336 1.00 90.62 369 ARG A O 1
ATOM 2983 N N . GLU A 1 370 ? -13.244 -9.421 30.577 1.00 85.38 370 GLU A N 1
ATOM 2984 C CA . GLU A 1 370 ? -14.058 -9.162 31.774 1.00 85.38 370 GLU A CA 1
ATOM 2985 C C . GLU A 1 370 ? -15.101 -8.063 31.518 1.00 85.38 370 GLU A C 1
ATOM 2987 O O . GLU A 1 370 ? -16.247 -8.171 31.949 1.00 85.38 370 GLU A O 1
ATOM 2992 N N . ASN A 1 371 ? -14.721 -7.022 30.771 1.00 86.12 371 ASN A N 1
ATOM 2993 C CA . ASN A 1 371 ? -15.609 -5.947 30.349 1.00 86.12 371 ASN A CA 1
ATOM 2994 C C . ASN A 1 371 ? -15.541 -5.785 28.824 1.00 86.12 371 ASN A C 1
ATOM 2996 O O . ASN A 1 371 ? -14.505 -5.432 28.269 1.00 86.12 371 ASN A O 1
ATOM 3000 N N . LYS A 1 372 ? -16.660 -6.022 28.136 1.00 80.88 372 LYS A N 1
ATOM 3001 C CA . LYS A 1 372 ? -16.729 -5.957 26.666 1.00 80.88 372 LYS A CA 1
ATOM 3002 C C . LYS A 1 372 ? -16.567 -4.539 26.107 1.00 80.88 372 LYS A C 1
ATOM 3004 O O . LYS A 1 372 ? -16.196 -4.399 24.946 1.00 80.88 372 LYS A O 1
ATOM 3009 N N . GLU A 1 373 ? -16.780 -3.518 26.936 1.00 79.00 373 GLU A N 1
ATOM 3010 C CA . GLU A 1 373 ? -16.632 -2.104 26.571 1.00 79.00 373 GLU A CA 1
ATOM 3011 C C . GLU A 1 373 ? -15.185 -1.604 26.684 1.00 79.00 373 GLU A C 1
ATOM 3013 O O . GLU A 1 373 ? -14.888 -0.470 26.305 1.00 79.00 373 GLU A O 1
ATOM 3018 N N . THR A 1 374 ? -14.251 -2.412 27.205 1.00 85.56 374 THR A N 1
ATOM 3019 C CA . THR A 1 374 ? -12.843 -1.997 27.249 1.00 85.56 374 THR A CA 1
ATOM 3020 C C . THR A 1 374 ? -12.213 -2.057 25.870 1.00 85.56 374 THR A C 1
ATOM 3022 O O . THR A 1 374 ? -12.461 -2.987 25.099 1.00 85.56 374 THR A O 1
ATOM 3025 N N . SER A 1 375 ? -11.334 -1.092 25.603 1.00 86.75 375 SER A N 1
ATOM 3026 C CA . SER A 1 375 ? -10.557 -1.047 24.371 1.00 86.75 375 SER A CA 1
ATOM 3027 C C . SER A 1 375 ? -9.567 -2.210 24.265 1.00 86.75 375 SER A C 1
ATOM 3029 O O . SER A 1 375 ? -9.111 -2.757 25.273 1.00 86.75 375 SER A O 1
ATOM 3031 N N . ILE A 1 376 ? -9.221 -2.560 23.027 1.00 87.81 376 ILE A N 1
ATOM 3032 C CA . ILE A 1 376 ? -8.235 -3.575 22.692 1.00 87.81 376 ILE A CA 1
ATOM 3033 C C . ILE A 1 376 ? -6.884 -3.310 23.357 1.00 87.81 376 ILE A C 1
ATOM 3035 O O . ILE A 1 376 ? -6.326 -2.211 23.320 1.00 87.81 376 ILE A O 1
ATOM 3039 N N . THR A 1 377 ? -6.323 -4.364 23.941 1.00 86.69 377 THR A N 1
ATOM 3040 C CA . THR A 1 377 ? -5.020 -4.307 24.605 1.00 86.69 377 THR A CA 1
ATOM 3041 C C . THR A 1 377 ? -3.899 -4.837 23.712 1.00 86.69 377 THR A C 1
ATOM 3043 O O . THR A 1 377 ? -4.105 -5.646 22.808 1.00 86.69 377 THR A O 1
ATOM 3046 N N . TRP A 1 378 ? -2.655 -4.459 24.018 1.00 82.44 378 TRP A N 1
ATOM 3047 C CA . TRP A 1 378 ? -1.480 -5.019 23.340 1.00 82.44 378 TRP A CA 1
ATOM 3048 C C . TRP A 1 378 ? -1.343 -6.534 23.522 1.00 82.44 378 TRP A C 1
ATOM 3050 O O . TRP A 1 378 ? -0.759 -7.196 22.666 1.00 82.44 378 TRP A O 1
ATOM 3060 N N . LYS A 1 379 ? -1.859 -7.087 24.628 1.00 81.88 379 LYS A N 1
ATOM 3061 C CA . LYS A 1 379 ? -1.883 -8.535 24.867 1.00 81.88 379 LYS A CA 1
ATOM 3062 C C . LYS A 1 379 ? -2.815 -9.228 23.873 1.00 81.88 379 LYS A C 1
ATOM 3064 O O . LYS A 1 379 ? -2.418 -10.228 23.289 1.00 81.88 379 LYS A O 1
ATOM 3069 N N . GLU A 1 380 ? -3.999 -8.663 23.654 1.00 86.31 380 GLU A N 1
ATOM 3070 C CA . GLU A 1 380 ? -4.988 -9.177 22.699 1.00 86.31 380 GLU A CA 1
ATOM 3071 C C . GLU A 1 380 ? -4.524 -9.024 21.249 1.00 86.31 380 GLU A C 1
ATOM 3073 O O . GLU A 1 380 ? -4.616 -9.969 20.476 1.00 86.31 380 GLU A O 1
ATOM 3078 N N . TYR A 1 381 ? -3.943 -7.877 20.877 1.00 84.31 381 TYR A N 1
ATOM 3079 C CA . TYR A 1 381 ? -3.342 -7.708 19.546 1.00 84.31 381 TYR A CA 1
ATOM 3080 C C . TYR A 1 381 ? -2.292 -8.795 19.261 1.00 84.31 381 TYR A C 1
ATOM 3082 O O . TYR A 1 381 ? -2.291 -9.413 18.200 1.00 84.31 381 TYR A O 1
ATOM 3090 N N . LYS A 1 382 ? -1.419 -9.079 20.236 1.00 81.12 382 LYS A N 1
ATOM 3091 C CA . LYS A 1 382 ? -0.380 -10.111 20.101 1.00 81.12 382 LYS A CA 1
ATOM 3092 C C . LYS A 1 382 ? -0.940 -11.536 20.029 1.00 81.12 382 LYS A C 1
ATOM 3094 O O . LYS A 1 382 ? -0.220 -12.413 19.561 1.00 81.12 382 LYS A O 1
ATOM 3099 N N . SER A 1 383 ? -2.177 -11.783 20.472 1.00 82.94 383 SER A N 1
ATOM 3100 C CA . SER A 1 383 ? -2.821 -13.098 20.357 1.00 82.94 383 SER A CA 1
ATOM 3101 C C . SER A 1 383 ? -3.541 -13.327 19.025 1.00 82.94 383 SER A C 1
ATOM 3103 O O . SER A 1 383 ? -4.011 -14.436 18.800 1.00 82.94 383 SER A O 1
ATOM 3105 N N . MET A 1 384 ? -3.611 -12.331 18.134 1.00 85.75 384 MET A N 1
ATOM 3106 C CA . MET A 1 384 ? -4.264 -12.435 16.819 1.00 85.75 384 MET A CA 1
ATOM 3107 C C . MET A 1 384 ? -3.419 -13.215 15.791 1.00 85.75 384 MET A C 1
ATOM 3109 O O . MET A 1 384 ? -2.984 -12.679 14.770 1.00 85.75 384 MET A O 1
ATOM 3113 N N . THR A 1 385 ? -3.115 -14.476 16.084 1.00 84.19 385 THR A N 1
ATOM 3114 C CA . THR A 1 385 ? -2.211 -15.331 15.298 1.00 84.19 385 THR A CA 1
ATOM 3115 C C . THR A 1 385 ? -2.679 -15.623 13.869 1.00 84.19 385 THR A C 1
ATOM 3117 O O . THR A 1 385 ? -1.840 -15.732 12.978 1.00 84.19 385 THR A O 1
ATOM 3120 N N . PHE A 1 386 ? -3.986 -15.726 13.632 1.00 86.56 386 PHE A N 1
ATOM 3121 C CA . PHE A 1 386 ? -4.597 -15.927 12.323 1.00 86.56 386 PHE A CA 1
ATOM 3122 C C . PHE A 1 386 ? -4.678 -14.611 11.550 1.00 86.56 386 PHE A C 1
ATOM 3124 O O . PHE A 1 386 ? -4.226 -14.542 10.408 1.00 86.56 386 PHE A O 1
ATOM 3131 N N . THR A 1 387 ? -5.169 -13.542 12.187 1.00 84.00 387 THR A N 1
ATOM 3132 C CA . THR A 1 387 ? -5.220 -12.194 11.590 1.00 84.00 387 THR A CA 1
ATOM 3133 C C . THR A 1 387 ? -3.828 -11.735 11.147 1.00 84.00 387 THR A C 1
ATOM 3135 O O . THR A 1 387 ? -3.669 -11.157 10.073 1.00 84.00 387 THR A O 1
ATOM 3138 N N . MET A 1 388 ? -2.807 -12.029 11.958 1.00 75.38 388 MET A N 1
ATOM 3139 C CA . MET A 1 388 ? -1.412 -11.658 11.720 1.00 75.38 388 MET A CA 1
ATOM 3140 C C . MET A 1 388 ? -0.575 -12.786 11.117 1.00 75.38 388 MET A C 1
ATOM 3142 O O . MET A 1 388 ? 0.652 -12.667 11.131 1.00 75.38 388 MET A O 1
ATOM 3146 N N . HIS A 1 389 ? -1.203 -13.860 10.610 1.00 72.19 389 HIS A N 1
ATOM 3147 C CA . HIS A 1 389 ? -0.509 -15.085 10.211 1.00 72.19 389 HIS A CA 1
ATOM 3148 C C . HIS A 1 389 ? 0.680 -14.777 9.301 1.00 72.19 389 HIS A C 1
ATOM 3150 O O . HIS A 1 389 ? 0.553 -14.440 8.119 1.00 72.19 389 HIS A O 1
ATOM 3156 N N . ASP A 1 390 ? 1.865 -14.918 9.879 1.00 60.03 390 ASP A N 1
ATOM 3157 C CA . ASP A 1 390 ? 3.094 -14.506 9.247 1.00 60.03 390 ASP A CA 1
ATOM 3158 C C . ASP A 1 390 ? 3.663 -15.685 8.462 1.00 60.03 390 ASP A C 1
ATOM 3160 O O . ASP A 1 390 ? 3.978 -16.741 9.016 1.00 60.03 390 ASP A O 1
ATOM 3164 N N . LEU A 1 391 ? 3.805 -15.520 7.147 1.00 51.75 391 LEU A N 1
ATOM 3165 C CA . LEU A 1 391 ? 4.523 -16.486 6.328 1.00 51.75 391 LEU A CA 1
ATOM 3166 C C . LEU A 1 391 ? 5.967 -16.497 6.850 1.00 51.75 391 LEU A C 1
ATOM 3168 O O . LEU A 1 391 ? 6.683 -15.499 6.735 1.00 51.75 391 LEU A O 1
ATOM 3172 N N . GLY A 1 392 ? 6.368 -17.590 7.506 1.00 47.22 392 GLY A N 1
ATOM 3173 C CA . GLY A 1 392 ? 7.648 -17.705 8.209 1.00 47.22 392 GLY A CA 1
ATOM 3174 C C . GLY A 1 392 ? 8.855 -17.178 7.408 1.00 47.22 392 GLY A C 1
ATOM 3175 O O . GLY A 1 392 ? 8.795 -17.047 6.182 1.00 47.22 392 GLY A O 1
ATOM 3176 N N . PRO A 1 393 ? 9.984 -16.875 8.071 1.00 47.66 393 PRO A N 1
ATOM 3177 C CA . PRO A 1 393 ? 11.100 -16.112 7.491 1.00 47.66 393 PRO A CA 1
ATOM 3178 C C . PRO A 1 393 ? 11.607 -16.649 6.137 1.00 47.66 393 PRO A C 1
ATOM 3180 O O . PRO A 1 393 ? 11.972 -15.869 5.259 1.00 47.66 393 PRO A O 1
ATOM 3183 N N . ASN A 1 394 ? 11.535 -17.967 5.921 1.00 44.84 394 ASN A N 1
ATOM 3184 C CA . ASN A 1 394 ? 11.945 -18.622 4.675 1.00 44.84 394 ASN A CA 1
ATOM 3185 C C . ASN A 1 394 ? 11.044 -18.306 3.462 1.00 44.84 394 ASN A C 1
ATOM 3187 O O . ASN A 1 394 ? 11.531 -18.300 2.333 1.00 44.84 394 ASN A O 1
ATOM 3191 N N . VAL A 1 395 ? 9.752 -18.025 3.671 1.00 52.19 395 VAL A N 1
ATOM 3192 C CA . VAL A 1 395 ? 8.794 -17.674 2.603 1.00 52.19 395 VAL A CA 1
ATOM 3193 C C . VAL A 1 395 ? 8.885 -16.181 2.262 1.00 52.19 395 VAL A C 1
ATOM 3195 O O . VAL A 1 395 ? 8.889 -15.814 1.082 1.00 52.19 395 VAL A O 1
ATOM 3198 N N . ARG A 1 396 ? 9.048 -15.322 3.282 1.00 53.62 396 ARG A N 1
ATOM 3199 C CA . ARG A 1 396 ? 9.243 -13.868 3.123 1.00 53.62 396 ARG A CA 1
ATOM 3200 C C . ARG A 1 396 ? 10.507 -13.508 2.343 1.00 53.62 396 ARG A C 1
ATOM 3202 O O . ARG A 1 396 ? 10.457 -12.653 1.466 1.00 53.62 396 ARG A O 1
ATOM 3209 N N . ALA A 1 397 ? 11.628 -14.177 2.618 1.00 52.28 397 ALA A N 1
ATOM 3210 C CA . ALA A 1 397 ? 12.931 -13.762 2.093 1.00 52.28 397 ALA A CA 1
ATOM 3211 C C . ALA A 1 397 ? 13.107 -13.932 0.571 1.00 52.28 397 ALA A C 1
ATOM 3213 O O . ALA A 1 397 ? 13.959 -13.264 -0.007 1.00 52.28 397 ALA A O 1
ATOM 3214 N N . LYS A 1 398 ? 12.326 -14.802 -0.089 1.00 52.66 398 LYS A N 1
ATOM 3215 C CA . LYS A 1 398 ? 12.503 -15.098 -1.526 1.00 52.66 398 LYS A CA 1
ATOM 3216 C C . LYS A 1 398 ? 11.330 -14.679 -2.408 1.00 52.66 398 LYS A C 1
ATOM 3218 O O . LYS A 1 398 ? 11.553 -14.211 -3.518 1.00 52.66 398 LYS A O 1
ATOM 3223 N N . ASN A 1 399 ? 10.094 -14.804 -1.917 1.00 54.94 399 ASN A N 1
ATOM 3224 C CA . ASN A 1 399 ? 8.906 -14.694 -2.771 1.00 54.94 399 ASN A CA 1
ATOM 3225 C C . ASN A 1 399 ? 7.890 -13.633 -2.315 1.00 54.94 399 ASN A C 1
ATOM 3227 O O . ASN A 1 399 ? 6.997 -13.293 -3.090 1.00 54.94 399 ASN A O 1
ATOM 3231 N N . PHE A 1 400 ? 8.002 -13.089 -1.095 1.00 66.56 400 PHE A N 1
ATOM 3232 C CA . PHE A 1 400 ? 7.008 -12.158 -0.547 1.00 66.56 400 PHE A CA 1
ATOM 3233 C C . PHE A 1 400 ? 7.637 -11.063 0.332 1.00 66.56 400 PHE A C 1
ATOM 3235 O O . PHE A 1 400 ? 7.801 -11.224 1.539 1.00 66.56 400 PHE A O 1
ATOM 3242 N N . ILE A 1 401 ? 7.966 -9.925 -0.291 1.00 69.38 401 ILE A N 1
ATOM 3243 C CA . ILE A 1 401 ? 8.672 -8.782 0.317 1.00 69.38 401 ILE A CA 1
ATOM 3244 C C . ILE A 1 401 ? 7.731 -7.558 0.351 1.00 69.38 401 ILE A C 1
ATOM 3246 O O . ILE A 1 401 ? 7.978 -6.538 -0.291 1.00 69.38 401 ILE A O 1
ATOM 3250 N N . SER A 1 402 ? 6.588 -7.676 1.037 1.00 75.38 402 SER A N 1
ATOM 3251 C CA . SER A 1 402 ? 5.520 -6.656 1.021 1.00 75.38 402 SER A CA 1
ATOM 3252 C C . SER A 1 402 ? 5.913 -5.321 1.667 1.00 75.38 402 SER A C 1
ATOM 3254 O O . SER A 1 402 ? 5.412 -4.278 1.258 1.00 75.38 402 SER A O 1
ATOM 3256 N N . PHE A 1 403 ? 6.836 -5.346 2.630 1.00 76.94 403 PHE A N 1
ATOM 3257 C CA . PHE A 1 403 ? 7.340 -4.165 3.341 1.00 76.94 403 PHE A CA 1
ATOM 3258 C C . PHE A 1 403 ? 8.778 -3.791 2.953 1.00 76.94 403 PHE A C 1
ATOM 3260 O O . PHE A 1 403 ? 9.422 -3.023 3.661 1.00 76.94 403 PHE A O 1
ATOM 3267 N N . GLY A 1 404 ? 9.310 -4.316 1.846 1.00 72.81 404 GLY A N 1
ATOM 3268 C CA . GLY A 1 404 ? 10.734 -4.166 1.535 1.00 72.81 404 GLY A CA 1
ATOM 3269 C C . GLY A 1 404 ? 11.620 -5.052 2.423 1.00 72.81 404 GLY A C 1
ATOM 3270 O O . GLY A 1 404 ? 11.159 -6.031 3.007 1.00 72.81 404 GLY A O 1
ATOM 3271 N N . GLY A 1 405 ? 12.911 -4.735 2.493 1.00 66.50 405 GLY A N 1
ATOM 3272 C CA . GLY A 1 405 ? 13.894 -5.508 3.254 1.00 66.50 405 GLY A CA 1
ATOM 3273 C C . GLY A 1 405 ? 15.184 -4.726 3.495 1.00 66.50 405 GLY A C 1
ATOM 3274 O O . GLY A 1 405 ? 15.393 -3.666 2.903 1.00 66.50 405 GLY A O 1
ATOM 3275 N N . GLY A 1 406 ? 16.040 -5.246 4.378 1.00 64.19 406 GLY A N 1
ATOM 3276 C CA . GLY A 1 406 ? 17.264 -4.563 4.812 1.00 64.19 406 GLY A CA 1
ATOM 3277 C C . GLY A 1 406 ? 16.972 -3.269 5.583 1.00 64.19 406 GLY A C 1
ATOM 3278 O O . GLY A 1 406 ? 15.904 -3.114 6.173 1.00 64.19 406 GLY A O 1
ATOM 3279 N N . MET A 1 407 ? 17.898 -2.310 5.535 1.00 59.03 407 MET A N 1
ATOM 3280 C CA . MET A 1 407 ? 17.732 -0.978 6.147 1.00 59.03 407 MET A CA 1
ATOM 3281 C C . MET A 1 407 ? 16.622 -0.133 5.485 1.00 59.03 407 MET A C 1
ATOM 3283 O O . MET A 1 407 ? 16.206 0.880 6.036 1.00 59.03 407 MET A O 1
ATOM 3287 N N . ARG A 1 408 ? 16.102 -0.560 4.323 1.00 66.81 408 ARG A N 1
ATOM 3288 C CA . ARG A 1 408 ? 14.949 0.054 3.638 1.00 66.81 408 ARG A CA 1
ATOM 3289 C C . ARG A 1 408 ? 13.631 -0.672 3.891 1.00 66.81 408 ARG A C 1
ATOM 3291 O O . ARG A 1 408 ? 12.666 -0.459 3.155 1.00 66.81 408 ARG A O 1
ATOM 3298 N N . SER A 1 409 ? 13.578 -1.538 4.900 1.00 71.06 409 SER A N 1
ATOM 3299 C CA . SER A 1 409 ? 12.300 -2.044 5.392 1.00 71.06 409 SER A CA 1
ATOM 3300 C C . SER A 1 409 ? 11.387 -0.868 5.750 1.00 71.06 409 SER A C 1
ATOM 3302 O O . SER A 1 409 ? 11.845 0.169 6.231 1.00 71.06 409 SER A O 1
ATOM 3304 N N . CYS A 1 410 ? 10.094 -1.009 5.482 1.00 78.19 410 CYS A N 1
ATOM 3305 C CA . CYS A 1 410 ? 9.106 0.022 5.757 1.00 78.19 410 CYS A CA 1
ATOM 3306 C C . CYS A 1 410 ? 9.133 0.391 7.246 1.00 78.19 410 CYS A C 1
ATOM 3308 O O . CYS A 1 410 ? 8.773 -0.430 8.091 1.00 78.19 410 CYS A O 1
ATOM 3310 N N . GLY A 1 411 ? 9.499 1.638 7.564 1.00 73.69 411 GLY A N 1
ATOM 3311 C CA . GLY A 1 411 ? 9.475 2.135 8.944 1.00 73.69 411 GLY A CA 1
ATOM 3312 C C . GLY A 1 411 ? 8.078 2.061 9.572 1.00 73.69 411 GLY A C 1
ATOM 3313 O O . GLY A 1 411 ? 7.940 1.824 10.764 1.00 73.69 411 GLY A O 1
ATOM 3314 N N . GLY A 1 412 ? 7.026 2.174 8.754 1.00 77.62 412 GLY A N 1
ATOM 3315 C CA . GLY A 1 412 ? 5.627 2.059 9.172 1.00 77.62 412 GLY A CA 1
ATOM 3316 C C . GLY A 1 412 ? 5.051 0.639 9.148 1.00 77.62 412 GLY A C 1
ATOM 3317 O O . GLY A 1 412 ? 3.827 0.504 9.186 1.00 77.62 412 GLY A O 1
ATOM 3318 N N . ALA A 1 413 ? 5.870 -0.416 9.042 1.00 79.25 413 ALA A N 1
ATOM 3319 C CA . ALA A 1 413 ? 5.372 -1.791 8.930 1.00 79.25 413 ALA A CA 1
ATOM 3320 C C . ALA A 1 413 ? 4.515 -2.198 10.138 1.00 79.25 413 ALA A C 1
ATOM 3322 O O . ALA A 1 413 ? 3.394 -2.673 9.961 1.00 79.25 413 ALA A O 1
ATOM 3323 N N . GLU A 1 414 ? 5.003 -1.963 11.357 1.00 75.75 414 GLU A N 1
ATOM 3324 C CA . GLU A 1 414 ? 4.268 -2.308 12.580 1.00 75.75 414 GLU A CA 1
ATOM 3325 C C . GLU A 1 414 ? 3.019 -1.442 12.760 1.00 75.75 414 GLU A C 1
ATOM 3327 O O . GLU A 1 414 ? 1.952 -1.968 13.059 1.00 75.75 414 GLU A O 1
ATOM 3332 N N . PHE A 1 415 ? 3.102 -0.141 12.463 1.00 83.25 415 PHE A N 1
ATOM 3333 C CA . PHE A 1 415 ? 1.929 0.738 12.452 1.00 83.25 415 PHE A CA 1
ATOM 3334 C C . PHE A 1 415 ? 0.840 0.230 11.497 1.00 83.25 415 PHE A C 1
ATOM 3336 O O . PHE A 1 415 ? -0.327 0.132 11.872 1.00 83.25 415 PHE A O 1
ATOM 3343 N N . SER A 1 416 ? 1.228 -0.137 10.273 1.00 85.88 416 SER A N 1
ATOM 3344 C CA . SER A 1 416 ? 0.302 -0.627 9.247 1.00 85.88 416 SER A CA 1
ATOM 3345 C C . SER A 1 416 ? -0.367 -1.930 9.677 1.00 85.88 416 SER A C 1
ATOM 3347 O O . SER A 1 416 ? -1.576 -2.079 9.525 1.00 85.88 416 SER A O 1
ATOM 3349 N N . LYS A 1 417 ? 0.408 -2.858 10.248 1.00 83.62 417 LYS A N 1
ATOM 3350 C CA . LYS A 1 417 ? -0.086 -4.128 10.790 1.00 83.62 417 LYS A CA 1
ATOM 3351 C C . LYS A 1 417 ? -1.091 -3.918 11.918 1.00 83.62 417 LYS A C 1
ATOM 3353 O O . LYS A 1 417 ? -2.180 -4.476 11.857 1.00 83.62 417 LYS A O 1
ATOM 3358 N N . VAL A 1 418 ? -0.752 -3.078 12.899 1.00 85.31 418 VAL A N 1
ATOM 3359 C CA . VAL A 1 418 ? -1.634 -2.757 14.028 1.00 85.31 418 VAL A CA 1
ATOM 3360 C C . VAL A 1 418 ? -2.933 -2.127 13.532 1.00 85.31 418 VAL A C 1
ATOM 3362 O O . VAL A 1 418 ? -4.008 -2.571 13.922 1.00 85.31 418 VAL A O 1
ATOM 3365 N N . LEU A 1 419 ? -2.858 -1.137 12.639 1.00 91.38 419 LEU A N 1
ATOM 3366 C CA . LEU A 1 419 ? -4.047 -0.470 12.110 1.00 91.38 419 LEU A CA 1
ATOM 3367 C C . LEU A 1 419 ? -4.946 -1.447 11.344 1.00 91.38 419 LEU A C 1
ATOM 3369 O O . LEU A 1 419 ? -6.151 -1.476 11.585 1.00 91.38 419 LEU A O 1
ATOM 3373 N N . VAL A 1 420 ? -4.374 -2.277 10.466 1.00 92.44 420 VAL A N 1
ATOM 3374 C CA . VAL A 1 420 ? -5.137 -3.289 9.719 1.00 92.44 420 VAL A CA 1
ATOM 3375 C C . VAL A 1 420 ? -5.772 -4.312 10.662 1.00 92.44 420 VAL A C 1
ATOM 3377 O O . VAL A 1 420 ? -6.948 -4.625 10.496 1.00 92.44 420 VAL A O 1
ATOM 3380 N N . ALA A 1 421 ? -5.042 -4.793 11.670 1.00 90.75 421 ALA A N 1
ATOM 3381 C CA . ALA A 1 421 ? -5.559 -5.750 12.644 1.00 90.75 421 ALA A CA 1
ATOM 3382 C C . ALA A 1 421 ? -6.706 -5.163 13.477 1.00 90.75 421 ALA A C 1
ATOM 3384 O O . ALA A 1 421 ? -7.756 -5.787 13.584 1.00 90.75 421 ALA A O 1
ATOM 3385 N N . VAL A 1 422 ? -6.550 -3.942 14.003 1.00 93.62 422 VAL A N 1
ATOM 3386 C CA . VAL A 1 422 ? -7.607 -3.247 14.759 1.00 93.62 422 VAL A CA 1
ATOM 3387 C C . VAL A 1 422 ? -8.828 -2.991 13.876 1.00 93.62 422 VAL A C 1
ATOM 3389 O O . VAL A 1 422 ? -9.955 -3.223 14.313 1.00 93.62 422 VAL A O 1
ATOM 3392 N N . PHE A 1 423 ? -8.621 -2.567 12.625 1.00 96.81 423 PHE A N 1
ATOM 3393 C CA . PHE A 1 423 ? -9.713 -2.388 11.674 1.00 96.81 423 PHE A CA 1
ATOM 3394 C C . PHE A 1 423 ? -10.485 -3.693 11.474 1.00 96.81 423 PHE A C 1
ATOM 3396 O O . PHE A 1 423 ? -11.701 -3.714 11.650 1.00 96.81 423 PHE A O 1
ATOM 3403 N N . LEU A 1 424 ? -9.786 -4.783 11.141 1.00 95.75 424 LEU A N 1
ATOM 3404 C CA . LEU A 1 424 ? -10.408 -6.085 10.904 1.00 95.75 424 LEU A CA 1
ATOM 3405 C C . LEU A 1 424 ? -11.105 -6.611 12.158 1.00 95.75 424 LEU A C 1
ATOM 3407 O O . LEU A 1 424 ? -12.238 -7.067 12.048 1.00 95.75 424 LEU A O 1
ATOM 3411 N N . HIS A 1 425 ? -10.483 -6.476 13.331 1.00 94.75 425 HIS A N 1
ATOM 3412 C CA . HIS A 1 425 ? -11.057 -6.867 14.615 1.00 94.75 425 HIS A CA 1
ATOM 3413 C C . HIS A 1 425 ? -12.424 -6.222 14.841 1.00 94.75 425 HIS A C 1
ATOM 3415 O O . HIS A 1 425 ? -13.412 -6.927 15.038 1.00 94.75 425 HIS A O 1
ATOM 3421 N N . VAL A 1 426 ? -12.516 -4.891 14.753 1.00 95.44 426 VAL A N 1
ATOM 3422 C CA . VAL A 1 426 ? -13.790 -4.176 14.933 1.00 95.44 426 VAL A CA 1
ATOM 3423 C C . VAL A 1 426 ? -14.771 -4.517 13.808 1.00 95.44 426 VAL A C 1
ATOM 3425 O O . VAL A 1 426 ? -15.958 -4.728 14.060 1.00 95.44 426 VAL A O 1
ATOM 3428 N N . PHE A 1 427 ? -14.286 -4.603 12.567 1.00 95.81 427 PHE A N 1
ATOM 3429 C CA . PHE A 1 427 ? -15.117 -4.853 11.393 1.00 95.81 427 PHE A CA 1
ATOM 3430 C C . PHE A 1 427 ? -15.826 -6.211 11.453 1.00 95.81 427 PHE A C 1
ATOM 3432 O O . PHE A 1 427 ? -17.027 -6.270 11.205 1.00 95.81 427 PHE A O 1
ATOM 3439 N N . VAL A 1 428 ? -15.130 -7.288 11.837 1.00 94.50 428 VAL A N 1
ATOM 3440 C CA . VAL A 1 428 ? -15.721 -8.641 11.871 1.00 94.50 428 VAL A CA 1
ATOM 3441 C C . VAL A 1 428 ? -16.526 -8.932 13.139 1.00 94.50 428 VAL A C 1
ATOM 3443 O O . VAL A 1 428 ? -17.420 -9.775 13.101 1.00 94.50 428 VAL A O 1
ATOM 3446 N N . THR A 1 429 ? -16.246 -8.236 14.247 1.00 93.06 429 THR A N 1
ATOM 3447 C CA . THR A 1 429 ? -16.917 -8.475 15.542 1.00 93.06 429 THR A CA 1
ATOM 3448 C C . THR A 1 429 ? -18.145 -7.603 15.783 1.00 93.06 429 THR A C 1
ATOM 3450 O O . THR A 1 429 ? -19.005 -7.983 16.576 1.00 93.06 429 THR A O 1
ATOM 3453 N N . LYS A 1 430 ? -18.231 -6.426 15.147 1.00 93.38 430 LYS A N 1
ATOM 3454 C CA . LYS A 1 430 ? -19.333 -5.471 15.364 1.00 93.38 430 LYS A CA 1
ATOM 3455 C C . LYS A 1 430 ? -20.191 -5.228 14.129 1.00 93.38 430 LYS A C 1
ATOM 3457 O O . LYS A 1 430 ? -21.283 -4.670 14.252 1.00 93.38 430 LYS A O 1
ATOM 3462 N N . TYR A 1 431 ? -19.728 -5.624 12.945 1.00 95.19 431 TYR A N 1
ATOM 3463 C CA . TYR A 1 431 ? -20.388 -5.287 11.690 1.00 95.19 431 TYR A CA 1
ATOM 3464 C C . TYR A 1 431 ? -20.530 -6.488 10.752 1.00 95.19 431 TYR A C 1
ATOM 3466 O O . TYR A 1 431 ? -19.861 -7.517 10.853 1.00 95.19 431 TYR A O 1
ATOM 3474 N N . ARG A 1 432 ? -21.467 -6.351 9.821 1.00 94.12 432 ARG A N 1
ATOM 3475 C CA . ARG A 1 432 ? -21.659 -7.210 8.653 1.00 94.12 432 ARG A CA 1
ATOM 3476 C C . ARG A 1 432 ? -21.677 -6.329 7.417 1.00 94.12 432 ARG A C 1
ATOM 3478 O O . ARG A 1 432 ? -21.986 -5.140 7.508 1.00 94.12 432 ARG A O 1
ATOM 3485 N N . TRP A 1 433 ? -21.339 -6.900 6.268 1.00 95.00 433 TRP A N 1
ATOM 3486 C CA . TRP A 1 433 ? -21.364 -6.165 5.013 1.00 95.00 433 TRP A CA 1
ATOM 3487 C C . TRP A 1 433 ? -21.891 -7.015 3.866 1.00 95.00 433 TRP A C 1
ATOM 3489 O O . TRP A 1 433 ? -21.798 -8.240 3.876 1.00 95.00 433 TRP A O 1
ATOM 3499 N N . THR A 1 434 ? -22.422 -6.335 2.857 1.00 94.81 434 THR A N 1
ATOM 3500 C CA . THR A 1 434 ? -22.798 -6.929 1.572 1.00 94.81 434 THR A CA 1
ATOM 3501 C C . THR A 1 434 ? -22.116 -6.167 0.446 1.00 94.81 434 THR A C 1
ATOM 3503 O O . THR A 1 434 ? -21.943 -4.947 0.519 1.00 94.81 434 THR A O 1
ATOM 3506 N N . ASN A 1 435 ? -21.695 -6.882 -0.597 1.00 93.88 435 ASN A N 1
ATOM 3507 C CA . ASN A 1 435 ? -21.128 -6.248 -1.782 1.00 93.88 435 ASN A CA 1
ATOM 3508 C C . ASN A 1 435 ? -22.238 -5.556 -2.574 1.00 93.88 435 ASN A C 1
ATOM 3510 O O . ASN A 1 435 ? -23.185 -6.206 -3.007 1.00 93.88 435 ASN A O 1
ATOM 3514 N N . VAL A 1 436 ? -22.080 -4.254 -2.802 1.00 95.31 436 VAL A N 1
ATOM 3515 C CA . VAL A 1 436 ? -22.963 -3.467 -3.675 1.00 95.31 436 VAL A CA 1
ATOM 3516 C C . VAL A 1 436 ? -22.372 -3.402 -5.078 1.00 95.31 436 VAL A C 1
ATOM 3518 O O . VAL A 1 436 ? -23.067 -3.629 -6.066 1.00 95.31 436 VAL A O 1
ATOM 3521 N N . LYS A 1 437 ? -21.064 -3.135 -5.176 1.00 94.38 437 LYS A N 1
ATOM 3522 C CA . LYS A 1 437 ? -20.341 -3.107 -6.448 1.00 94.38 437 LYS A CA 1
ATOM 3523 C C . LYS A 1 437 ? -18.904 -3.559 -6.269 1.00 94.38 437 LYS A C 1
ATOM 3525 O O . LYS A 1 437 ? -18.134 -2.986 -5.499 1.00 94.38 437 LYS A O 1
ATOM 3530 N N . GLU A 1 438 ? -18.510 -4.559 -7.043 1.00 91.56 438 GLU A N 1
ATOM 3531 C CA . GLU A 1 438 ? -17.154 -5.076 -7.002 1.00 91.56 438 GLU A CA 1
ATOM 3532 C C . GLU A 1 438 ? -16.252 -4.363 -8.022 1.00 91.56 438 GLU A C 1
ATOM 3534 O O . GLU A 1 438 ? -16.369 -4.586 -9.222 1.00 91.56 438 GLU A O 1
ATOM 3539 N N . GLY A 1 439 ? -15.316 -3.537 -7.545 1.00 89.62 439 GLY A N 1
ATOM 3540 C CA . GLY A 1 439 ? -14.297 -2.936 -8.404 1.00 89.62 439 GLY A CA 1
ATOM 3541 C C . GLY A 1 439 ? -13.246 -3.943 -8.878 1.00 89.62 439 GLY A C 1
ATOM 3542 O O . GLY A 1 439 ? -12.748 -4.766 -8.096 1.00 89.62 439 GLY A O 1
ATOM 3543 N N . GLU A 1 440 ? -12.882 -3.872 -10.158 1.00 90.31 440 GLU A N 1
ATOM 3544 C CA . GLU A 1 440 ? -11.829 -4.705 -10.746 1.00 90.31 440 GLU A CA 1
ATOM 3545 C C . GLU A 1 440 ? -10.451 -4.311 -10.214 1.00 90.31 440 GLU A C 1
ATOM 3547 O O . GLU A 1 440 ? -10.154 -3.132 -10.047 1.00 90.31 440 GLU A O 1
ATOM 3552 N N . ILE A 1 441 ? -9.578 -5.283 -9.954 1.00 91.06 441 ILE A N 1
ATOM 3553 C CA . ILE A 1 441 ? -8.220 -4.974 -9.496 1.00 91.06 441 ILE A CA 1
ATOM 3554 C C . ILE A 1 441 ? -7.413 -4.439 -10.680 1.00 91.06 441 ILE A C 1
ATOM 3556 O O . ILE A 1 441 ? -7.162 -5.158 -11.643 1.00 91.06 441 ILE A O 1
ATOM 3560 N N . VAL A 1 442 ? -6.952 -3.195 -10.570 1.00 85.31 442 VAL A N 1
ATOM 3561 C CA . VAL A 1 442 ? -6.117 -2.535 -11.578 1.00 85.31 442 VAL A CA 1
ATOM 3562 C C . VAL A 1 442 ? -4.730 -2.271 -10.999 1.00 85.31 442 VAL A C 1
ATOM 3564 O O . VAL A 1 442 ? -4.585 -1.903 -9.832 1.00 85.31 442 VAL A O 1
ATOM 3567 N N . ARG A 1 443 ? -3.689 -2.447 -11.821 1.00 78.56 443 ARG A N 1
ATOM 3568 C CA . ARG A 1 443 ? -2.302 -2.101 -11.484 1.00 78.56 443 ARG A CA 1
ATOM 3569 C C . ARG A 1 443 ? -1.733 -1.150 -12.530 1.00 78.56 443 ARG A C 1
ATOM 3571 O O . ARG A 1 443 ? -1.368 -1.577 -13.618 1.00 78.56 443 ARG A O 1
ATOM 3578 N N . THR A 1 444 ? -1.636 0.130 -12.188 1.00 58.38 444 THR A N 1
ATOM 3579 C CA . THR A 1 444 ? -1.026 1.170 -13.046 1.00 58.38 444 THR A CA 1
ATOM 3580 C C . THR A 1 444 ? 0.300 1.701 -12.499 1.00 58.38 444 THR A C 1
ATOM 3582 O O . THR A 1 444 ? 1.034 2.359 -13.226 1.00 58.38 444 THR A O 1
ATOM 3585 N N . SER A 1 445 ? 0.603 1.398 -11.232 1.00 65.75 445 SER A N 1
ATOM 3586 C CA . SER A 1 445 ? 1.857 1.572 -10.458 1.00 65.75 445 SER A CA 1
ATOM 3587 C C . SER A 1 445 ? 1.540 1.390 -8.968 1.00 65.75 445 SER A C 1
ATOM 3589 O O . SER A 1 445 ? 2.374 0.936 -8.194 1.00 65.75 445 SER A O 1
ATOM 3591 N N . MET A 1 446 ? 0.292 1.699 -8.602 1.00 71.62 446 MET A N 1
ATOM 3592 C CA . MET A 1 446 ? -0.347 1.396 -7.325 1.00 71.62 446 MET A CA 1
ATOM 3593 C C . MET A 1 446 ? -1.475 0.381 -7.519 1.00 71.62 446 MET A C 1
ATOM 3595 O O . MET A 1 446 ? -1.912 0.126 -8.648 1.00 71.62 446 MET A O 1
ATOM 3599 N N . LEU A 1 447 ? -1.942 -0.190 -6.410 1.00 83.31 447 LEU A N 1
ATOM 3600 C CA . LEU A 1 447 ? -3.152 -1.003 -6.382 1.00 83.31 447 LEU A CA 1
ATOM 3601 C C . LEU A 1 447 ? -4.385 -0.090 -6.480 1.00 83.31 447 LEU A C 1
ATOM 3603 O O . LEU A 1 447 ? -4.579 0.817 -5.666 1.00 83.31 447 LEU A O 1
ATOM 3607 N N . GLY A 1 448 ? -5.210 -0.325 -7.495 1.00 84.75 448 GLY A N 1
ATOM 3608 C CA . GLY A 1 448 ? -6.458 0.391 -7.729 1.00 84.75 448 GLY A CA 1
ATOM 3609 C C . GLY A 1 448 ? -7.646 -0.553 -7.863 1.00 84.75 448 GLY A C 1
ATOM 3610 O O . GLY A 1 448 ? -7.483 -1.748 -8.116 1.00 84.75 448 GLY A O 1
ATOM 3611 N N . PHE A 1 449 ? -8.843 0.014 -7.720 1.00 91.31 449 PHE A N 1
ATOM 3612 C CA . PHE A 1 449 ? -10.115 -0.687 -7.871 1.00 91.31 449 PHE A CA 1
ATOM 3613 C C . PHE A 1 449 ? -10.940 0.050 -8.929 1.00 91.31 449 PHE A C 1
ATOM 3615 O O . PHE A 1 449 ? -11.430 1.155 -8.690 1.00 91.31 449 PHE A O 1
ATOM 3622 N N . GLY A 1 450 ? -11.018 -0.526 -10.129 1.00 85.19 450 GLY A N 1
ATOM 3623 C CA . GLY A 1 450 ? -11.723 0.030 -11.276 1.00 85.19 450 GLY A CA 1
ATOM 3624 C C . GLY A 1 450 ? -13.175 0.324 -10.922 1.00 85.19 450 GLY A C 1
ATOM 3625 O O . GLY A 1 450 ? -13.894 -0.560 -10.466 1.00 85.19 450 GLY A O 1
ATOM 3626 N N . ALA A 1 451 ? -13.583 1.580 -11.113 1.00 85.69 451 ALA A N 1
ATOM 3627 C CA . ALA A 1 451 ? -14.911 2.093 -10.781 1.00 85.69 451 ALA A CA 1
ATOM 3628 C C . ALA A 1 451 ? -15.337 1.962 -9.296 1.00 85.69 451 ALA A C 1
ATOM 3630 O O . ALA A 1 451 ? -16.541 2.032 -9.033 1.00 85.69 451 ALA A O 1
ATOM 3631 N N . GLY A 1 452 ? -14.376 1.815 -8.368 1.00 90.81 452 GLY A N 1
ATOM 3632 C CA . GLY A 1 452 ? -14.567 1.755 -6.908 1.00 90.81 452 GLY A CA 1
ATOM 3633 C C . GLY A 1 452 ? -15.037 0.390 -6.385 1.00 90.81 452 GLY A C 1
ATOM 3634 O O . GLY A 1 452 ? -15.611 -0.405 -7.129 1.00 90.81 452 GLY A O 1
ATOM 3635 N N . HIS A 1 453 ? -14.790 0.097 -5.102 1.00 95.75 453 HIS A N 1
ATOM 3636 C CA . HIS A 1 453 ? -15.281 -1.122 -4.441 1.00 95.75 453 HIS A CA 1
ATOM 3637 C C . HIS A 1 453 ? -16.282 -0.736 -3.353 1.00 95.75 453 HIS A C 1
ATOM 3639 O O . HIS A 1 453 ? -15.888 -0.256 -2.293 1.00 95.75 453 HIS A O 1
ATOM 3645 N N . TYR A 1 454 ? -17.570 -0.933 -3.638 1.00 97.50 454 TYR A N 1
A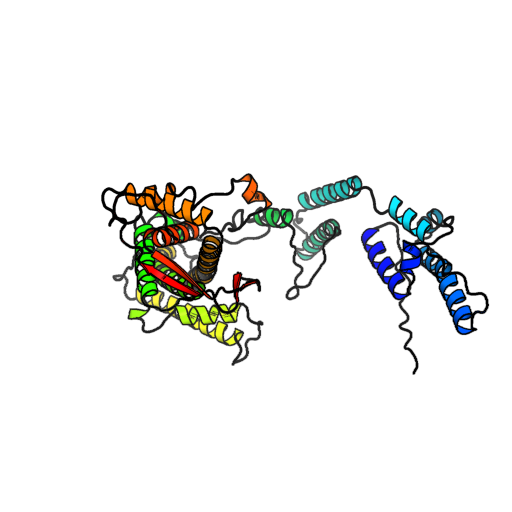TOM 3646 C CA . TYR A 1 454 ? -18.661 -0.458 -2.798 1.00 97.50 454 TYR A CA 1
ATOM 3647 C C . TYR A 1 454 ? -19.279 -1.585 -1.983 1.00 97.50 454 TYR A C 1
ATOM 3649 O O . TYR A 1 454 ? -19.699 -2.608 -2.537 1.00 97.50 454 TYR A O 1
ATOM 3657 N N . ILE A 1 455 ? -19.404 -1.348 -0.680 1.00 97.19 455 ILE A N 1
ATOM 3658 C CA . ILE A 1 455 ? -20.086 -2.239 0.260 1.00 97.19 455 ILE A CA 1
ATOM 3659 C C . ILE A 1 455 ? -21.200 -1.492 0.989 1.00 97.19 455 ILE A C 1
ATOM 3661 O O . ILE A 1 455 ? -21.125 -0.277 1.166 1.00 97.19 455 ILE A O 1
ATOM 3665 N N . LYS A 1 456 ? -22.209 -2.227 1.450 1.00 97.38 456 LYS A N 1
ATOM 3666 C CA . LYS A 1 456 ? -23.196 -1.749 2.420 1.00 97.38 456 LYS A CA 1
ATOM 3667 C C . LYS A 1 456 ? -22.889 -2.377 3.768 1.00 97.38 456 LYS A C 1
ATOM 3669 O O . LYS A 1 456 ? -22.785 -3.600 3.841 1.00 97.38 456 LYS A O 1
ATOM 3674 N N . VAL A 1 457 ? -22.749 -1.558 4.808 1.00 96.88 457 VAL A N 1
ATOM 3675 C CA . VAL A 1 457 ? -22.388 -2.000 6.162 1.00 96.88 457 VAL A CA 1
ATOM 3676 C C . VAL A 1 457 ? -23.601 -1.923 7.083 1.00 96.88 457 VAL A C 1
ATOM 3678 O O . VAL A 1 457 ? -24.367 -0.966 7.041 1.00 96.88 457 VAL A O 1
ATOM 3681 N N . SER A 1 458 ? -23.768 -2.926 7.937 1.00 95.56 458 SER A N 1
ATOM 3682 C CA . SER A 1 458 ? -24.809 -2.982 8.964 1.00 95.56 458 SER A CA 1
ATOM 3683 C C . SER A 1 458 ? -24.216 -3.427 10.296 1.00 95.56 458 SER A C 1
ATOM 3685 O O . SER A 1 458 ? -23.280 -4.229 10.318 1.00 95.56 458 SER A O 1
ATOM 3687 N N . LYS A 1 459 ? -24.769 -2.953 11.418 1.00 93.38 459 LYS A N 1
ATOM 3688 C CA . LYS A 1 459 ? -24.379 -3.460 12.742 1.00 93.38 459 LYS A CA 1
ATOM 3689 C C . LYS A 1 459 ? -24.731 -4.943 12.867 1.00 93.38 459 LYS A C 1
ATOM 3691 O O . LYS A 1 459 ? -25.811 -5.364 12.454 1.00 93.38 459 LYS A O 1
ATOM 3696 N N . GLN A 1 460 ? -23.820 -5.721 13.439 1.00 84.38 460 GLN A N 1
ATOM 3697 C CA . GLN A 1 460 ? -24.104 -7.090 13.848 1.00 84.38 460 GLN A CA 1
ATOM 3698 C C . GLN A 1 460 ? -25.065 -7.051 15.054 1.00 84.38 460 GLN A C 1
ATOM 3700 O O . GLN A 1 460 ? -24.854 -6.233 15.953 1.00 84.38 460 GLN A O 1
ATOM 3705 N N . PRO A 1 461 ? -26.115 -7.893 15.101 1.00 70.81 461 PRO A N 1
ATOM 3706 C CA . PRO A 1 461 ? -26.926 -8.042 16.305 1.00 70.81 461 PRO A CA 1
ATOM 3707 C C . PRO A 1 461 ? -26.036 -8.480 17.472 1.00 70.81 461 PRO A C 1
ATOM 3709 O O . PRO A 1 461 ? -25.152 -9.317 17.278 1.00 70.81 461 PRO A O 1
ATOM 3712 N N . GLU A 1 462 ? -26.260 -7.940 18.672 1.00 57.81 462 GLU A N 1
ATOM 3713 C CA . GLU A 1 462 ? -25.548 -8.397 19.869 1.00 57.81 462 GLU A CA 1
ATOM 3714 C C . GLU A 1 462 ? -25.653 -9.922 19.982 1.00 57.81 462 GLU A C 1
ATOM 3716 O O . GLU A 1 462 ? -26.746 -10.486 19.871 1.00 57.81 462 GLU A O 1
ATOM 3721 N N . MET A 1 463 ? -24.512 -10.597 20.166 1.00 48.66 463 MET A N 1
ATOM 3722 C CA . MET A 1 463 ? -24.495 -12.045 20.361 1.00 48.66 463 MET A CA 1
ATOM 3723 C C . MET A 1 463 ? -25.367 -12.396 21.562 1.00 48.66 463 MET A C 1
ATOM 3725 O O . MET A 1 463 ? -24.982 -12.159 22.710 1.00 48.66 463 MET A O 1
ATOM 3729 N N . LYS A 1 464 ? -26.520 -13.012 21.300 1.00 40.31 464 LYS A N 1
ATOM 3730 C CA . LYS A 1 464 ? -27.211 -13.779 22.328 1.00 40.31 464 LYS A CA 1
ATOM 3731 C C . LYS A 1 464 ? -26.322 -14.974 22.683 1.00 40.31 464 LYS A C 1
ATOM 3733 O O . LYS A 1 464 ? -25.766 -15.597 21.776 1.00 40.31 464 LYS A O 1
ATOM 3738 N N . PRO A 1 465 ? -26.135 -15.283 23.973 1.00 38.19 465 PRO A N 1
ATOM 3739 C CA . PRO A 1 465 ? -25.485 -16.521 24.343 1.00 38.19 465 PRO A CA 1
ATOM 3740 C C . PRO A 1 465 ? -26.377 -17.684 23.884 1.00 38.19 465 PRO A C 1
ATOM 3742 O O . PRO A 1 465 ? -27.575 -17.679 24.146 1.00 38.19 465 PRO A O 1
ATOM 3745 N N . GLU A 1 466 ? -25.740 -18.654 23.231 1.00 40.59 466 GLU A N 1
ATOM 3746 C CA . GLU A 1 466 ? -26.214 -20.001 22.880 1.00 40.59 466 GLU A CA 1
ATOM 3747 C C . GLU A 1 466 ? -26.779 -20.251 21.468 1.00 40.59 466 GLU A C 1
ATOM 3749 O O . GLU A 1 466 ? -27.659 -19.563 20.957 1.00 40.59 466 GLU A O 1
ATOM 3754 N N . ASN A 1 467 ? -26.251 -21.350 20.911 1.00 35.09 467 ASN A N 1
ATOM 3755 C CA . ASN A 1 467 ? -26.587 -22.076 19.684 1.00 35.09 467 ASN A CA 1
ATOM 3756 C C . ASN A 1 467 ? -26.058 -21.502 18.364 1.00 35.09 467 ASN A C 1
ATOM 3758 O O . ASN A 1 467 ? -26.794 -20.958 17.555 1.00 35.09 467 ASN A O 1
ATOM 3762 N N . GLY A 1 468 ? -24.751 -21.689 18.146 1.00 40.97 468 GLY A N 1
ATOM 3763 C CA . GLY A 1 468 ? -24.221 -22.652 17.163 1.00 40.97 468 GLY A CA 1
ATOM 3764 C C . GLY A 1 468 ? -24.587 -22.559 15.676 1.00 40.97 468 GLY A C 1
ATOM 3765 O O . GLY A 1 468 ? -23.976 -23.294 14.908 1.00 40.97 468 GLY A O 1
ATOM 3766 N N . ASP A 1 469 ? -25.496 -21.687 15.248 1.00 33.59 469 ASP A N 1
ATOM 3767 C CA . ASP A 1 469 ? -25.895 -21.569 13.846 1.00 33.59 469 ASP A CA 1
ATOM 3768 C C . ASP A 1 469 ? -25.421 -20.241 13.256 1.00 33.59 469 ASP A C 1
ATOM 3770 O O . ASP A 1 469 ? -25.999 -19.169 13.451 1.00 33.59 469 ASP A O 1
ATOM 3774 N N . TYR A 1 470 ? -24.334 -20.331 12.492 1.00 37.00 470 TYR A N 1
ATOM 3775 C CA . TYR A 1 470 ? -23.882 -19.273 11.600 1.00 37.00 470 TYR A CA 1
ATOM 3776 C C . TYR A 1 470 ? -24.749 -19.297 10.334 1.00 37.00 470 TYR A C 1
ATOM 3778 O O . TYR A 1 470 ? -24.433 -19.999 9.374 1.00 37.00 470 TYR A O 1
ATOM 3786 N N . HIS A 1 471 ? -25.835 -18.525 10.310 1.00 30.92 471 HIS A N 1
ATOM 3787 C CA . HIS A 1 471 ? -26.500 -18.183 9.052 1.00 30.92 471 HIS A CA 1
ATOM 3788 C C . HIS A 1 471 ? -25.859 -16.921 8.456 1.00 30.92 471 HIS A C 1
ATOM 3790 O O . HIS A 1 471 ? -25.848 -15.862 9.088 1.00 30.92 471 HIS A O 1
ATOM 3796 N N . LEU A 1 472 ? -25.263 -17.106 7.271 1.00 37.62 472 LEU A N 1
ATOM 3797 C CA . LEU A 1 472 ? -24.621 -16.092 6.425 1.00 37.62 472 LEU A CA 1
ATOM 3798 C C . LEU A 1 472 ? -25.631 -15.125 5.803 1.00 37.62 472 LEU A C 1
ATOM 3800 O O . LEU A 1 472 ? -26.703 -15.607 5.367 1.00 37.62 472 LEU A O 1
#

pLDDT: mean 77.34, std 17.46, range [29.62, 97.5]

InterPro domains:
  IPR001128 Cytochrome P450 [PF00067] (219-387)
  IPR036396 Cytochrome P450 superfamily [G3DSA:1.10.630.10] (91-388)
  IPR036396 Cytochrome P450 superfamily [G3DSA:1.10.630.10] (389-453)
  IPR036396 Cytochrome P450 superfamily [SSF48264] (147-443)
  IPR061502 Copia/RE1/RE2-like, N-terminal domain [PF14223] (26-146)

Radius of gyration: 32.49 Å; Cα contacts (8 Å, |Δi|>4): 418; chains: 1; bounding box: 70×64×97 Å